Protein AF-0000000084379532 (afdb_homodimer)

InterPro domains:
  IPR004045 Glutathione S-transferase, N-terminal [PF02798] (10-79)
  IPR004045 Glutathione S-transferase, N-terminal [PS50404] (3-85)
  IPR004046 Glutathione S-transferase, C-terminal [PF00043] (119-196)
  IPR010987 Glutathione S-transferase, C-terminal-like [PS50405] (87-206)
  IPR036249 Thioredoxin-like superfamily [SSF52833] (5-79)
  IPR036282 Glutathione S-transferase, C-terminal domain superfamily [SSF47616] (76-201)
  IPR040079 Glutathione transferase family [SFLDS00019] (5-203)

Structure (mmCIF, N/CA/C/O backbone):
data_AF-0000000084379532-model_v1
#
loop_
_entity.id
_entity.type
_entity.pdbx_description
1 polymer 'Glutathione S-transferase'
#
loop_
_atom_site.group_PDB
_atom_site.id
_atom_site.type_symbol
_atom_site.label_atom_id
_atom_site.label_alt_id
_atom_site.label_comp_id
_atom_site.label_asym_id
_atom_site.label_entity_id
_atom_site.label_seq_id
_atom_site.pdbx_PDB_ins_code
_atom_site.Cartn_x
_atom_site.Cartn_y
_atom_site.Cartn_z
_atom_site.occupancy
_atom_site.B_iso_or_equiv
_atom_site.auth_seq_id
_atom_site.auth_comp_id
_atom_site.auth_asym_id
_atom_site.auth_atom_id
_atom_site.pdbx_PDB_model_num
ATOM 1 N N . MET A 1 1 ? -13.383 19.938 -20.125 1 57.19 1 MET A N 1
ATOM 2 C CA . MET A 1 1 ? -14.484 20.016 -19.172 1 57.19 1 MET A CA 1
ATOM 3 C C . MET A 1 1 ? -14.016 19.656 -17.766 1 57.19 1 MET A C 1
ATOM 5 O O . MET A 1 1 ? -13.109 18.828 -17.609 1 57.19 1 MET A O 1
ATOM 9 N N . HIS A 1 2 ? -14.312 20.391 -16.734 1 84.69 2 HIS A N 1
ATOM 10 C CA . HIS A 1 2 ? -13.93 20.234 -15.336 1 84.69 2 HIS A CA 1
ATOM 11 C C . HIS A 1 2 ? -14.586 19 -14.719 1 84.69 2 HIS A C 1
ATOM 13 O O . HIS A 1 2 ? -15.758 18.719 -14.992 1 84.69 2 HIS A O 1
ATOM 19 N N . GLU A 1 3 ? -13.82 18.031 -14.164 1 93.5 3 GLU A N 1
ATOM 20 C CA . GLU A 1 3 ? -14.359 16.828 -13.516 1 93.5 3 GLU A CA 1
ATOM 21 C C . GLU A 1 3 ? -15.125 17.188 -12.242 1 93.5 3 GLU A C 1
ATOM 23 O O . GLU A 1 3 ? -14.703 18.062 -11.484 1 93.5 3 GLU A O 1
ATOM 28 N N . ASN A 1 4 ? -16.344 16.641 -12.156 1 97.75 4 ASN A N 1
ATOM 29 C CA . ASN A 1 4 ? -17.047 16.719 -10.883 1 97.75 4 ASN A CA 1
ATOM 30 C C . ASN A 1 4 ? -16.516 15.688 -9.891 1 97.75 4 ASN A C 1
ATOM 32 O O . ASN A 1 4 ? -16.562 14.484 -10.148 1 97.75 4 ASN A O 1
ATOM 36 N N . LEU A 1 5 ? -16.062 16.234 -8.797 1 98.62 5 LEU A N 1
ATOM 37 C CA . LEU A 1 5 ? -15.422 15.367 -7.809 1 98.62 5 LEU A CA 1
ATOM 38 C C . LEU A 1 5 ? -16.25 15.312 -6.527 1 98.62 5 LEU A C 1
ATOM 40 O O . LEU A 1 5 ? -16.688 16.344 -6.02 1 98.62 5 LEU A O 1
ATOM 44 N N . CYS A 1 6 ? -16.484 14.078 -6.027 1 98.69 6 CYS A N 1
ATOM 45 C CA . CYS A 1 6 ? -17.109 13.852 -4.73 1 98.69 6 CYS A CA 1
ATOM 46 C C . CYS A 1 6 ? -16.312 12.859 -3.9 1 98.69 6 CYS A C 1
ATOM 48 O O . CYS A 1 6 ? -15.93 11.797 -4.395 1 98.69 6 CYS A O 1
ATOM 50 N N . VAL A 1 7 ? -16.031 13.273 -2.65 1 98.62 7 VAL A N 1
ATOM 51 C CA . VAL A 1 7 ? -15.258 12.414 -1.759 1 98.62 7 VAL A CA 1
ATOM 52 C C . VAL A 1 7 ? -16.156 11.922 -0.619 1 98.62 7 VAL A C 1
ATOM 54 O O . VAL A 1 7 ? -16.703 12.734 0.139 1 98.62 7 VAL A O 1
ATOM 57 N N . TYR A 1 8 ? -16.344 10.609 -0.565 1 98.75 8 TYR A N 1
ATOM 58 C CA . TYR A 1 8 ? -16.875 9.992 0.646 1 98.75 8 TYR A CA 1
ATOM 59 C C . TYR A 1 8 ? -15.773 9.789 1.681 1 98.75 8 TYR A C 1
ATOM 61 O O . TYR A 1 8 ? -14.773 9.125 1.407 1 98.75 8 TYR A O 1
ATOM 69 N N . GLY A 1 9 ? -15.906 10.406 2.799 1 98.06 9 GLY A N 1
ATOM 70 C CA . GLY A 1 9 ? -14.828 10.297 3.77 1 98.06 9 GLY A CA 1
ATOM 71 C C . GLY A 1 9 ? -15.258 10.656 5.18 1 98.06 9 GLY A C 1
ATOM 72 O O . GLY A 1 9 ? -16.375 11.125 5.395 1 98.06 9 GLY A O 1
ATOM 73 N N . ASP A 1 10 ? -14.453 10.297 6.121 1 97.12 10 ASP A N 1
ATOM 74 C CA . ASP A 1 10 ? -14.531 10.703 7.52 1 97.12 10 ASP A CA 1
ATOM 75 C C . ASP A 1 10 ? -13.492 11.781 7.836 1 97.12 10 ASP A C 1
ATOM 77 O O . ASP A 1 10 ? -12.289 11.555 7.707 1 97.12 10 ASP A O 1
ATOM 81 N N . SER A 1 11 ? -13.945 12.945 8.305 1 95.69 11 SER A N 1
ATOM 82 C CA . SER A 1 11 ? -13.086 14.117 8.477 1 95.69 11 SER A CA 1
ATOM 83 C C . SER A 1 11 ? -12.023 13.875 9.539 1 95.69 11 SER A C 1
ATOM 85 O O . SER A 1 11 ? -11.047 14.617 9.633 1 95.69 11 SER A O 1
ATOM 87 N N . ARG A 1 12 ? -12.227 12.82 10.32 1 94.31 12 ARG A N 1
ATOM 88 C CA . ARG A 1 12 ? -11.258 12.516 11.367 1 94.31 12 ARG A CA 1
ATOM 89 C C . ARG A 1 12 ? -10.234 11.492 10.883 1 94.31 12 ARG A C 1
ATOM 91 O O . ARG A 1 12 ? -9.273 11.18 11.594 1 94.31 12 ARG A O 1
ATOM 98 N N . SER A 1 13 ? -10.414 10.93 9.766 1 97.25 13 SER A N 1
ATOM 99 C CA . SER A 1 13 ? -9.562 9.867 9.234 1 97.25 13 SER A CA 1
ATOM 100 C C . SER A 1 13 ? -8.312 10.445 8.57 1 97.25 13 SER A C 1
ATOM 102 O O . SER A 1 13 ? -8.414 11.312 7.703 1 97.25 13 SER A O 1
ATOM 104 N N . GLY A 1 14 ? -7.184 9.922 8.953 1 98.19 14 GLY A N 1
ATOM 105 C CA . GLY A 1 14 ? -5.941 10.336 8.328 1 98.19 14 GLY A CA 1
ATOM 106 C C . GLY A 1 14 ? -5.906 10.047 6.836 1 98.19 14 GLY A C 1
ATOM 107 O O . GLY A 1 14 ? -5.387 10.844 6.055 1 98.19 14 GLY A O 1
ATOM 108 N N . ASN A 1 15 ? -6.426 8.883 6.387 1 98.69 15 ASN A N 1
ATOM 109 C CA . ASN A 1 15 ? -6.465 8.555 4.969 1 98.69 15 ASN A CA 1
ATOM 110 C C . ASN A 1 15 ? -7.363 9.516 4.195 1 98.69 15 ASN A C 1
ATOM 112 O O . ASN A 1 15 ? -7.098 9.82 3.031 1 98.69 15 ASN A O 1
ATOM 116 N N . CYS A 1 16 ? -8.406 9.977 4.805 1 98.56 16 CYS A N 1
ATOM 117 C CA . CYS A 1 16 ? -9.281 10.945 4.164 1 98.56 16 CYS A CA 1
ATOM 118 C C . CYS A 1 16 ? -8.664 12.336 4.191 1 98.56 16 CYS A C 1
ATOM 120 O O . CYS A 1 16 ? -8.828 13.117 3.25 1 98.56 16 CYS A O 1
ATOM 122 N N . TYR A 1 17 ? -7.926 12.648 5.227 1 98.69 17 TYR A N 1
ATOM 123 C CA . TYR A 1 17 ? -7.234 13.93 5.34 1 98.69 17 TYR A CA 1
ATOM 124 C C . TYR A 1 17 ? -6.219 14.102 4.215 1 98.69 17 TYR A C 1
ATOM 126 O O . TYR A 1 17 ? -6.02 15.211 3.713 1 98.69 17 TYR A O 1
ATOM 134 N N . LYS A 1 18 ? -5.586 13.016 3.76 1 98.88 18 LYS A N 1
ATOM 135 C CA . LYS A 1 18 ? -4.684 13.078 2.611 1 98.88 18 LYS A CA 1
ATOM 136 C C . LYS A 1 18 ? -5.324 13.836 1.452 1 98.88 18 LYS A C 1
ATOM 138 O O . LYS A 1 18 ? -4.688 14.688 0.831 1 98.88 18 LYS A O 1
ATOM 143 N N . LEU A 1 19 ? -6.57 13.508 1.238 1 98.75 19 LEU A N 1
ATOM 144 C CA . LEU A 1 19 ? -7.27 14.094 0.095 1 98.75 19 LEU A CA 1
ATOM 145 C C . LEU A 1 19 ? -7.594 15.562 0.345 1 98.75 19 LEU A C 1
ATOM 147 O O . LEU A 1 19 ? -7.523 16.375 -0.573 1 98.75 19 LEU A O 1
ATOM 151 N N . GLN A 1 20 ? -7.926 15.891 1.56 1 98.25 20 GLN A N 1
ATOM 152 C CA . GLN A 1 20 ? -8.172 17.281 1.892 1 98.25 20 GLN A CA 1
ATOM 153 C C . GLN A 1 20 ? -6.93 18.141 1.663 1 98.25 20 GLN A C 1
ATOM 155 O O . GLN A 1 20 ? -7 19.203 1.038 1 98.25 20 GLN A O 1
ATOM 160 N N . LEU A 1 21 ? -5.871 17.641 2.141 1 98.5 21 LEU A N 1
ATOM 161 C CA . LEU A 1 21 ? -4.605 18.359 1.989 1 98.5 21 LEU A CA 1
ATOM 162 C C . LEU A 1 21 ? -4.219 18.469 0.519 1 98.5 21 LEU A C 1
ATOM 164 O O . LEU A 1 21 ? -3.816 19.531 0.056 1 98.5 21 LEU A O 1
ATOM 168 N N . LEU A 1 22 ? -4.328 17.391 -0.277 1 98.81 22 LEU A N 1
ATOM 169 C CA . LEU A 1 22 ? -3.959 17.406 -1.688 1 98.81 22 LEU A CA 1
ATOM 170 C C . LEU A 1 22 ? -4.844 18.359 -2.473 1 98.81 22 LEU A C 1
ATOM 172 O O . LEU A 1 22 ? -4.352 19.125 -3.303 1 98.81 22 LEU A O 1
ATOM 176 N N . CYS A 1 23 ? -6.148 18.266 -2.232 1 98.44 23 CYS A N 1
ATOM 177 C CA . CYS A 1 23 ? -7.066 19.141 -2.959 1 98.44 23 CYS A CA 1
ATOM 178 C C . CYS A 1 23 ? -6.762 20.609 -2.68 1 98.44 23 CYS A C 1
ATOM 180 O O . CYS A 1 23 ? -6.852 21.453 -3.576 1 98.44 23 CYS A O 1
ATOM 182 N N . ALA A 1 24 ? -6.422 20.875 -1.45 1 98.12 24 ALA A N 1
ATOM 183 C CA . ALA A 1 24 ? -6.008 22.234 -1.117 1 98.12 24 ALA A CA 1
ATOM 184 C C . ALA A 1 24 ? -4.746 22.625 -1.88 1 98.12 24 ALA A C 1
ATOM 186 O O . ALA A 1 24 ? -4.672 23.719 -2.453 1 98.12 24 ALA A O 1
ATOM 187 N N . GLU A 1 25 ? -3.76 21.781 -1.953 1 98.12 25 GLU A N 1
ATOM 188 C CA . GLU A 1 25 ? -2.49 22.031 -2.635 1 98.12 25 GLU A CA 1
ATOM 189 C C . GLU A 1 25 ? -2.705 22.281 -4.125 1 98.12 25 GLU A C 1
ATOM 191 O O . GLU A 1 25 ? -2 23.094 -4.73 1 98.12 25 GLU A O 1
ATOM 196 N N . LEU A 1 26 ? -3.652 21.578 -4.699 1 98.25 26 LEU A N 1
ATOM 197 C CA . LEU A 1 26 ? -3.857 21.641 -6.145 1 98.25 26 LEU A CA 1
ATOM 198 C C . LEU A 1 26 ? -4.953 22.641 -6.496 1 98.25 26 LEU A C 1
ATOM 200 O O . LEU A 1 26 ? -5.191 22.906 -7.672 1 98.25 26 LEU A O 1
ATOM 204 N N . GLY A 1 27 ? -5.66 23.141 -5.516 1 97.75 27 GLY A N 1
ATOM 205 C CA . GLY A 1 27 ? -6.766 24.062 -5.75 1 97.75 27 GLY A CA 1
ATOM 206 C C . GLY A 1 27 ? -7.965 23.391 -6.402 1 97.75 27 GLY A C 1
ATOM 207 O O . GLY A 1 27 ? -8.609 23.969 -7.27 1 97.75 27 GLY A O 1
ATOM 208 N N . LEU A 1 28 ? -8.242 22.188 -5.992 1 97.94 28 LEU A N 1
ATOM 209 C CA . LEU A 1 28 ? -9.336 21.438 -6.594 1 97.94 28 LEU A CA 1
ATOM 210 C C . LEU A 1 28 ? -10.625 21.609 -5.793 1 97.94 28 LEU A C 1
ATOM 212 O O . LEU A 1 28 ? -10.617 21.531 -4.566 1 97.94 28 LEU A O 1
ATOM 216 N N . ASP A 1 29 ? -11.688 21.859 -6.516 1 97.5 29 ASP A N 1
ATOM 217 C CA . ASP A 1 29 ? -13.016 21.844 -5.91 1 97.5 29 ASP A CA 1
ATOM 218 C C . ASP A 1 29 ? -13.586 20.422 -5.871 1 97.5 29 ASP A C 1
ATOM 220 O O . ASP A 1 29 ? -13.43 19.656 -6.824 1 97.5 29 ASP A O 1
ATOM 224 N N . TYR A 1 30 ? -14.203 20.156 -4.742 1 97.94 30 TYR A N 1
ATOM 225 C CA . TYR A 1 30 ? -14.852 18.859 -4.602 1 97.94 30 TYR A CA 1
ATOM 226 C C . TYR A 1 30 ? -15.992 18.922 -3.594 1 97.94 30 TYR A C 1
ATOM 228 O O . TYR A 1 30 ? -16.031 19.812 -2.738 1 97.94 30 TYR A O 1
ATOM 236 N N . GLU A 1 31 ? -16.875 18.016 -3.752 1 98.19 31 GLU A N 1
ATOM 237 C CA . GLU A 1 31 ? -17.922 17.812 -2.754 1 98.19 31 GLU A CA 1
ATOM 238 C C . GLU A 1 31 ? -17.484 16.797 -1.703 1 98.19 31 GLU A C 1
ATOM 240 O O . GLU A 1 31 ? -16.922 15.75 -2.037 1 98.19 31 GLU A O 1
ATOM 245 N N . TRP A 1 32 ? -17.703 17.141 -0.437 1 97.81 32 TRP A N 1
ATOM 246 C CA . TRP A 1 32 ? -17.406 16.219 0.661 1 97.81 32 TRP A CA 1
ATOM 247 C C . TRP A 1 32 ? -18.672 15.57 1.188 1 97.81 32 TRP A C 1
ATOM 249 O O . TRP A 1 32 ? -19.656 16.25 1.502 1 97.81 32 TRP A O 1
ATOM 259 N N . ARG A 1 33 ? -18.719 14.305 1.23 1 97.94 33 ARG A N 1
ATOM 260 C CA . ARG A 1 33 ? -19.781 13.531 1.861 1 97.94 33 ARG A CA 1
ATOM 261 C C . ARG A 1 33 ? -19.266 12.781 3.086 1 97.94 33 ARG A C 1
ATOM 263 O O . ARG A 1 33 ? -18.547 11.789 2.955 1 97.94 33 ARG A O 1
ATOM 270 N N . GLU A 1 34 ? -19.688 13.25 4.199 1 97.75 34 GLU A N 1
ATOM 271 C CA . GLU A 1 34 ? -19.219 12.656 5.449 1 97.75 34 GLU A CA 1
ATOM 272 C C . GLU A 1 34 ? -19.781 11.25 5.637 1 97.75 34 GLU A C 1
ATOM 274 O O . GLU A 1 34 ? -20.969 11.016 5.371 1 97.75 34 GLU A O 1
ATOM 279 N N . VAL A 1 35 ? -18.953 10.367 6.012 1 96.88 35 VAL A N 1
ATOM 280 C CA . VAL A 1 35 ? -19.312 8.977 6.262 1 96.88 35 VAL A CA 1
ATOM 281 C C . VAL A 1 35 ? -18.984 8.602 7.707 1 96.88 35 VAL A C 1
ATOM 283 O O . VAL A 1 35 ? -17.875 8.867 8.18 1 96.88 35 VAL A O 1
ATOM 286 N N . ASP A 1 36 ? -19.969 8.055 8.43 1 95 36 ASP A N 1
ATOM 287 C CA . ASP A 1 36 ? -19.75 7.582 9.797 1 95 36 ASP A CA 1
ATOM 288 C C . ASP A 1 36 ? -19.359 6.105 9.812 1 95 36 ASP A C 1
ATOM 290 O O . ASP A 1 36 ? -20.219 5.227 9.719 1 95 36 ASP A O 1
ATOM 294 N N . ILE A 1 37 ? -18.156 5.828 10.086 1 92.56 37 ILE A N 1
ATOM 295 C CA . ILE A 1 37 ? -17.641 4.465 10.023 1 92.56 37 ILE A CA 1
ATOM 296 C C . ILE A 1 37 ? -18.172 3.652 11.195 1 92.56 37 ILE A C 1
ATOM 298 O O . ILE A 1 37 ? -18.453 2.457 11.062 1 92.56 37 ILE A O 1
ATOM 302 N N . LEU A 1 38 ? -18.297 4.262 12.328 1 93 38 LEU A N 1
ATOM 303 C CA . LEU A 1 38 ? -18.75 3.559 13.523 1 93 38 LEU A CA 1
ATOM 304 C C . LEU A 1 38 ? -20.219 3.193 13.406 1 93 38 LEU A C 1
ATOM 306 O O . LEU A 1 38 ? -20.656 2.188 13.969 1 93 38 LEU A O 1
ATOM 310 N N . ALA A 1 39 ? -20.938 4 12.617 1 94.94 39 ALA A N 1
ATOM 311 C CA . ALA A 1 39 ? -22.359 3.709 12.398 1 94.94 39 ALA A CA 1
ATOM 312 C C . ALA A 1 39 ? -22.531 2.666 11.297 1 94.94 39 ALA A C 1
ATOM 314 O O . ALA A 1 39 ? -23.672 2.307 10.961 1 94.94 39 ALA A O 1
ATOM 315 N N . GLY A 1 40 ? -21.469 2.225 10.68 1 95.44 40 GLY A N 1
ATOM 316 C CA . GLY A 1 40 ? -21.516 1.156 9.695 1 95.44 40 GLY A CA 1
ATOM 317 C C . GLY A 1 40 ? -21.906 1.64 8.312 1 95.44 40 GLY A C 1
ATOM 318 O O . GLY A 1 40 ? -22.359 0.85 7.477 1 95.44 40 GLY A O 1
ATOM 319 N N . GLU A 1 41 ? -21.766 2.881 8.016 1 96.75 41 GLU A N 1
ATOM 320 C CA . GLU A 1 41 ? -22.234 3.441 6.754 1 96.75 41 GLU A CA 1
ATOM 321 C C . GLU A 1 41 ? -21.438 2.895 5.574 1 96.75 41 GLU A C 1
ATOM 323 O O . GLU A 1 41 ? -21.938 2.848 4.445 1 96.75 41 GLU A O 1
ATOM 328 N N . THR A 1 42 ? -20.234 2.439 5.828 1 97.62 42 THR A N 1
ATOM 329 C CA . THR A 1 42 ? -19.422 1.876 4.758 1 97.62 42 THR A CA 1
ATOM 330 C C . THR A 1 42 ? -19.828 0.436 4.465 1 97.62 42 THR A C 1
ATOM 332 O O . THR A 1 42 ? -19.281 -0.201 3.564 1 97.62 42 THR A O 1
ATOM 335 N N . HIS A 1 43 ? -20.781 -0.081 5.141 1 97.12 43 HIS A N 1
ATOM 336 C CA . HIS A 1 43 ? -21.203 -1.464 4.961 1 97.12 43 HIS A CA 1
ATOM 337 C C . HIS A 1 43 ? -22.625 -1.533 4.414 1 97.12 43 HIS A C 1
ATOM 339 O O . HIS A 1 43 ? -23.203 -2.619 4.289 1 97.12 43 HIS A O 1
ATOM 345 N N . SER A 1 44 ? -23.172 -0.358 4.113 1 97.25 44 SER A N 1
ATOM 346 C CA . SER A 1 44 ? -24.469 -0.366 3.447 1 97.25 44 SER A CA 1
ATOM 347 C C . SER A 1 44 ? -24.359 -0.976 2.053 1 97.25 44 SER A C 1
ATOM 349 O O . SER A 1 44 ? -23.297 -0.95 1.432 1 97.25 44 SER A O 1
ATOM 351 N N . LYS A 1 45 ? -25.484 -1.512 1.572 1 96.94 45 LYS A N 1
ATOM 352 C CA . LYS A 1 45 ? -25.531 -2.088 0.231 1 96.94 45 LYS A CA 1
ATOM 353 C C . LYS A 1 45 ? -25.141 -1.057 -0.824 1 96.94 45 LYS A C 1
ATOM 355 O O . LYS A 1 45 ? -24.422 -1.374 -1.773 1 96.94 45 LYS A O 1
ATOM 360 N N . GLU A 1 46 ? -25.594 0.116 -0.607 1 96.62 46 GLU A N 1
ATOM 361 C CA . GLU A 1 46 ? -25.328 1.192 -1.555 1 96.62 46 GLU A CA 1
ATOM 362 C C . GLU A 1 46 ? -23.828 1.513 -1.608 1 96.62 46 GLU A C 1
ATOM 364 O O . GLU A 1 46 ? -23.25 1.63 -2.691 1 96.62 46 GLU A O 1
ATOM 369 N N . PHE A 1 47 ? -23.203 1.636 -0.455 1 98.06 47 PHE A N 1
ATOM 370 C CA . PHE A 1 47 ? -21.781 1.956 -0.419 1 98.06 47 PHE A CA 1
ATOM 371 C C . PHE A 1 47 ? -20.953 0.803 -0.97 1 98.06 47 PHE A C 1
ATOM 373 O O . PHE A 1 47 ? -20.016 1.019 -1.74 1 98.06 47 PHE A O 1
ATOM 380 N N . LEU A 1 48 ? -21.344 -0.437 -0.631 1 97.81 48 LEU A N 1
ATOM 381 C CA . LEU A 1 48 ? -20.578 -1.614 -1.036 1 97.81 48 LEU A CA 1
ATOM 382 C C . LEU A 1 48 ? -20.688 -1.84 -2.541 1 97.81 48 LEU A C 1
ATOM 384 O O . LEU A 1 48 ? -19.812 -2.453 -3.146 1 97.81 48 LEU A O 1
ATOM 388 N N . ARG A 1 49 ? -21.703 -1.331 -3.152 1 96.62 49 ARG A N 1
ATOM 389 C CA . ARG A 1 49 ? -21.812 -1.365 -4.605 1 96.62 49 ARG A CA 1
ATOM 390 C C . ARG A 1 49 ? -20.734 -0.49 -5.254 1 96.62 49 ARG A C 1
ATOM 392 O O . ARG A 1 49 ? -20.219 -0.82 -6.324 1 96.62 49 ARG A O 1
ATOM 399 N N . MET A 1 50 ? -20.406 0.596 -4.527 1 97.38 50 MET A N 1
ATOM 400 C CA . MET A 1 50 ? -19.406 1.52 -5.051 1 97.38 50 MET A CA 1
ATOM 401 C C . MET A 1 50 ? -17.984 1.039 -4.723 1 97.38 50 MET A C 1
ATOM 403 O O . MET A 1 50 ? -17.078 1.179 -5.539 1 97.38 50 MET A O 1
ATOM 407 N N . ASN A 1 51 ? -17.875 0.451 -3.539 1 98.12 51 ASN A N 1
ATOM 408 C CA . ASN A 1 51 ? -16.578 -0.06 -3.084 1 98.12 51 ASN A CA 1
ATOM 409 C C . ASN A 1 51 ? -16.75 -1.33 -2.252 1 98.12 51 ASN A C 1
ATOM 411 O O . ASN A 1 51 ? -16.906 -1.262 -1.031 1 98.12 51 ASN A O 1
ATOM 415 N N . PRO A 1 52 ? -16.516 -2.439 -2.832 1 97.56 52 PRO A N 1
ATOM 416 C CA . PRO A 1 52 ? -16.75 -3.715 -2.15 1 97.56 52 PRO A CA 1
ATOM 417 C C . PRO A 1 52 ? -15.844 -3.902 -0.934 1 97.56 52 PRO A C 1
ATOM 419 O O . PRO A 1 52 ? -16.141 -4.723 -0.062 1 97.56 52 PRO A O 1
ATOM 422 N N . ASN A 1 53 ? -14.75 -3.145 -0.875 1 97.62 53 ASN A N 1
ATOM 423 C CA . ASN A 1 53 ? -13.852 -3.234 0.271 1 97.62 53 ASN A CA 1
ATOM 424 C C . ASN A 1 53 ? -14.43 -2.535 1.496 1 97.62 53 ASN A C 1
ATOM 426 O O . ASN A 1 53 ? -13.961 -2.736 2.615 1 97.62 53 ASN A O 1
ATOM 430 N N . GLY A 1 54 ? -15.453 -1.616 1.294 1 98.06 54 GLY A N 1
ATOM 431 C CA . GLY A 1 54 ? -16.156 -0.976 2.393 1 98.06 54 GLY A CA 1
ATOM 432 C C . GLY A 1 54 ? -15.289 -0.013 3.178 1 98.06 54 GLY A C 1
ATOM 433 O O . GLY A 1 54 ? -15.445 0.121 4.395 1 98.06 54 GLY A O 1
ATOM 434 N N . LYS A 1 55 ? -14.32 0.584 2.504 1 97.88 55 LYS A N 1
ATOM 435 C CA . LYS A 1 55 ? -13.414 1.505 3.186 1 97.88 55 LYS A CA 1
ATOM 436 C C . LYS A 1 55 ? -13.492 2.904 2.58 1 97.88 55 LYS A C 1
ATOM 438 O O . LYS A 1 55 ? -13.945 3.068 1.444 1 97.88 55 LYS A O 1
ATOM 443 N N . ILE A 1 56 ? -13.188 3.883 3.297 1 98.31 56 ILE A N 1
ATOM 444 C CA . ILE A 1 56 ? -13.031 5.262 2.85 1 98.31 56 ILE A CA 1
ATOM 445 C C . ILE A 1 56 ? -11.562 5.676 2.953 1 98.31 56 ILE A C 1
ATOM 447 O O . ILE A 1 56 ? -10.805 5.09 3.723 1 98.31 56 ILE A O 1
ATOM 451 N N . PRO A 1 57 ? -11.133 6.621 2.115 1 98.75 57 PRO A N 1
ATOM 452 C CA . PRO A 1 57 ? -11.93 7.48 1.236 1 98.75 57 PRO A CA 1
ATOM 453 C C . PRO A 1 57 ? -12.328 6.781 -0.062 1 98.75 57 PRO A C 1
ATOM 455 O O . PRO A 1 57 ? -11.688 5.809 -0.468 1 98.75 57 PRO A O 1
ATOM 458 N N . LEU A 1 58 ? -13.406 7.203 -0.612 1 98.88 58 LEU A N 1
ATOM 459 C CA . LEU A 1 58 ? -13.859 6.859 -1.955 1 98.88 58 LEU A CA 1
ATOM 460 C C . LEU A 1 58 ? -14.094 8.117 -2.787 1 98.88 58 LEU A C 1
ATOM 462 O O . LEU A 1 58 ? -14.805 9.023 -2.355 1 98.88 58 LEU A O 1
ATOM 466 N N . LEU A 1 59 ? -13.469 8.219 -3.936 1 98.94 59 LEU A N 1
ATOM 467 C CA . LEU A 1 59 ? -13.68 9.328 -4.859 1 98.94 59 LEU A CA 1
ATOM 468 C C . LEU A 1 59 ? -14.688 8.961 -5.941 1 98.94 59 LEU A C 1
ATOM 470 O O . LEU A 1 59 ? -14.555 7.918 -6.586 1 98.94 59 LEU A O 1
ATOM 474 N N . LEU A 1 60 ? -15.68 9.703 -6.094 1 98.81 60 LEU A N 1
ATOM 475 C CA . LEU A 1 60 ? -16.609 9.609 -7.211 1 98.81 60 LEU A CA 1
ATOM 476 C C . LEU A 1 60 ? -16.359 10.727 -8.219 1 98.81 60 LEU A C 1
ATOM 478 O O . LEU A 1 60 ? -16.375 11.906 -7.867 1 98.81 60 LEU A O 1
ATOM 482 N N . VAL A 1 61 ? -16.062 10.312 -9.477 1 98.62 61 VAL A N 1
ATOM 483 C CA . VAL A 1 61 ? -15.781 11.273 -10.531 1 98.62 61 VAL A CA 1
ATOM 484 C C . VAL A 1 61 ? -16.922 11.273 -11.555 1 98.62 61 VAL A C 1
ATOM 486 O O . VAL A 1 61 ? -17.266 10.227 -12.094 1 98.62 61 VAL A O 1
ATOM 489 N N . ASP A 1 62 ? -17.5 12.367 -11.867 1 97.69 62 ASP A N 1
ATOM 490 C CA . ASP A 1 62 ? -18.531 12.594 -12.875 1 97.69 62 ASP A CA 1
ATOM 491 C C . ASP A 1 62 ? -19.703 11.633 -12.695 1 97.69 62 ASP A C 1
ATOM 493 O O . ASP A 1 62 ? -20.281 11.172 -13.672 1 97.69 62 ASP A O 1
ATOM 497 N N . ASN A 1 63 ? -19.828 11.109 -11.609 1 94.81 63 ASN A N 1
ATOM 498 C CA . ASN A 1 63 ? -20.953 10.258 -11.211 1 94.81 63 ASN A CA 1
ATOM 499 C C . ASN A 1 63 ? -20.906 8.914 -11.93 1 94.81 63 ASN A C 1
ATOM 501 O O . ASN A 1 63 ? -21.922 8.234 -12.047 1 94.81 63 ASN A O 1
ATOM 505 N N . ASP A 1 64 ? -19.781 8.547 -12.398 1 96.44 64 ASP A N 1
ATOM 506 C CA . ASP A 1 64 ? -19.75 7.297 -13.148 1 96.44 64 ASP A CA 1
ATOM 507 C C . ASP A 1 64 ? -18.484 6.5 -12.852 1 96.44 64 ASP A C 1
ATOM 509 O O . ASP A 1 64 ? -18.312 5.379 -13.336 1 96.44 64 ASP A O 1
ATOM 513 N N . TYR A 1 65 ? -17.562 7.156 -12.102 1 97.94 65 TYR A N 1
ATOM 514 C CA . TYR A 1 65 ? -16.297 6.504 -11.82 1 97.94 65 TYR A CA 1
ATOM 515 C C . TYR A 1 65 ? -15.977 6.555 -10.328 1 97.94 65 TYR A C 1
ATOM 517 O O . TYR A 1 65 ? -15.828 7.633 -9.75 1 97.94 65 TYR A O 1
ATOM 525 N N . CYS A 1 66 ? -15.922 5.332 -9.641 1 98.69 66 CYS A N 1
ATOM 526 C CA . CYS A 1 66 ? -15.555 5.207 -8.234 1 98.69 66 CYS A CA 1
ATOM 527 C C . CYS A 1 66 ? -14.117 4.738 -8.086 1 98.69 66 CYS A C 1
ATOM 529 O O . CYS A 1 66 ? -13.727 3.723 -8.672 1 98.69 66 CYS A O 1
ATOM 531 N N . LEU A 1 67 ? -13.352 5.492 -7.359 1 98.81 67 LEU A N 1
ATOM 532 C CA . LEU A 1 67 ? -11.953 5.16 -7.125 1 98.81 67 LEU A CA 1
ATOM 533 C C . LEU A 1 67 ? -11.656 5.074 -5.633 1 98.81 67 LEU A C 1
ATOM 535 O O . LEU A 1 67 ? -11.695 6.086 -4.93 1 98.81 67 LEU A O 1
ATOM 539 N N . PRO A 1 68 ? -11.359 3.842 -5.133 1 98.81 68 PRO A N 1
ATOM 540 C CA . PRO A 1 68 ? -10.945 3.678 -3.738 1 98.81 68 PRO A CA 1
ATOM 541 C C . PRO A 1 68 ? -9.438 3.797 -3.553 1 98.81 68 PRO A C 1
ATOM 543 O O . PRO A 1 68 ? -8.703 3.986 -4.527 1 98.81 68 PRO A O 1
ATOM 546 N N . GLU A 1 69 ? -9.023 3.615 -2.33 1 98.88 69 GLU A N 1
ATOM 547 C CA . GLU A 1 69 ? -7.621 3.68 -1.93 1 98.88 69 GLU A CA 1
ATOM 548 C C . GLU A 1 69 ? -7.102 5.113 -1.959 1 98.88 69 GLU A C 1
ATOM 550 O O . GLU A 1 69 ? -6.898 5.688 -3.033 1 98.88 69 GLU A O 1
ATOM 555 N N . SER A 1 70 ? -6.77 5.648 -0.827 1 98.94 70 SER A N 1
ATOM 556 C CA . SER A 1 70 ? -6.406 7.055 -0.678 1 98.94 70 SER A CA 1
ATOM 557 C C . SER A 1 70 ? -5.207 7.41 -1.548 1 98.94 70 SER A C 1
ATOM 559 O O . SER A 1 70 ? -5.219 8.422 -2.248 1 98.94 70 SER A O 1
ATOM 561 N N . ASN A 1 71 ? -4.211 6.523 -1.579 1 98.94 71 ASN A N 1
ATOM 562 C CA . ASN A 1 71 ? -2.998 6.828 -2.334 1 98.94 71 ASN A CA 1
ATOM 563 C C . ASN A 1 71 ? -3.24 6.746 -3.838 1 98.94 71 ASN A C 1
ATOM 565 O O . ASN A 1 71 ? -2.637 7.496 -4.609 1 98.94 71 ASN A O 1
ATOM 569 N N . ALA A 1 72 ? -4.098 5.828 -4.293 1 98.94 72 ALA A N 1
ATOM 570 C CA . ALA A 1 72 ? -4.477 5.785 -5.703 1 98.94 72 ALA A CA 1
ATOM 571 C C . ALA A 1 72 ? -5.258 7.031 -6.102 1 98.94 72 ALA A C 1
ATOM 573 O O . ALA A 1 72 ? -5.043 7.59 -7.18 1 98.94 72 ALA A O 1
ATOM 574 N N . ILE A 1 73 ? -6.148 7.492 -5.223 1 98.94 73 ILE A N 1
ATOM 575 C CA . ILE A 1 73 ? -6.926 8.703 -5.461 1 98.94 73 ILE A CA 1
ATOM 576 C C . ILE A 1 73 ? -5.984 9.898 -5.602 1 98.94 73 ILE A C 1
ATOM 578 O O . ILE A 1 73 ? -6.117 10.695 -6.535 1 98.94 73 ILE A O 1
ATOM 582 N N . MET A 1 74 ? -5.023 9.969 -4.699 1 98.94 74 MET A N 1
ATOM 583 C CA . MET A 1 74 ? -4.07 11.07 -4.766 1 98.94 74 MET A CA 1
ATOM 584 C C . MET A 1 74 ? -3.305 11.055 -6.082 1 98.94 74 MET A C 1
ATOM 586 O O . MET A 1 74 ? -3.123 12.094 -6.715 1 98.94 74 MET A O 1
ATOM 590 N N . SER A 1 75 ? -2.877 9.875 -6.473 1 98.88 75 SER A N 1
ATOM 591 C CA . SER A 1 75 ? -2.139 9.75 -7.727 1 98.88 75 SER A CA 1
ATOM 592 C C . SER A 1 75 ? -2.99 10.18 -8.914 1 98.88 75 SER A C 1
ATOM 594 O O . SER A 1 75 ? -2.494 10.836 -9.836 1 98.88 75 SER A O 1
ATOM 596 N N . TYR A 1 76 ? -4.262 9.844 -8.914 1 98.88 76 TYR A N 1
ATOM 597 C CA . TYR A 1 76 ? -5.199 10.219 -9.969 1 98.88 76 TYR A CA 1
ATOM 598 C C . TYR A 1 76 ? -5.359 11.734 -10.039 1 98.88 76 TYR A C 1
ATOM 600 O O . TYR A 1 76 ? -5.227 12.328 -11.109 1 98.88 76 TYR A O 1
ATOM 608 N N . LEU A 1 77 ? -5.535 12.367 -8.93 1 98.81 77 LEU A N 1
ATOM 609 C CA . LEU A 1 77 ? -5.82 13.797 -8.867 1 98.81 77 LEU A CA 1
ATOM 610 C C . LEU A 1 77 ? -4.574 14.609 -9.188 1 98.81 77 LEU A C 1
ATOM 612 O O . LEU A 1 77 ? -4.668 15.695 -9.766 1 98.81 77 LEU A O 1
ATOM 616 N N . ALA A 1 78 ? -3.412 14.055 -8.867 1 98.75 78 ALA A N 1
ATOM 617 C CA . ALA A 1 78 ? -2.18 14.836 -8.969 1 98.75 78 ALA A CA 1
ATOM 618 C C . ALA A 1 78 ? -1.461 14.547 -10.281 1 98.75 78 ALA A C 1
ATOM 620 O O . ALA A 1 78 ? -0.376 15.078 -10.531 1 98.75 78 ALA A O 1
ATOM 621 N N . GLU A 1 79 ? -2.02 13.656 -11.109 1 97.56 79 GLU A N 1
ATOM 622 C CA . GLU A 1 79 ? -1.343 13.281 -12.352 1 97.56 79 GLU A CA 1
ATOM 623 C C . GLU A 1 79 ? -0.937 14.516 -13.148 1 97.56 79 GLU A C 1
ATOM 625 O O . GLU A 1 79 ? -1.741 15.438 -13.336 1 97.56 79 GLU A O 1
ATOM 630 N N . GLY A 1 80 ? 0.319 14.547 -13.57 1 95.69 80 GLY A N 1
ATOM 631 C CA . GLY A 1 80 ? 0.82 15.648 -14.375 1 95.69 80 GLY A CA 1
ATOM 632 C C . GLY A 1 80 ? 1.443 16.766 -13.547 1 95.69 80 GLY A C 1
ATOM 633 O O . GLY A 1 80 ? 2.076 17.672 -14.094 1 95.69 80 GLY A O 1
ATOM 634 N N . SER A 1 81 ? 1.238 16.766 -12.258 1 98.06 81 SER A N 1
ATOM 635 C CA . SER A 1 81 ? 1.845 17.766 -11.391 1 98.06 81 SER A CA 1
ATOM 636 C C . SER A 1 81 ? 3.217 17.312 -10.898 1 98.06 81 SER A C 1
ATOM 638 O O . SER A 1 81 ? 3.57 16.141 -11.016 1 98.06 81 SER A O 1
ATOM 640 N N . ALA A 1 82 ? 3.975 18.203 -10.359 1 97.94 82 ALA A N 1
ATOM 641 C CA . ALA A 1 82 ? 5.297 17.891 -9.828 1 97.94 82 ALA A CA 1
ATOM 642 C C . ALA A 1 82 ? 5.195 17.078 -8.547 1 97.94 82 ALA A C 1
ATOM 644 O O . ALA A 1 82 ? 6.191 16.5 -8.086 1 97.94 82 ALA A O 1
ATOM 645 N N . LEU A 1 83 ? 4.004 16.984 -7.984 1 98.81 83 LEU A N 1
ATOM 646 C CA . LEU A 1 83 ? 3.809 16.266 -6.727 1 98.81 83 LEU A CA 1
ATOM 647 C C . LEU A 1 83 ? 4.027 14.773 -6.91 1 98.81 83 LEU A C 1
ATOM 649 O O . LEU A 1 83 ? 4.27 14.055 -5.941 1 98.81 83 LEU A O 1
ATOM 653 N N . VAL A 1 84 ? 3.887 14.281 -8.156 1 98.62 84 VAL A N 1
ATOM 654 C CA . VAL A 1 84 ? 4.031 12.852 -8.398 1 98.62 84 VAL A CA 1
ATOM 655 C C . VAL A 1 84 ? 5.504 12.516 -8.633 1 98.62 84 VAL A C 1
ATOM 657 O O . VAL A 1 84 ? 5.867 11.336 -8.734 1 98.62 84 VAL A O 1
ATOM 660 N N . GLY A 1 85 ? 6.34 13.477 -8.703 1 97.81 85 GLY A N 1
ATOM 661 C CA . GLY A 1 85 ? 7.734 13.32 -9.094 1 97.81 85 GLY A CA 1
ATOM 662 C C . GLY A 1 85 ? 8.031 13.875 -10.477 1 97.81 85 GLY A C 1
ATOM 663 O O . GLY A 1 85 ? 7.195 13.805 -11.375 1 97.81 85 GLY A O 1
ATOM 664 N N . THR A 1 86 ? 9.25 14.375 -10.688 1 97.62 86 THR A N 1
ATOM 665 C CA . THR A 1 86 ? 9.562 15.109 -11.906 1 97.62 86 THR A CA 1
ATOM 666 C C . THR A 1 86 ? 10.375 14.25 -12.867 1 97.62 86 THR A C 1
ATOM 668 O O . THR A 1 86 ? 10.594 14.633 -14.016 1 97.62 86 THR A O 1
ATOM 671 N N . ASP A 1 87 ? 10.836 13.164 -12.383 1 97.31 87 ASP A N 1
ATOM 672 C CA . ASP A 1 87 ? 11.523 12.195 -13.234 1 97.31 87 ASP A CA 1
ATOM 673 C C . ASP A 1 87 ? 11.227 10.766 -12.789 1 97.31 87 ASP A C 1
ATOM 675 O O . ASP A 1 87 ? 10.562 10.547 -11.766 1 97.31 87 ASP A O 1
ATOM 679 N N . ARG A 1 88 ? 11.672 9.844 -13.57 1 97.12 88 ARG A N 1
ATOM 680 C CA . ARG A 1 88 ? 11.336 8.438 -13.406 1 97.12 88 ARG A CA 1
ATOM 681 C C . ARG A 1 88 ? 11.734 7.934 -12.023 1 97.12 88 ARG A C 1
ATOM 683 O O . ARG A 1 88 ? 10.953 7.266 -11.352 1 97.12 88 ARG A O 1
ATOM 690 N N . ARG A 1 89 ? 12.945 8.242 -11.547 1 97.94 89 ARG A N 1
ATOM 691 C CA . ARG A 1 89 ? 13.43 7.793 -10.25 1 97.94 89 ARG A CA 1
ATOM 692 C C . ARG A 1 89 ? 12.633 8.438 -9.117 1 97.94 89 ARG A C 1
ATOM 694 O O . ARG A 1 89 ? 12.25 7.762 -8.156 1 97.94 89 ARG A O 1
ATOM 701 N N . GLN A 1 90 ? 12.367 9.742 -9.227 1 98.19 90 GLN A N 1
ATOM 702 C CA . GLN A 1 90 ? 11.617 10.406 -8.164 1 98.19 90 GLN A CA 1
ATOM 703 C C . GLN A 1 90 ? 10.188 9.883 -8.094 1 98.19 90 GLN A C 1
ATOM 705 O O . GLN A 1 90 ? 9.625 9.727 -7.008 1 98.19 90 GLN A O 1
ATOM 710 N N . ARG A 1 91 ? 9.562 9.602 -9.266 1 98.56 91 ARG A N 1
ATOM 711 C CA . ARG A 1 91 ? 8.219 9.023 -9.273 1 98.56 91 ARG A CA 1
ATOM 712 C C . ARG A 1 91 ? 8.211 7.676 -8.555 1 98.56 91 ARG A C 1
ATOM 714 O O . ARG A 1 91 ? 7.289 7.383 -7.785 1 98.56 91 ARG A O 1
ATOM 721 N N . ALA A 1 92 ? 9.25 6.918 -8.766 1 98.75 92 ALA A N 1
ATOM 722 C CA . ALA A 1 92 ? 9.359 5.613 -8.117 1 98.75 92 ALA A CA 1
ATOM 723 C C . ALA A 1 92 ? 9.562 5.766 -6.609 1 98.75 92 ALA A C 1
ATOM 725 O O . ALA A 1 92 ? 8.977 5.02 -5.824 1 98.75 92 ALA A O 1
ATOM 726 N N . ASP A 1 93 ? 10.359 6.727 -6.219 1 98.75 93 ASP A N 1
ATOM 727 C CA . ASP A 1 93 ? 10.578 6.984 -4.797 1 98.75 93 ASP A CA 1
ATOM 728 C C . ASP A 1 93 ? 9.273 7.395 -4.109 1 98.75 93 ASP A C 1
ATOM 730 O O . ASP A 1 93 ? 8.984 6.941 -2.998 1 98.75 93 ASP A O 1
ATOM 734 N N . VAL A 1 94 ? 8.555 8.242 -4.785 1 98.94 94 VAL A N 1
ATOM 735 C CA . VAL A 1 94 ? 7.277 8.695 -4.238 1 98.94 94 VAL A CA 1
ATOM 736 C C . VAL A 1 94 ? 6.363 7.492 -4.012 1 98.94 94 VAL A C 1
ATOM 738 O O . VAL A 1 94 ? 5.832 7.309 -2.912 1 98.94 94 VAL A O 1
ATOM 741 N N . LEU A 1 95 ? 6.254 6.656 -4.98 1 98.94 95 LEU A N 1
ATOM 742 C CA . LEU A 1 95 ? 5.402 5.477 -4.859 1 98.94 95 LEU A CA 1
ATOM 743 C C . LEU A 1 95 ? 5.93 4.535 -3.779 1 98.94 95 LEU A C 1
ATOM 745 O O . LEU A 1 95 ? 5.148 3.947 -3.027 1 98.94 95 LEU A O 1
ATOM 749 N N . SER A 1 96 ? 7.238 4.402 -3.721 1 98.94 96 SER A N 1
ATOM 750 C CA . SER A 1 96 ? 7.848 3.543 -2.707 1 98.94 96 SER A CA 1
ATOM 751 C C . SER A 1 96 ? 7.445 3.977 -1.303 1 98.94 96 SER A C 1
ATOM 753 O O . SER A 1 96 ? 7.016 3.152 -0.492 1 98.94 96 SER A O 1
ATOM 755 N N . TRP A 1 97 ? 7.48 5.246 -1.017 1 98.94 97 TRP A N 1
ATOM 756 C CA . TRP A 1 97 ? 7.117 5.762 0.299 1 98.94 97 TRP A CA 1
ATOM 757 C C . TRP A 1 97 ? 5.617 5.633 0.539 1 98.94 97 TRP A C 1
ATOM 759 O O . TRP A 1 97 ? 5.18 5.41 1.67 1 98.94 97 TRP A O 1
ATOM 769 N N . MET A 1 98 ? 4.836 5.777 -0.537 1 98.94 98 MET A N 1
ATOM 770 C CA . MET A 1 98 ? 3.391 5.621 -0.4 1 98.94 98 MET A CA 1
ATOM 771 C C . MET A 1 98 ? 3.031 4.172 -0.08 1 98.94 98 MET A C 1
ATOM 773 O O . MET A 1 98 ? 2.131 3.916 0.722 1 98.94 98 MET A O 1
ATOM 777 N N . PHE A 1 99 ? 3.711 3.23 -0.726 1 98.94 99 PHE A N 1
ATOM 778 C CA . PHE A 1 99 ? 3.48 1.83 -0.39 1 98.94 99 PHE A CA 1
ATOM 779 C C . PHE A 1 99 ? 3.988 1.52 1.014 1 98.94 99 PHE A C 1
ATOM 781 O O . PHE A 1 99 ? 3.352 0.771 1.758 1 98.94 99 PHE A O 1
ATOM 788 N N . PHE A 1 100 ? 5.176 2.102 1.4 1 98.94 100 PHE A N 1
ATOM 789 C CA . PHE A 1 100 ? 5.66 1.985 2.771 1 98.94 100 PHE A CA 1
ATOM 790 C C . PHE A 1 100 ? 4.605 2.465 3.76 1 98.94 100 PHE A C 1
ATOM 792 O O . PHE A 1 100 ? 4.344 1.803 4.766 1 98.94 100 PHE A O 1
ATOM 799 N N . GLU A 1 101 ? 4.07 3.609 3.426 1 98.94 101 GLU A N 1
ATOM 800 C CA . GLU A 1 101 ? 3.043 4.195 4.281 1 98.94 101 GLU A CA 1
ATOM 801 C C . GLU A 1 101 ? 1.855 3.252 4.445 1 98.94 101 GLU A C 1
ATOM 803 O O . GLU A 1 101 ? 1.351 3.064 5.555 1 98.94 101 GLU A O 1
ATOM 808 N N . GLN A 1 102 ? 1.408 2.621 3.418 1 98.62 102 GLN A N 1
ATOM 809 C CA . GLN A 1 102 ? 0.2 1.805 3.443 1 98.62 102 GLN A CA 1
ATOM 810 C C . GLN A 1 102 ? 0.478 0.428 4.043 1 98.62 102 GLN A C 1
ATOM 812 O O . GLN A 1 102 ? -0.445 -0.26 4.484 1 98.62 102 GLN A O 1
ATOM 817 N N . TYR A 1 103 ? 1.724 -0.009 4.051 1 98.56 103 TYR A N 1
ATOM 818 C CA . TYR A 1 103 ? 2.002 -1.36 4.523 1 98.56 103 TYR A CA 1
ATOM 819 C C . TYR A 1 103 ? 2.633 -1.333 5.91 1 98.56 103 TYR A C 1
ATOM 821 O O . TYR A 1 103 ? 2.326 -2.178 6.758 1 98.56 103 TYR A O 1
ATOM 829 N N . SER A 1 104 ? 3.549 -0.332 6.168 1 98.62 104 SER A N 1
ATOM 830 C CA . SER A 1 104 ? 4.422 -0.374 7.336 1 98.62 104 SER A CA 1
ATOM 831 C C . SER A 1 104 ? 4.125 0.779 8.289 1 98.62 104 SER A C 1
ATOM 833 O O . SER A 1 104 ? 4.625 0.804 9.414 1 98.62 104 SER A O 1
ATOM 835 N N . HIS A 1 105 ? 3.311 1.695 7.898 1 98.88 105 HIS A N 1
ATOM 836 C CA . HIS A 1 105 ? 3.092 2.912 8.672 1 98.88 105 HIS A CA 1
ATOM 837 C C . HIS A 1 105 ? 1.637 3.029 9.117 1 98.88 105 HIS A C 1
ATOM 839 O O . HIS A 1 105 ? 1.333 2.896 10.305 1 98.88 105 HIS A O 1
ATOM 845 N N . GLU A 1 106 ? 0.688 3.119 8.203 1 98.81 106 GLU A N 1
ATOM 846 C CA . GLU A 1 106 ? -0.729 3.334 8.477 1 98.81 106 GLU A CA 1
ATOM 847 C C . GLU A 1 106 ? -1.313 2.189 9.305 1 98.81 106 GLU A C 1
ATOM 849 O O . GLU A 1 106 ? -2.002 2.42 10.297 1 98.81 106 GLU A O 1
ATOM 854 N N . PRO A 1 107 ? -1.011 0.887 9 1 98.56 107 PRO A N 1
ATOM 855 C CA . PRO A 1 107 ? -1.618 -0.203 9.766 1 98.56 107 PRO A CA 1
ATOM 856 C C . PRO A 1 107 ? -1.177 -0.214 11.227 1 98.56 107 PRO A C 1
ATOM 858 O O . PRO A 1 107 ? -1.772 -0.913 12.055 1 98.56 107 PRO A O 1
ATOM 861 N N . TYR A 1 108 ? -0.153 0.552 11.555 1 98.75 108 TYR A N 1
ATOM 862 C CA . TYR A 1 108 ? 0.356 0.59 12.922 1 98.75 108 TYR A CA 1
ATOM 863 C C . TYR A 1 108 ? -0.065 1.875 13.625 1 98.75 108 TYR A C 1
ATOM 865 O O . TYR A 1 108 ? -0.8 1.837 14.609 1 98.75 108 TYR A O 1
ATOM 873 N N . ILE A 1 109 ? 0.269 2.969 13.023 1 98.88 109 ILE A N 1
ATOM 874 C CA . ILE A 1 109 ? -0.011 4.254 13.648 1 98.88 109 ILE A CA 1
ATOM 875 C C . ILE A 1 109 ? -1.501 4.57 13.539 1 98.88 109 ILE A C 1
ATOM 877 O O . ILE A 1 109 ? -2.135 4.965 14.523 1 98.88 109 ILE A O 1
ATOM 881 N N . GLY A 1 110 ? -2.07 4.391 12.328 1 98.5 110 GLY A N 1
ATOM 882 C CA . GLY A 1 110 ? -3.492 4.621 12.141 1 98.5 110 GLY A CA 1
ATOM 883 C C . GLY A 1 110 ? -4.363 3.707 12.977 1 98.5 110 GLY A C 1
ATOM 884 O O . GLY A 1 110 ? -5.367 4.145 13.547 1 98.5 110 GLY A O 1
ATOM 885 N N . THR A 1 111 ? -3.971 2.441 13.117 1 98.19 111 THR A N 1
ATOM 886 C CA . THR A 1 111 ? -4.77 1.477 13.867 1 98.19 111 THR A CA 1
ATOM 887 C C . THR A 1 111 ? -4.633 1.714 15.367 1 98.19 111 THR A C 1
ATOM 889 O O . THR A 1 111 ? -5.594 1.536 16.125 1 98.19 111 THR A O 1
ATOM 892 N N . ALA A 1 112 ? -3.402 2.07 15.797 1 98.81 112 ALA A N 1
ATOM 893 C CA . ALA A 1 112 ? -3.246 2.449 17.203 1 98.81 112 ALA A CA 1
ATOM 894 C C . ALA A 1 112 ? -4.16 3.619 17.547 1 98.81 112 ALA A C 1
ATOM 896 O O . ALA A 1 112 ? -4.84 3.594 18.578 1 98.81 112 ALA A O 1
ATOM 897 N N . ARG A 1 113 ? -4.164 4.625 16.688 1 98.56 113 ARG A N 1
ATOM 898 C CA . ARG A 1 113 ? -5.035 5.777 16.891 1 98.56 113 ARG A CA 1
ATOM 899 C C . ARG A 1 113 ? -6.5 5.355 16.922 1 98.56 113 ARG A C 1
ATOM 901 O O . ARG A 1 113 ? -7.273 5.848 17.75 1 98.56 113 ARG A O 1
ATOM 908 N N . PHE A 1 114 ? -6.934 4.461 16.047 1 97.88 114 PHE A N 1
ATOM 909 C CA . PHE A 1 114 ? -8.305 3.969 16 1 97.88 114 PHE A CA 1
ATOM 910 C C . PHE A 1 114 ? -8.703 3.32 17.312 1 97.88 114 PHE A C 1
ATOM 912 O O . PHE A 1 114 ? -9.789 3.576 17.844 1 97.88 114 PHE A O 1
ATOM 919 N N . ILE A 1 115 ? -7.816 2.506 17.891 1 98.19 115 ILE A N 1
ATOM 920 C CA . ILE A 1 115 ? -8.078 1.779 19.125 1 98.19 115 ILE A CA 1
ATOM 921 C C . ILE A 1 115 ? -8.305 2.768 20.266 1 98.19 115 ILE A C 1
ATOM 923 O O . ILE A 1 115 ? -9.266 2.631 21.047 1 98.19 115 ILE A O 1
ATOM 927 N N . ILE A 1 116 ? -7.477 3.771 20.312 1 98 116 ILE A N 1
ATOM 928 C CA . ILE A 1 116 ? -7.559 4.699 21.438 1 98 116 ILE A CA 1
ATOM 929 C C . ILE A 1 116 ? -8.688 5.695 21.203 1 98 116 ILE A C 1
ATOM 931 O O . ILE A 1 116 ? -9.633 5.777 22 1 98 116 ILE A O 1
ATOM 935 N N . LYS A 1 117 ? -8.711 6.301 20.031 1 94 117 LYS A N 1
ATOM 936 C CA . LYS A 1 117 ? -9.562 7.465 19.812 1 94 117 LYS A CA 1
ATOM 937 C C . LYS A 1 117 ? -10.977 7.039 19.406 1 94 117 LYS A C 1
ATOM 939 O O . LYS A 1 117 ? -11.953 7.676 19.781 1 94 117 LYS A O 1
ATOM 944 N N . TYR A 1 118 ? -11.062 5.98 18.641 1 91.94 118 TYR A N 1
ATOM 945 C CA . TYR A 1 118 ? -12.367 5.59 18.125 1 91.94 118 TYR A CA 1
ATOM 946 C C . TYR A 1 118 ? -13.023 4.551 19.016 1 91.94 118 TYR A C 1
ATOM 948 O O . TYR A 1 118 ? -14.227 4.617 19.281 1 91.94 118 TYR A O 1
ATOM 956 N N . LEU A 1 119 ? -12.211 3.684 19.562 1 95.44 119 LEU A N 1
ATOM 957 C CA . LEU A 1 119 ? -12.805 2.594 20.328 1 95.44 119 LEU A CA 1
ATOM 958 C C . LEU A 1 119 ? -12.758 2.893 21.828 1 95.44 119 LEU A C 1
ATOM 960 O O . LEU A 1 119 ? -13.344 2.158 22.625 1 95.44 119 LEU A O 1
ATOM 964 N N . GLY A 1 120 ? -12 3.895 22.203 1 96.31 120 GLY A N 1
ATOM 965 C CA . GLY A 1 120 ? -11.977 4.309 23.609 1 96.31 120 GLY A CA 1
ATOM 966 C C . GLY A 1 120 ? -10.992 3.52 24.453 1 96.31 120 GLY A C 1
ATOM 967 O O . GLY A 1 120 ? -11.227 3.303 25.641 1 96.31 120 GLY A O 1
ATOM 968 N N . ASN A 1 121 ? -10.016 2.879 23.828 1 96.19 121 ASN A N 1
ATOM 969 C CA . ASN A 1 121 ? -8.906 2.193 24.484 1 96.19 121 ASN A CA 1
ATOM 970 C C . ASN A 1 121 ? -9.398 1.051 25.359 1 96.19 121 ASN A C 1
ATOM 972 O O . ASN A 1 121 ? -9.078 0.994 26.547 1 96.19 121 ASN A O 1
ATOM 976 N N . PRO A 1 122 ? -10.156 0.178 24.859 1 97.5 122 PRO A N 1
ATOM 977 C CA . PRO A 1 122 ? -10.688 -0.916 25.672 1 97.5 122 PRO A CA 1
ATOM 978 C C . PRO A 1 122 ? -9.617 -1.9 26.125 1 97.5 122 PRO A C 1
ATOM 980 O O . PRO A 1 122 ? -8.68 -2.191 25.359 1 97.5 122 PRO A O 1
ATOM 983 N N . PRO A 1 123 ? -9.742 -2.492 27.234 1 97.19 123 PRO A N 1
ATOM 984 C CA . PRO A 1 123 ? -8.734 -3.395 27.781 1 97.19 123 PRO A CA 1
ATOM 985 C C . PRO A 1 123 ? -8.484 -4.613 26.906 1 97.19 123 PRO A C 1
ATOM 987 O O . PRO A 1 123 ? -7.359 -5.125 26.859 1 97.19 123 PRO A O 1
ATOM 990 N N . GLU A 1 124 ? -9.438 -5.027 26.219 1 96.12 124 GLU A N 1
ATOM 991 C CA . GLU A 1 124 ? -9.305 -6.238 25.422 1 96.12 124 GLU A CA 1
ATOM 992 C C . GLU A 1 124 ? -8.406 -6.008 24.219 1 96.12 124 GLU A C 1
ATOM 994 O O . GLU A 1 124 ? -7.969 -6.961 23.562 1 96.12 124 GLU A O 1
ATOM 999 N N . ARG A 1 125 ? -8.109 -4.699 23.938 1 96.69 125 ARG A N 1
ATOM 1000 C CA . ARG A 1 125 ? -7.254 -4.395 22.797 1 96.69 125 ARG A CA 1
ATOM 1001 C C . ARG A 1 125 ? -5.852 -3.998 23.25 1 96.69 125 ARG A C 1
ATOM 1003 O O . ARG A 1 125 ? -5.035 -3.557 22.438 1 96.69 125 ARG A O 1
ATOM 1010 N N . ARG A 1 126 ? -5.566 -4.184 24.438 1 96.88 126 ARG A N 1
ATOM 1011 C CA . ARG A 1 126 ? -4.297 -3.727 25 1 96.88 126 ARG A CA 1
ATOM 1012 C C . ARG A 1 126 ? -3.121 -4.391 24.297 1 96.88 126 ARG A C 1
ATOM 1014 O O . ARG A 1 126 ? -2.152 -3.721 23.922 1 96.88 126 ARG A O 1
ATOM 1021 N N . GLN A 1 127 ? -3.189 -5.676 24.156 1 95.62 127 GLN A N 1
ATOM 1022 C CA . GLN A 1 127 ? -2.102 -6.395 23.5 1 95.62 127 GLN A CA 1
ATOM 1023 C C . GLN A 1 127 ? -1.947 -5.953 22.047 1 95.62 127 GLN A C 1
ATOM 1025 O O . GLN A 1 127 ? -0.829 -5.738 21.562 1 95.62 127 GLN A O 1
ATOM 1030 N N . ALA A 1 128 ? -3.027 -5.867 21.391 1 95.94 128 ALA A N 1
ATOM 1031 C CA . ALA A 1 128 ? -3.008 -5.398 20.016 1 95.94 128 ALA A CA 1
ATOM 1032 C C . ALA A 1 128 ? -2.418 -3.996 19.906 1 95.94 128 ALA A C 1
ATOM 1034 O O . ALA A 1 128 ? -1.611 -3.715 19.016 1 95.94 128 ALA A O 1
ATOM 1035 N N . LEU A 1 129 ? -2.816 -3.139 20.812 1 98.25 129 LEU A N 1
ATOM 1036 C CA . LEU A 1 129 ? -2.312 -1.771 20.844 1 98.25 129 LEU A CA 1
ATOM 1037 C C . LEU A 1 129 ? -0.798 -1.753 21.031 1 98.25 129 LEU A C 1
ATOM 1039 O O . LEU A 1 129 ? -0.094 -1.023 20.328 1 98.25 129 LEU A O 1
ATOM 1043 N N . GLU A 1 130 ? -0.31 -2.562 21.891 1 98.06 130 GLU A N 1
ATOM 1044 C CA . GLU A 1 130 ? 1.126 -2.627 22.141 1 98.06 130 GLU A CA 1
ATOM 1045 C C . GLU A 1 130 ? 1.887 -3.078 20.906 1 98.06 130 GLU A C 1
ATOM 1047 O O . GLU A 1 130 ? 2.947 -2.533 20.578 1 98.06 130 GLU A O 1
ATOM 1052 N N . GLU A 1 131 ? 1.355 -4.031 20.234 1 97 131 GLU A N 1
ATOM 1053 C CA . GLU A 1 131 ? 1.976 -4.516 19.016 1 97 131 GLU A CA 1
ATOM 1054 C C . GLU A 1 131 ? 1.988 -3.434 17.938 1 97 131 GLU A C 1
ATOM 1056 O O . GLU A 1 131 ? 2.988 -3.256 17.234 1 97 131 GLU A O 1
ATOM 1061 N N . LYS A 1 132 ? 0.864 -2.764 17.828 1 98.56 132 LYS A N 1
ATOM 1062 C CA . LYS A 1 132 ? 0.785 -1.663 16.875 1 98.56 132 LYS A CA 1
ATOM 1063 C C . LYS A 1 132 ? 1.793 -0.568 17.203 1 98.56 132 LYS A C 1
ATOM 1065 O O . LYS A 1 132 ? 2.439 -0.016 16.312 1 98.56 132 LYS A O 1
ATOM 1070 N N . GLN A 1 133 ? 1.92 -0.276 18.469 1 98.75 133 GLN A N 1
ATOM 1071 C CA . GLN A 1 133 ? 2.836 0.783 18.875 1 98.75 133 GLN A CA 1
ATOM 1072 C C . GLN A 1 133 ? 4.285 0.395 18.609 1 98.75 133 GLN A C 1
ATOM 1074 O O . GLN A 1 133 ? 5.086 1.231 18.188 1 98.75 133 GLN A O 1
ATOM 1079 N N . GLN A 1 134 ? 4.629 -0.844 18.766 1 98.56 134 GLN A N 1
ATOM 1080 C CA . GLN A 1 134 ? 5.973 -1.304 18.438 1 98.56 134 GLN A CA 1
ATOM 1081 C C . GLN A 1 134 ? 6.25 -1.135 16.938 1 98.56 134 GLN A C 1
ATOM 1083 O O . GLN A 1 134 ? 7.297 -0.607 16.562 1 98.56 134 GLN A O 1
ATOM 1088 N N . GLY A 1 135 ? 5.316 -1.548 16.188 1 98.5 135 GLY A N 1
ATOM 1089 C CA . GLY A 1 135 ? 5.465 -1.391 14.742 1 98.5 135 GLY A CA 1
ATOM 1090 C C . GLY A 1 135 ? 5.477 0.061 14.305 1 98.5 135 GLY A C 1
ATOM 1091 O O . GLY A 1 135 ? 6.23 0.434 13.398 1 98.5 135 GLY A O 1
ATOM 1092 N N . GLY A 1 136 ? 4.652 0.848 14.922 1 98.88 136 GLY A N 1
ATOM 1093 C CA . GLY A 1 136 ? 4.613 2.27 14.617 1 98.88 136 GLY A CA 1
ATOM 1094 C C . GLY A 1 136 ? 5.922 2.979 14.906 1 98.88 136 GLY A C 1
ATOM 1095 O O . GLY A 1 136 ? 6.363 3.822 14.125 1 98.88 136 GLY A O 1
ATOM 1096 N N . TYR A 1 137 ? 6.555 2.641 16.031 1 98.88 137 TYR A N 1
ATOM 1097 C CA . TYR A 1 137 ? 7.832 3.26 16.359 1 98.88 137 TYR A CA 1
ATOM 1098 C C . TYR A 1 137 ? 8.914 2.85 15.367 1 98.88 137 TYR A C 1
ATOM 1100 O O . TYR A 1 137 ? 9.797 3.643 15.039 1 98.88 137 TYR A O 1
ATOM 1108 N N . ARG A 1 138 ? 8.867 1.616 14.828 1 98.62 138 ARG A N 1
ATOM 1109 C CA . ARG A 1 138 ? 9.797 1.217 13.773 1 98.62 138 ARG A CA 1
ATOM 1110 C C . ARG A 1 138 ? 9.641 2.102 12.547 1 98.62 138 ARG A C 1
ATOM 1112 O O . ARG A 1 138 ? 10.625 2.561 11.969 1 98.62 138 ARG A O 1
ATOM 1119 N N . ALA A 1 139 ? 8.414 2.312 12.172 1 98.88 139 ALA A N 1
ATOM 1120 C CA . ALA A 1 139 ? 8.133 3.168 11.016 1 98.88 139 ALA A CA 1
ATOM 1121 C C . ALA A 1 139 ? 8.609 4.594 11.266 1 98.88 139 ALA A C 1
ATOM 1123 O O . ALA A 1 139 ? 9.234 5.211 10.398 1 98.88 139 ALA A O 1
ATOM 1124 N N . LEU A 1 140 ? 8.336 5.125 12.453 1 98.94 140 LEU A N 1
ATOM 1125 C CA . LEU A 1 140 ? 8.727 6.484 12.805 1 98.94 140 LEU A CA 1
ATOM 1126 C C . LEU A 1 140 ? 10.242 6.633 12.797 1 98.94 140 LEU A C 1
ATOM 1128 O O . LEU A 1 140 ? 10.766 7.668 12.383 1 98.94 140 LEU A O 1
ATOM 1132 N N . ASN A 1 141 ? 10.93 5.609 13.227 1 98.88 141 ASN A N 1
ATOM 1133 C CA . ASN A 1 141 ? 12.391 5.637 13.188 1 98.88 141 ASN A CA 1
ATOM 1134 C C . ASN A 1 141 ? 12.914 5.723 11.758 1 98.88 141 ASN A C 1
ATOM 1136 O O . ASN A 1 141 ? 13.891 6.43 11.5 1 98.88 141 ASN A O 1
ATOM 1140 N N . ILE A 1 142 ? 12.305 5.047 10.891 1 98.75 142 ILE A N 1
ATOM 1141 C CA . ILE A 1 142 ? 12.703 5.078 9.484 1 98.75 142 ILE A CA 1
ATOM 1142 C C . ILE A 1 142 ? 12.461 6.473 8.914 1 98.75 142 ILE A C 1
ATOM 1144 O O . ILE A 1 142 ? 13.312 7.012 8.203 1 98.75 142 ILE A O 1
ATOM 1148 N N . LEU A 1 143 ? 11.297 7.094 9.211 1 98.88 143 LEU A N 1
ATOM 1149 C CA . LEU A 1 143 ? 11.023 8.453 8.773 1 98.88 143 LEU A CA 1
ATOM 1150 C C . LEU A 1 143 ? 12.062 9.43 9.32 1 98.88 143 LEU A C 1
ATOM 1152 O O . LEU A 1 143 ? 12.555 10.289 8.586 1 98.88 143 LEU A O 1
ATOM 1156 N N . GLU A 1 144 ? 12.328 9.242 10.594 1 98.88 144 GLU A N 1
ATOM 1157 C CA . GLU A 1 144 ? 13.297 10.109 11.25 1 98.88 144 GLU A CA 1
ATOM 1158 C C . GLU A 1 144 ? 14.656 10.039 10.562 1 98.88 144 GLU A C 1
ATOM 1160 O O . GLU A 1 144 ? 15.289 11.07 10.312 1 98.88 144 GLU A O 1
ATOM 1165 N N . GLN A 1 145 ? 15.07 8.859 10.266 1 98.38 145 GLN A N 1
ATOM 1166 C CA . GLN A 1 145 ? 16.344 8.672 9.57 1 98.38 145 GLN A CA 1
ATOM 1167 C C . GLN A 1 145 ? 16.312 9.305 8.18 1 98.38 145 GLN A C 1
ATOM 1169 O O . GLN A 1 145 ? 17.25 10 7.793 1 98.38 145 GLN A O 1
ATOM 1174 N N . GLN A 1 146 ? 15.266 9.125 7.426 1 98.44 146 GLN A N 1
ATOM 1175 C CA . GLN A 1 146 ? 15.117 9.68 6.082 1 98.44 146 GLN A CA 1
ATOM 1176 C C . GLN A 1 146 ? 15.125 11.203 6.105 1 98.44 146 GLN A C 1
ATOM 1178 O O . GLN A 1 146 ? 15.828 11.836 5.316 1 98.44 146 GLN A O 1
ATOM 1183 N N . LEU A 1 147 ? 14.445 11.766 7.023 1 98.75 147 LEU A N 1
ATOM 1184 C CA . LEU A 1 147 ? 14.234 13.203 7.102 1 98.75 147 LEU A CA 1
ATOM 1185 C C . LEU A 1 147 ? 15.438 13.891 7.75 1 98.75 147 LEU A C 1
ATOM 1187 O O . LEU A 1 147 ? 15.539 15.117 7.727 1 98.75 147 LEU A O 1
ATOM 1191 N N . GLY A 1 148 ? 16.297 13.102 8.297 1 98.25 148 GLY A N 1
ATOM 1192 C CA . GLY A 1 148 ? 17.5 13.656 8.883 1 98.25 148 GLY A CA 1
ATOM 1193 C C . GLY A 1 148 ? 18.453 14.25 7.859 1 98.25 148 GLY A C 1
ATOM 1194 O O . GLY A 1 148 ? 19.328 15.047 8.203 1 98.25 148 GLY A O 1
ATOM 1195 N N . THR A 1 149 ? 18.25 13.914 6.621 1 96.62 149 THR A N 1
ATOM 1196 C CA . THR A 1 149 ? 19.188 14.352 5.602 1 96.62 149 THR A CA 1
ATOM 1197 C C . THR A 1 149 ? 18.453 15.039 4.449 1 96.62 149 THR A C 1
ATOM 1199 O O . THR A 1 149 ? 19.078 15.367 3.432 1 96.62 149 THR A O 1
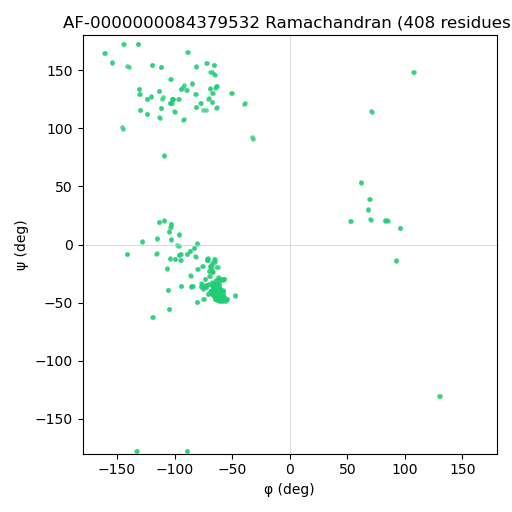ATOM 1202 N N . ARG A 1 150 ? 17.203 15.172 4.539 1 96.94 150 ARG A N 1
ATOM 1203 C CA . ARG A 1 150 ? 16.359 15.719 3.48 1 96.94 150 ARG A CA 1
ATOM 1204 C C . ARG A 1 150 ? 15.289 16.625 4.055 1 96.94 150 ARG A C 1
ATOM 1206 O O . ARG A 1 150 ? 14.805 16.406 5.164 1 96.94 150 ARG A O 1
ATOM 1213 N N . ASP A 1 151 ? 14.836 17.578 3.258 1 98.25 151 ASP A N 1
ATOM 1214 C CA . ASP A 1 151 ? 13.766 18.469 3.691 1 98.25 151 ASP A CA 1
ATOM 1215 C C . ASP A 1 151 ? 12.406 17.766 3.617 1 98.25 151 ASP A C 1
ATOM 1217 O O . ASP A 1 151 ? 11.508 18.062 4.41 1 98.25 151 ASP A O 1
ATOM 1221 N N . PHE A 1 152 ? 12.297 16.953 2.582 1 98.81 152 PHE A N 1
ATOM 1222 C CA . PHE A 1 152 ? 11.078 16.172 2.373 1 98.81 152 PHE A CA 1
ATOM 1223 C C . PHE A 1 152 ? 11.406 14.719 2.096 1 98.81 152 PHE A C 1
ATOM 1225 O O . PHE A 1 152 ? 12.578 14.352 1.989 1 98.81 152 PHE A O 1
ATOM 1232 N N . MET A 1 153 ? 10.453 13.859 2.025 1 98.75 153 MET A N 1
ATOM 1233 C CA . MET A 1 153 ? 10.648 12.414 2 1 98.75 153 MET A CA 1
ATOM 1234 C C . MET A 1 153 ? 11.484 12 0.791 1 98.75 153 MET A C 1
ATOM 1236 O O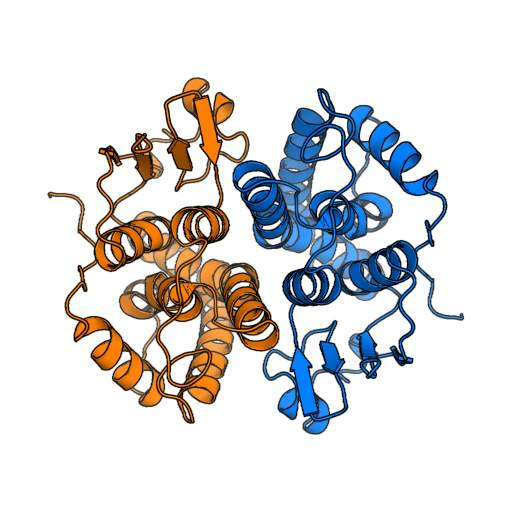 . MET A 1 153 ? 12.297 11.078 0.878 1 98.75 153 MET A O 1
ATOM 1240 N N . THR A 1 154 ? 11.25 12.672 -0.361 1 98.25 154 THR A N 1
ATOM 1241 C CA . THR A 1 154 ? 11.945 12.242 -1.57 1 98.25 154 THR A CA 1
ATOM 1242 C C . THR A 1 154 ? 13 13.266 -1.981 1 98.25 154 THR A C 1
ATOM 1244 O O . THR A 1 154 ? 13.375 13.336 -3.152 1 98.25 154 THR A O 1
ATOM 1247 N N . GLY A 1 155 ? 13.438 14.086 -1.067 1 97.25 155 GLY A N 1
ATOM 1248 C CA . GLY A 1 155 ? 14.469 15.07 -1.352 1 97.25 155 GLY A CA 1
ATOM 1249 C C . GLY A 1 155 ? 14.102 16.469 -0.907 1 97.25 155 GLY A C 1
ATOM 1250 O O . GLY A 1 155 ? 13.703 16.688 0.241 1 97.25 155 GLY A O 1
ATOM 1251 N N . ASP A 1 156 ? 14.281 17.375 -1.85 1 96.75 156 ASP A N 1
ATOM 1252 C CA . ASP A 1 156 ? 14.086 18.781 -1.497 1 96.75 156 ASP A CA 1
ATOM 1253 C C . ASP A 1 156 ? 12.672 19.234 -1.85 1 96.75 156 ASP A C 1
ATOM 1255 O O . ASP A 1 156 ? 12.227 20.297 -1.401 1 96.75 156 ASP A O 1
ATOM 1259 N N . ALA A 1 157 ? 12.031 18.438 -2.594 1 97.06 157 ALA A N 1
ATOM 1260 C CA . ALA A 1 157 ? 10.719 18.859 -3.076 1 97.06 157 ALA A CA 1
ATOM 1261 C C . ALA A 1 157 ? 9.602 18.156 -2.309 1 97.06 157 ALA A C 1
ATOM 1263 O O . ALA A 1 157 ? 9.719 16.969 -1.976 1 97.06 157 ALA A O 1
ATOM 1264 N N . PHE A 1 158 ? 8.531 18.938 -2.059 1 98.69 158 PHE A N 1
ATOM 1265 C CA . PHE A 1 158 ? 7.293 18.406 -1.497 1 98.69 158 PHE A CA 1
ATOM 1266 C C . PHE A 1 158 ? 6.562 17.531 -2.52 1 98.69 158 PHE A C 1
ATOM 1268 O O . PHE A 1 158 ? 6.352 17.953 -3.658 1 98.69 158 PHE A O 1
ATOM 1275 N N . THR A 1 159 ? 6.238 16.281 -2.158 1 98.88 159 THR A N 1
ATOM 1276 C CA . THR A 1 159 ? 5.578 15.359 -3.082 1 98.88 159 THR A CA 1
ATOM 1277 C C . THR A 1 159 ? 4.41 14.656 -2.4 1 98.88 159 THR A C 1
ATOM 1279 O O . THR A 1 159 ? 4.125 14.906 -1.228 1 98.88 159 THR A O 1
ATOM 1282 N N . LEU A 1 160 ? 3.729 13.75 -3.066 1 98.94 160 LEU A N 1
ATOM 1283 C CA . LEU A 1 160 ? 2.646 12.93 -2.531 1 98.94 160 LEU A CA 1
ATOM 1284 C C . LEU A 1 160 ? 3.137 12.078 -1.362 1 98.94 160 LEU A C 1
ATOM 1286 O O . LEU A 1 160 ? 2.367 11.773 -0.448 1 98.94 160 LEU A O 1
ATOM 1290 N N . ALA A 1 161 ? 4.426 11.711 -1.378 1 98.94 161 ALA A N 1
ATOM 1291 C CA . ALA A 1 161 ? 4.98 10.93 -0.272 1 98.94 161 ALA A CA 1
ATOM 1292 C C . ALA A 1 161 ? 4.832 11.68 1.051 1 98.94 161 ALA A C 1
ATOM 1294 O O . ALA A 1 161 ? 4.504 11.078 2.076 1 98.94 161 ALA A O 1
ATOM 1295 N N . ASP A 1 162 ? 5.043 12.953 1.021 1 98.94 162 ASP A N 1
ATOM 1296 C CA . ASP A 1 162 ? 4.934 13.766 2.229 1 98.94 162 ASP A CA 1
ATOM 1297 C C . ASP A 1 162 ? 3.492 13.828 2.725 1 98.94 162 ASP A C 1
ATOM 1299 O O . ASP A 1 162 ? 3.234 13.688 3.922 1 98.94 162 ASP A O 1
ATOM 1303 N N . ILE A 1 163 ? 2.568 13.992 1.814 1 98.94 163 ILE A N 1
ATOM 1304 C CA . ILE A 1 163 ? 1.158 14.047 2.186 1 98.94 163 ILE A CA 1
ATOM 1305 C C . ILE A 1 163 ? 0.735 12.711 2.791 1 98.94 163 ILE A C 1
ATOM 1307 O O . ILE A 1 163 ? 0.106 12.672 3.852 1 98.94 163 ILE A O 1
ATOM 1311 N N . ALA A 1 164 ? 1.095 11.633 2.131 1 98.94 164 ALA A N 1
ATOM 1312 C CA . ALA A 1 164 ? 0.715 10.289 2.564 1 98.94 164 ALA A CA 1
ATOM 1313 C C . ALA A 1 164 ? 1.205 10.016 3.982 1 98.94 164 ALA A C 1
ATOM 1315 O O . ALA A 1 164 ? 0.454 9.508 4.816 1 98.94 164 ALA A O 1
ATOM 1316 N N . LEU A 1 165 ? 2.42 10.375 4.242 1 98.94 165 LEU A N 1
ATOM 1317 C CA . LEU A 1 165 ? 3.041 10.016 5.512 1 98.94 165 LEU A CA 1
ATOM 1318 C C . LEU A 1 165 ? 2.709 11.039 6.59 1 98.94 165 LEU A C 1
ATOM 1320 O O . LEU A 1 165 ? 2.635 10.703 7.773 1 98.94 165 LEU A O 1
ATOM 1324 N N . PHE A 1 166 ? 2.441 12.266 6.242 1 98.94 166 PHE A N 1
ATOM 1325 C CA . PHE A 1 166 ? 2.104 13.32 7.191 1 98.94 166 PHE A CA 1
ATOM 1326 C C . PHE A 1 166 ? 0.767 13.031 7.863 1 98.94 166 PHE A C 1
ATOM 1328 O O . PHE A 1 166 ? 0.61 13.258 9.062 1 98.94 166 PHE A O 1
ATOM 1335 N N . ALA A 1 167 ? -0.183 12.469 7.211 1 98.81 167 ALA A N 1
ATOM 1336 C CA . ALA A 1 167 ? -1.597 12.398 7.57 1 98.81 167 ALA A CA 1
ATOM 1337 C C . ALA A 1 167 ? -1.79 11.664 8.891 1 98.81 167 ALA A C 1
ATOM 1339 O O . ALA A 1 167 ? -2.629 12.055 9.711 1 98.81 167 ALA A O 1
ATOM 1340 N N . TYR A 1 168 ? -0.981 10.648 9.078 1 98.81 168 TYR A N 1
ATOM 1341 C CA . TYR A 1 168 ? -1.14 9.945 10.344 1 98.81 168 TYR A CA 1
ATOM 1342 C C . TYR A 1 168 ? 0.014 10.25 11.289 1 98.81 168 TYR A C 1
ATOM 1344 O O . TYR A 1 168 ? -0.095 10.047 12.5 1 98.81 168 TYR A O 1
ATOM 1352 N N . THR A 1 169 ? 1.17 10.719 10.766 1 98.94 169 THR A N 1
ATOM 1353 C CA . THR A 1 169 ? 2.291 11.031 11.648 1 98.94 169 THR A CA 1
ATOM 1354 C C . THR A 1 169 ? 1.972 12.234 12.523 1 98.94 169 THR A C 1
ATOM 1356 O O . THR A 1 169 ? 2.283 12.242 13.719 1 98.94 169 THR A O 1
ATOM 1359 N N . HIS A 1 170 ? 1.333 13.211 11.969 1 98.5 170 HIS A N 1
ATOM 1360 C CA . HIS A 1 170 ? 1.112 14.453 12.703 1 98.5 170 HIS A CA 1
ATOM 1361 C C . HIS A 1 170 ? 0.125 14.25 13.852 1 98.5 170 HIS A C 1
ATOM 1363 O O . HIS A 1 170 ? 0.062 15.062 14.773 1 98.5 170 HIS A O 1
ATOM 1369 N N . VAL A 1 171 ? -0.685 13.18 13.844 1 98.25 171 VAL A N 1
ATOM 1370 C CA . VAL A 1 171 ? -1.618 12.891 14.93 1 98.25 171 VAL A CA 1
ATOM 1371 C C . VAL A 1 171 ? -1.2 11.602 15.641 1 98.25 171 VAL A C 1
ATOM 1373 O O . VAL A 1 171 ? -2.027 10.938 16.266 1 98.25 171 VAL A O 1
ATOM 1376 N N . ALA A 1 172 ? 0.037 11.18 15.484 1 98.75 172 ALA A N 1
ATOM 1377 C CA . ALA A 1 172 ? 0.529 9.938 16.078 1 98.75 172 ALA A CA 1
ATOM 1378 C C . ALA A 1 172 ? 0.349 9.953 17.594 1 98.75 172 ALA A C 1
ATOM 1380 O O . ALA A 1 172 ? 0.153 8.898 18.219 1 98.75 172 ALA A O 1
ATOM 1381 N N . GLY A 1 173 ? 0.393 11.125 18.219 1 98.44 173 GLY A N 1
ATOM 1382 C CA . GLY A 1 173 ? 0.167 11.234 19.656 1 98.44 173 GLY A CA 1
ATOM 1383 C C . GLY A 1 173 ? -1.178 10.688 20.078 1 98.44 173 GLY A C 1
ATOM 1384 O O . GLY A 1 173 ? -1.31 10.164 21.188 1 98.44 173 GLY A O 1
ATOM 1385 N N . GLU A 1 174 ? -2.158 10.75 19.234 1 98.19 174 GLU A N 1
ATOM 1386 C CA . GLU A 1 174 ? -3.494 10.234 19.516 1 98.19 174 GLU A CA 1
ATOM 1387 C C . GLU A 1 174 ? -3.51 8.711 19.531 1 98.19 174 GLU A C 1
ATOM 1389 O O . GLU A 1 174 ? -4.469 8.094 20 1 98.19 174 GLU A O 1
ATOM 1394 N N . GLY A 1 175 ? -2.412 8.109 19.016 1 98.31 175 GLY A N 1
ATOM 1395 C CA . GLY A 1 175 ? -2.234 6.664 19.078 1 98.31 175 GLY A CA 1
ATOM 1396 C C . GLY A 1 175 ? -1.258 6.23 20.156 1 98.31 175 GLY A C 1
ATOM 1397 O O . GLY A 1 175 ? -0.85 5.066 20.203 1 98.31 175 GLY A O 1
ATOM 1398 N N . GLY A 1 176 ? -0.795 7.227 20.922 1 98.5 176 GLY A N 1
ATOM 1399 C CA . GLY A 1 176 ? 0.068 6.91 22.047 1 98.5 176 GLY A CA 1
ATOM 1400 C C . GLY A 1 176 ? 1.545 7.035 21.719 1 98.5 176 GLY A C 1
ATOM 1401 O O . GLY A 1 176 ? 2.395 6.547 22.469 1 98.5 176 GLY A O 1
ATOM 1402 N N . PHE A 1 177 ? 1.869 7.629 20.688 1 98.88 177 PHE A N 1
ATOM 1403 C CA . PHE A 1 177 ? 3.266 7.801 20.297 1 98.88 177 PHE A CA 1
ATOM 1404 C C . PHE A 1 177 ? 3.811 9.125 20.812 1 98.88 177 PHE A C 1
ATOM 1406 O O . PHE A 1 177 ? 3.131 10.148 20.75 1 98.88 177 PHE A O 1
ATOM 1413 N N . ASP A 1 178 ? 4.984 9.109 21.344 1 98.81 178 ASP A N 1
ATOM 1414 C CA . ASP A 1 178 ? 5.703 10.305 21.781 1 98.81 178 ASP A CA 1
ATOM 1415 C C . ASP A 1 178 ? 6.738 10.727 20.734 1 98.81 178 ASP A C 1
ATOM 1417 O O . ASP A 1 178 ? 7.719 10.008 20.5 1 98.81 178 ASP A O 1
ATOM 1421 N N . LEU A 1 179 ? 6.527 11.883 20.125 1 98.75 179 LEU A N 1
ATOM 1422 C CA . LEU A 1 179 ? 7.414 12.328 19.062 1 98.75 179 LEU A CA 1
ATOM 1423 C C . LEU A 1 179 ? 8.367 13.406 19.547 1 98.75 179 LEU A C 1
ATOM 1425 O O . LEU A 1 179 ? 9.039 14.062 18.75 1 98.75 179 LEU A O 1
ATOM 1429 N N . SER A 1 180 ? 8.516 13.594 20.812 1 98.62 180 SER A N 1
ATOM 1430 C CA . SER A 1 180 ? 9.328 14.664 21.391 1 98.62 180 SER A CA 1
ATOM 1431 C C . SER A 1 180 ? 10.789 14.523 20.984 1 98.62 180 SER A C 1
ATOM 1433 O O . SER A 1 180 ? 11.5 15.516 20.844 1 98.62 180 SER A O 1
ATOM 1435 N N . ASN A 1 181 ? 11.25 13.266 20.719 1 97.81 181 ASN A N 1
ATOM 1436 C CA . ASN A 1 181 ? 12.656 13.039 20.406 1 97.81 181 ASN A CA 1
ATOM 1437 C C . ASN A 1 181 ? 12.859 12.82 18.906 1 97.81 181 ASN A C 1
ATOM 1439 O O . ASN A 1 181 ? 13.883 12.273 18.484 1 97.81 181 ASN A O 1
ATOM 1443 N N . TYR A 1 182 ? 11.898 13.203 18.172 1 98.81 182 TYR A N 1
ATOM 1444 C CA . TYR A 1 182 ? 11.984 13.078 16.719 1 98.81 182 TYR A CA 1
ATOM 1445 C C . TYR A 1 182 ? 12.141 14.445 16.062 1 98.81 182 TYR A C 1
ATOM 1447 O O . TYR A 1 182 ? 11.211 14.953 15.445 1 98.81 182 TYR A O 1
ATOM 1455 N N . ALA A 1 183 ? 13.352 14.992 16.141 1 98.81 183 ALA A N 1
ATOM 1456 C CA . ALA A 1 183 ? 13.617 16.375 15.734 1 98.81 183 ALA A CA 1
ATOM 1457 C C . ALA A 1 183 ? 13.406 16.547 14.234 1 98.81 183 ALA A C 1
ATOM 1459 O O . ALA A 1 183 ? 12.875 17.578 13.797 1 98.81 183 ALA A O 1
ATOM 1460 N N . ALA A 1 184 ? 13.859 15.57 13.445 1 98.88 184 ALA A N 1
ATOM 1461 C CA . ALA A 1 184 ? 13.727 15.688 11.992 1 98.88 184 ALA A CA 1
ATOM 1462 C C . ALA A 1 184 ? 12.266 15.641 11.57 1 98.88 184 ALA A C 1
ATOM 1464 O O . ALA A 1 184 ? 11.836 16.406 10.703 1 98.88 184 ALA A O 1
ATOM 1465 N N . ILE A 1 185 ? 11.469 14.766 12.18 1 98.94 185 ILE A N 1
ATOM 1466 C CA . ILE A 1 185 ? 10.039 14.672 11.891 1 98.94 185 ILE A CA 1
ATOM 1467 C C . ILE A 1 185 ? 9.352 15.977 12.289 1 98.94 185 ILE A C 1
ATOM 1469 O O . ILE A 1 185 ? 8.523 16.5 11.539 1 98.94 185 ILE A O 1
ATOM 1473 N N . ASN A 1 186 ? 9.695 16.5 13.445 1 98.88 186 ASN A N 1
ATOM 1474 C CA . ASN A 1 186 ? 9.062 17.734 13.906 1 98.88 186 ASN A CA 1
ATOM 1475 C C . ASN A 1 186 ? 9.398 18.906 12.992 1 98.88 186 ASN A C 1
ATOM 1477 O O . ASN A 1 186 ? 8.539 19.734 12.703 1 98.88 186 ASN A O 1
ATOM 1481 N N . ALA A 1 187 ? 10.648 18.969 12.539 1 98.88 187 ALA A N 1
ATOM 1482 C CA . ALA A 1 187 ? 11.016 20 11.57 1 98.88 187 ALA A CA 1
ATOM 1483 C C . ALA A 1 187 ? 10.234 19.828 10.266 1 98.88 187 ALA A C 1
ATOM 1485 O O . ALA A 1 187 ? 9.812 20.812 9.656 1 98.88 187 ALA A O 1
ATOM 1486 N N . TRP A 1 188 ? 10.086 18.625 9.844 1 98.88 188 TRP A N 1
ATOM 1487 C CA . TRP A 1 188 ? 9.305 18.266 8.656 1 98.88 188 TRP A CA 1
ATOM 1488 C C . TRP A 1 188 ? 7.855 18.703 8.805 1 98.88 188 TRP A C 1
ATOM 1490 O O . TRP A 1 188 ? 7.262 19.25 7.871 1 98.88 188 TRP A O 1
ATOM 1500 N N . PHE A 1 189 ? 7.227 18.562 10.023 1 98.81 189 PHE A N 1
ATOM 1501 C CA . PHE A 1 189 ? 5.887 19.062 10.297 1 98.81 189 PHE A CA 1
ATOM 1502 C C . PHE A 1 189 ? 5.812 20.562 10.023 1 98.81 189 PHE A C 1
ATOM 1504 O O . PHE A 1 189 ? 4.895 21.031 9.336 1 98.81 189 PHE A O 1
ATOM 1511 N N . GLU A 1 190 ? 6.75 21.234 10.539 1 98.69 190 GLU A N 1
ATOM 1512 C CA . GLU A 1 190 ? 6.75 22.703 10.414 1 98.69 190 GLU A CA 1
ATOM 1513 C C . GLU A 1 190 ? 6.852 23.125 8.953 1 98.69 190 GLU A C 1
ATOM 1515 O O . GLU A 1 190 ? 6.176 24.062 8.523 1 98.69 190 GLU A O 1
ATOM 1520 N N . ARG A 1 191 ? 7.703 22.438 8.188 1 98.75 191 ARG A N 1
ATOM 1521 C CA . ARG A 1 191 ? 7.832 22.75 6.766 1 98.75 191 ARG A CA 1
ATOM 1522 C C . ARG A 1 191 ? 6.512 22.547 6.035 1 98.75 191 ARG A C 1
ATOM 1524 O O . ARG A 1 191 ? 6.117 23.359 5.203 1 98.75 191 ARG A O 1
ATOM 1531 N N . ILE A 1 192 ? 5.812 21.469 6.383 1 98.81 192 ILE A N 1
ATOM 1532 C CA . ILE A 1 192 ? 4.551 21.172 5.715 1 98.81 192 ILE A CA 1
ATOM 1533 C C . ILE A 1 192 ? 3.486 22.172 6.145 1 98.81 192 ILE A C 1
ATOM 1535 O O . ILE A 1 192 ? 2.771 22.719 5.305 1 98.81 192 ILE A O 1
ATOM 1539 N N . ARG A 1 193 ? 3.42 22.5 7.434 1 98.56 193 ARG A N 1
ATOM 1540 C CA . ARG A 1 193 ? 2.412 23.406 7.973 1 98.56 193 ARG A CA 1
ATOM 1541 C C . ARG A 1 193 ? 2.629 24.828 7.469 1 98.56 193 ARG A C 1
ATOM 1543 O O . ARG A 1 193 ? 1.701 25.641 7.461 1 98.56 193 ARG A O 1
ATOM 1550 N N . SER A 1 194 ? 3.807 25.109 6.996 1 9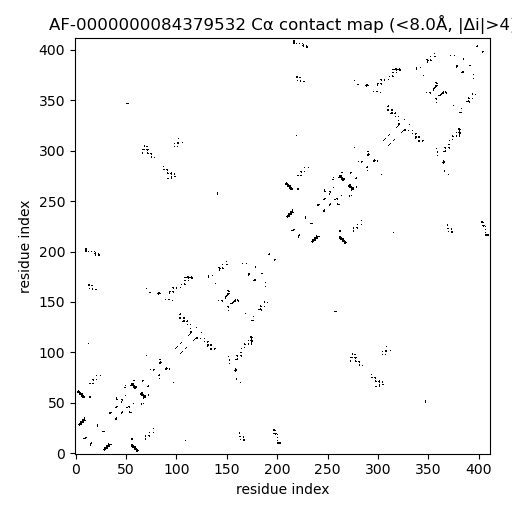8.38 194 SER A N 1
ATOM 1551 C CA . SER A 1 194 ? 4.145 26.453 6.543 1 98.38 194 SER A CA 1
ATOM 1552 C C . SER A 1 194 ? 3.809 26.641 5.07 1 98.38 194 SER A C 1
ATOM 1554 O O . SER A 1 194 ? 3.902 27.75 4.543 1 98.38 194 SER A O 1
ATOM 1556 N N . ARG A 1 195 ? 3.449 25.625 4.387 1 98.38 195 ARG A N 1
ATOM 1557 C CA . ARG A 1 195 ? 3.092 25.766 2.979 1 98.38 195 ARG A CA 1
ATOM 1558 C C . ARG A 1 195 ? 1.836 26.609 2.812 1 98.38 195 ARG A C 1
ATOM 1560 O O . ARG A 1 195 ? 0.904 26.516 3.613 1 98.38 195 ARG A O 1
ATOM 1567 N N . PRO A 1 196 ? 1.749 27.359 1.749 1 97.88 196 PRO A N 1
ATOM 1568 C CA . PRO A 1 196 ? 0.652 28.328 1.574 1 97.88 196 PRO A CA 1
ATOM 1569 C C . PRO A 1 196 ? -0.713 27.641 1.488 1 97.88 196 PRO A C 1
ATOM 1571 O O . PRO A 1 196 ? -1.713 28.203 1.951 1 97.88 196 PRO A O 1
ATOM 1574 N N . ALA A 1 197 ? -0.75 26.5 0.992 1 97.75 197 ALA A N 1
ATOM 1575 C CA . ALA A 1 197 ? -2.029 25.828 0.744 1 97.75 197 ALA A CA 1
ATOM 1576 C C . ALA A 1 197 ? -2.385 24.891 1.886 1 97.75 197 ALA A C 1
ATOM 1578 O O . ALA A 1 197 ? -3.369 24.141 1.803 1 97.75 197 ALA A O 1
ATOM 1579 N N . PHE A 1 198 ? -1.63 24.953 2.949 1 98.31 198 PHE A N 1
ATOM 1580 C CA . PHE A 1 198 ? -1.828 24.016 4.047 1 98.31 198 PHE A CA 1
ATOM 1581 C C . PHE A 1 198 ? -3.205 24.188 4.672 1 98.31 198 PHE A C 1
ATOM 1583 O O . PHE A 1 198 ? -3.646 25.328 4.895 1 98.31 198 PHE A O 1
ATOM 1590 N N . VAL A 1 199 ? -3.918 23.047 4.977 1 97.94 199 VAL A N 1
ATOM 1591 C CA . VAL A 1 199 ? -5.156 23.031 5.75 1 97.94 199 VAL A CA 1
ATOM 1592 C C . VAL A 1 199 ? -5.062 21.984 6.855 1 97.94 199 VAL A C 1
ATOM 1594 O O . VAL A 1 199 ? -4.57 20.875 6.625 1 97.94 199 VAL A O 1
ATOM 1597 N N . PRO A 1 200 ? -5.43 22.281 8.07 1 97.38 200 PRO A N 1
ATOM 1598 C CA . PRO A 1 200 ? -5.41 21.297 9.148 1 97.38 200 PRO A CA 1
ATOM 1599 C C . PRO A 1 200 ? -6.508 20.234 9.008 1 97.38 200 PRO A C 1
ATOM 1601 O O . PRO A 1 200 ? -7.492 20.453 8.297 1 97.38 200 PRO A O 1
ATOM 1604 N N . MET A 1 201 ? -6.227 19.125 9.625 1 95.69 201 MET A N 1
ATOM 1605 C CA . MET A 1 201 ? -7.242 18.078 9.664 1 95.69 201 MET A CA 1
ATOM 1606 C C . MET A 1 201 ? -8.477 18.531 10.438 1 95.69 201 MET A C 1
ATOM 1608 O O . MET A 1 201 ? -8.359 19.125 11.516 1 95.69 201 MET A O 1
ATOM 1612 N N . SER A 1 202 ? -9.594 18.578 9.695 1 77.19 202 SER A N 1
ATOM 1613 C CA . SER A 1 202 ? -10.828 19.141 10.25 1 77.19 202 SER A CA 1
ATOM 1614 C C . SER A 1 202 ? -11.445 18.203 11.289 1 77.19 202 SER A C 1
ATOM 1616 O O . SER A 1 202 ? -11.477 16.984 11.094 1 77.19 202 SER A O 1
ATOM 1618 N N . ALA A 1 203 ? -11.531 18.625 12.617 1 60.84 203 ALA A N 1
ATOM 1619 C CA . ALA A 1 203 ? -12.375 17.891 13.562 1 60.84 203 ALA A CA 1
ATOM 1620 C C . ALA A 1 203 ? -13.844 17.969 13.172 1 60.84 203 ALA A C 1
ATOM 1622 O O . ALA A 1 203 ? -14.258 18.922 12.5 1 60.84 203 ALA A O 1
ATOM 1623 N N . PRO A 1 204 ? -14.523 16.641 13.289 1 48.75 204 PRO A N 1
ATOM 1624 C CA . PRO A 1 204 ? -15.953 16.781 13.016 1 48.75 204 PRO A CA 1
ATOM 1625 C C . PRO A 1 204 ? -16.547 18.062 13.586 1 48.75 204 PRO A C 1
ATOM 1627 O O . PRO A 1 204 ? -16.047 18.594 14.586 1 48.75 204 PRO A O 1
ATOM 1630 N N . ALA A 1 205 ? -17.156 18.922 12.672 1 41.31 205 ALA A N 1
ATOM 1631 C CA . ALA A 1 205 ? -18 19.906 13.336 1 41.31 205 ALA A CA 1
ATOM 1632 C C . ALA A 1 205 ? -18.625 19.344 14.609 1 41.31 205 ALA A C 1
ATOM 1634 O O . ALA A 1 205 ? -19.219 18.266 14.586 1 41.31 205 ALA A O 1
ATOM 1635 N N . THR A 1 206 ? -17.953 19.484 15.852 1 36.88 206 THR A N 1
ATOM 1636 C CA . THR A 1 206 ? -18.719 19.203 17.047 1 36.88 206 THR A CA 1
ATOM 1637 C C . THR A 1 206 ? -20.141 19.734 16.922 1 36.88 206 THR A C 1
ATOM 1639 O O . THR A 1 206 ? -20.359 20.781 16.312 1 36.88 206 THR A O 1
ATOM 1642 N N . MET B 1 1 ? 21.344 4.188 -22.922 1 57.47 1 MET B N 1
ATOM 1643 C CA . MET B 1 1 ? 22.188 3.186 -22.25 1 57.47 1 MET B CA 1
ATOM 1644 C C . MET B 1 1 ? 21.328 2.242 -21.406 1 57.47 1 MET B C 1
ATOM 1646 O O . MET B 1 1 ? 20.297 2.645 -20.875 1 57.47 1 MET B O 1
ATOM 1650 N N . HIS B 1 2 ? 21.469 0.941 -21.469 1 84.62 2 HIS B N 1
ATOM 1651 C CA . HIS B 1 2 ? 20.734 -0.114 -20.781 1 84.62 2 HIS B CA 1
ATOM 1652 C C . HIS B 1 2 ? 21.016 -0.096 -19.281 1 84.62 2 HIS B C 1
ATOM 1654 O O . HIS B 1 2 ? 22.156 0.118 -18.875 1 84.62 2 HIS B O 1
ATOM 1660 N N . GLU B 1 3 ? 19.969 0.039 -18.406 1 93.5 3 GLU B N 1
ATOM 1661 C CA . GLU B 1 3 ? 20.141 0.025 -16.953 1 93.5 3 GLU B CA 1
ATOM 1662 C C . GLU B 1 3 ? 20.578 -1.349 -16.469 1 93.5 3 GLU B C 1
ATOM 1664 O O . GLU B 1 3 ? 20.109 -2.375 -16.969 1 93.5 3 GLU B O 1
ATOM 1669 N N . ASN B 1 4 ? 21.656 -1.324 -15.641 1 97.75 4 ASN B N 1
ATOM 1670 C CA . ASN B 1 4 ? 21.984 -2.547 -14.914 1 97.75 4 ASN B CA 1
ATOM 1671 C C . ASN B 1 4 ? 21.062 -2.771 -13.727 1 97.75 4 ASN B C 1
ATOM 1673 O O . ASN B 1 4 ? 20.984 -1.935 -12.82 1 97.75 4 ASN B O 1
ATOM 1677 N N . LEU B 1 5 ? 20.422 -3.902 -13.781 1 98.62 5 LEU B N 1
ATOM 1678 C CA . LEU B 1 5 ? 19.438 -4.195 -12.758 1 98.62 5 LEU B CA 1
ATOM 1679 C C . LEU B 1 5 ? 19.875 -5.371 -11.891 1 98.62 5 LEU B C 1
ATOM 1681 O O . LEU B 1 5 ? 20.312 -6.398 -12.406 1 98.62 5 LEU B O 1
ATOM 1685 N N . CYS B 1 6 ? 19.781 -5.188 -10.555 1 98.75 6 CYS B N 1
ATOM 1686 C CA . CYS B 1 6 ? 20 -6.254 -9.586 1 98.75 6 CYS B CA 1
ATOM 1687 C C . CYS B 1 6 ? 18.859 -6.32 -8.57 1 98.75 6 CYS B C 1
ATOM 1689 O O . CYS B 1 6 ? 18.469 -5.297 -8.008 1 98.75 6 CYS B O 1
ATOM 1691 N N . VAL B 1 7 ? 18.328 -7.547 -8.406 1 98.62 7 VAL B N 1
ATOM 1692 C CA . VAL B 1 7 ? 17.234 -7.734 -7.461 1 98.62 7 VAL B CA 1
ATOM 1693 C C . VAL B 1 7 ? 17.719 -8.578 -6.281 1 98.62 7 VAL B C 1
ATOM 1695 O O . VAL B 1 7 ? 18.156 -9.719 -6.461 1 98.62 7 VAL B O 1
ATOM 1698 N N . TYR B 1 8 ? 17.688 -7.969 -5.098 1 98.75 8 TYR B N 1
ATOM 1699 C CA . TYR B 1 8 ? 17.781 -8.75 -3.869 1 98.75 8 TYR B CA 1
ATOM 1700 C C . TYR B 1 8 ? 16.422 -9.352 -3.504 1 98.75 8 TYR B C 1
ATOM 1702 O O . TYR B 1 8 ? 15.445 -8.625 -3.336 1 98.75 8 TYR B O 1
ATOM 1710 N N . GLY B 1 9 ? 16.344 -10.641 -3.471 1 98.06 9 GLY B N 1
ATOM 1711 C CA . GLY B 1 9 ? 15.047 -11.234 -3.205 1 98.06 9 GLY B CA 1
ATOM 1712 C C . GLY B 1 9 ? 15.141 -12.672 -2.729 1 98.06 9 GLY B C 1
ATOM 1713 O O . GLY B 1 9 ? 16.219 -13.273 -2.738 1 98.06 9 GLY B O 1
ATOM 1714 N N . ASP B 1 10 ? 14.07 -13.148 -2.191 1 97 10 ASP B N 1
ATOM 1715 C CA . ASP B 1 10 ? 13.836 -14.555 -1.859 1 97 10 ASP B CA 1
ATOM 1716 C C . ASP B 1 10 ? 12.93 -15.219 -2.893 1 97 10 ASP B C 1
ATOM 1718 O O . ASP B 1 10 ? 11.789 -14.805 -3.076 1 97 10 ASP B O 1
ATOM 1722 N N . SER B 1 11 ? 13.398 -16.281 -3.531 1 95.69 11 SER B N 1
ATOM 1723 C CA . SER B 1 11 ? 12.711 -16.906 -4.66 1 95.69 11 SER B CA 1
ATOM 1724 C C . SER B 1 11 ? 11.383 -17.516 -4.227 1 95.69 11 SER B C 1
ATOM 1726 O O . SER B 1 11 ? 10.531 -17.828 -5.066 1 95.69 11 SER B O 1
ATOM 1728 N N . ARG B 1 12 ? 11.203 -17.656 -2.926 1 94.06 12 ARG B N 1
ATOM 1729 C CA . ARG B 1 12 ? 9.953 -18.234 -2.43 1 94.06 12 ARG B CA 1
ATOM 1730 C C . ARG B 1 12 ? 8.961 -17.141 -2.061 1 94.06 12 ARG B C 1
ATOM 1732 O O . ARG B 1 12 ? 7.809 -17.438 -1.724 1 94.06 12 ARG B O 1
ATOM 1739 N N . SER B 1 13 ? 9.359 -15.938 -2.061 1 97.12 13 SER B N 1
ATOM 1740 C CA . SER B 1 13 ? 8.531 -14.812 -1.643 1 97.12 13 SER B CA 1
ATOM 1741 C C . SER B 1 13 ? 7.605 -14.359 -2.768 1 97.12 13 SER B C 1
ATOM 1743 O O . SER B 1 13 ? 8.062 -14.094 -3.883 1 97.12 13 SER B O 1
ATOM 1745 N N . GLY B 1 14 ? 6.348 -14.234 -2.455 1 98.12 14 GLY B N 1
ATOM 1746 C CA . GLY B 1 14 ? 5.391 -13.734 -3.428 1 98.12 14 GLY B CA 1
ATOM 1747 C C . GLY B 1 14 ? 5.711 -12.328 -3.898 1 98.12 14 GLY B C 1
ATOM 1748 O O . GLY B 1 14 ? 5.543 -12.008 -5.078 1 98.12 14 GLY B O 1
ATOM 1749 N N . ASN B 1 15 ? 6.152 -11.43 -2.986 1 98.62 15 ASN B N 1
ATOM 1750 C CA . ASN B 1 15 ? 6.516 -10.07 -3.369 1 98.62 15 ASN B CA 1
ATOM 1751 C C . ASN B 1 15 ? 7.719 -10.055 -4.305 1 98.62 15 ASN B C 1
ATOM 1753 O O . ASN B 1 15 ? 7.82 -9.188 -5.176 1 98.62 15 ASN B O 1
ATOM 1757 N N . CYS B 1 16 ? 8.625 -10.961 -4.133 1 98.5 16 CYS B N 1
ATOM 1758 C CA . CYS B 1 16 ? 9.773 -11.062 -5.027 1 98.5 16 CYS B CA 1
ATOM 1759 C C . CYS B 1 16 ? 9.383 -11.703 -6.352 1 98.5 16 CYS B C 1
ATOM 1761 O O . CYS B 1 16 ? 9.898 -11.336 -7.402 1 98.5 16 CYS B O 1
ATOM 1763 N N . TYR B 1 17 ? 8.453 -12.633 -6.312 1 98.69 17 TYR B N 1
ATOM 1764 C CA . TYR B 1 17 ? 7.953 -13.281 -7.52 1 98.69 17 TYR B CA 1
ATOM 1765 C C . TYR B 1 17 ? 7.309 -12.266 -8.453 1 98.69 17 TYR B C 1
ATOM 1767 O O . TYR B 1 17 ? 7.414 -12.391 -9.68 1 98.69 17 TYR B O 1
ATOM 1775 N N . LYS B 1 18 ? 6.656 -11.234 -7.926 1 98.88 18 LYS B N 1
ATOM 1776 C CA . LYS B 1 18 ? 6.109 -10.164 -8.758 1 98.88 18 LYS B CA 1
ATOM 1777 C C . LYS B 1 18 ? 7.141 -9.672 -9.766 1 98.88 18 LYS B C 1
ATOM 1779 O O . LYS B 1 18 ? 6.824 -9.5 -10.945 1 98.88 18 LYS B O 1
ATOM 1784 N N . LEU B 1 19 ? 8.344 -9.508 -9.273 1 98.75 19 LEU B N 1
ATOM 1785 C CA . LEU B 1 19 ? 9.398 -8.953 -10.117 1 98.75 19 LEU B CA 1
ATOM 1786 C C . LEU B 1 19 ? 9.859 -9.969 -11.148 1 98.75 19 LEU B C 1
ATOM 1788 O O . LEU B 1 19 ? 10.164 -9.609 -12.289 1 98.75 19 LEU B O 1
ATOM 1792 N N . GLN B 1 20 ? 9.906 -11.219 -10.766 1 98.25 20 GLN B N 1
ATOM 1793 C CA . GLN B 1 20 ? 10.273 -12.258 -11.719 1 98.25 20 GLN B CA 1
ATOM 1794 C C . GLN B 1 20 ? 9.273 -12.32 -12.867 1 98.25 20 GLN B C 1
ATOM 1796 O O . GLN B 1 20 ? 9.664 -12.359 -14.039 1 98.25 20 GLN B O 1
ATOM 1801 N N . LEU B 1 21 ? 8.062 -12.297 -12.508 1 98.5 21 LEU B N 1
ATOM 1802 C CA . LEU B 1 21 ? 7.004 -12.352 -13.516 1 98.5 21 LEU B CA 1
ATOM 1803 C C . LEU B 1 21 ? 7.039 -11.109 -14.406 1 98.5 21 LEU B C 1
ATOM 1805 O O . LEU B 1 21 ? 6.941 -11.211 -15.625 1 98.5 21 LEU B O 1
ATOM 1809 N N . LEU B 1 22 ? 7.188 -9.906 -13.844 1 98.81 22 LEU B N 1
ATOM 1810 C CA . LEU B 1 22 ? 7.207 -8.664 -14.617 1 98.81 22 LEU B CA 1
ATOM 1811 C C . LEU B 1 22 ? 8.406 -8.633 -15.562 1 98.81 22 LEU B C 1
ATOM 1813 O O . LEU B 1 22 ? 8.266 -8.258 -16.734 1 98.81 22 LEU B O 1
ATOM 1817 N N . CYS B 1 23 ? 9.57 -8.984 -15.023 1 98.44 23 CYS B N 1
ATOM 1818 C CA . CYS B 1 23 ? 10.766 -8.961 -15.859 1 98.44 23 CYS B CA 1
ATOM 1819 C C . CYS B 1 23 ? 10.625 -9.914 -17.047 1 98.44 23 CYS B C 1
ATOM 1821 O O . CYS B 1 23 ? 11.07 -9.602 -18.156 1 98.44 23 CYS B O 1
ATOM 1823 N N . ALA B 1 24 ? 10.016 -11.039 -16.781 1 98.19 24 ALA B N 1
ATOM 1824 C CA . ALA B 1 24 ? 9.734 -11.961 -17.891 1 98.19 24 ALA B CA 1
ATOM 1825 C C . ALA B 1 24 ? 8.789 -11.328 -18.906 1 98.19 24 ALA B C 1
ATOM 1827 O O . ALA B 1 24 ? 9.039 -11.398 -20.109 1 98.19 24 ALA B O 1
ATOM 1828 N N . GLU B 1 25 ? 7.746 -10.68 -18.484 1 98.19 25 GLU B N 1
ATOM 1829 C CA . GLU B 1 25 ? 6.754 -10.039 -19.344 1 98.19 25 GLU B CA 1
ATOM 1830 C C . GLU B 1 25 ? 7.391 -8.945 -20.203 1 98.19 25 GLU B C 1
ATOM 1832 O O . GLU B 1 25 ? 7 -8.75 -21.344 1 98.19 25 GLU B O 1
ATOM 1837 N N . LEU B 1 26 ? 8.344 -8.242 -19.625 1 98.25 26 LEU B N 1
ATOM 1838 C CA . LEU B 1 26 ? 8.93 -7.09 -20.297 1 98.25 26 LEU B CA 1
ATOM 1839 C C . LEU B 1 26 ? 10.211 -7.477 -21.016 1 98.25 26 LEU B C 1
ATOM 1841 O O . LEU B 1 26 ? 10.797 -6.664 -21.734 1 98.25 26 LEU B O 1
ATOM 1845 N N . GLY B 1 27 ? 10.703 -8.68 -20.797 1 97.75 27 GLY B N 1
ATOM 1846 C CA . GLY B 1 27 ? 11.953 -9.117 -21.375 1 97.75 27 GLY B CA 1
ATOM 1847 C C . GLY B 1 27 ? 13.164 -8.406 -20.812 1 97.75 27 GLY B C 1
ATOM 1848 O O . GLY B 1 27 ? 14.094 -8.07 -21.547 1 97.75 27 GLY B O 1
ATOM 1849 N N . LEU B 1 28 ? 13.148 -8.172 -19.531 1 97.94 28 LEU B N 1
ATOM 1850 C CA . LEU B 1 28 ? 14.234 -7.438 -18.891 1 97.94 28 LEU B CA 1
ATOM 1851 C C . LEU B 1 28 ? 15.281 -8.398 -18.328 1 97.94 28 LEU B C 1
ATOM 1853 O O . LEU B 1 28 ? 14.93 -9.391 -17.688 1 97.94 28 LEU B O 1
ATOM 1857 N N . ASP B 1 29 ? 16.516 -8.086 -18.594 1 97.5 29 ASP B N 1
ATOM 1858 C CA . ASP B 1 29 ? 17.625 -8.789 -17.953 1 97.5 29 ASP B CA 1
ATOM 1859 C C . ASP B 1 29 ? 17.938 -8.18 -16.594 1 97.5 29 ASP B C 1
ATOM 1861 O O . ASP B 1 29 ? 17.922 -6.953 -16.438 1 97.5 29 ASP B O 1
ATOM 1865 N N . 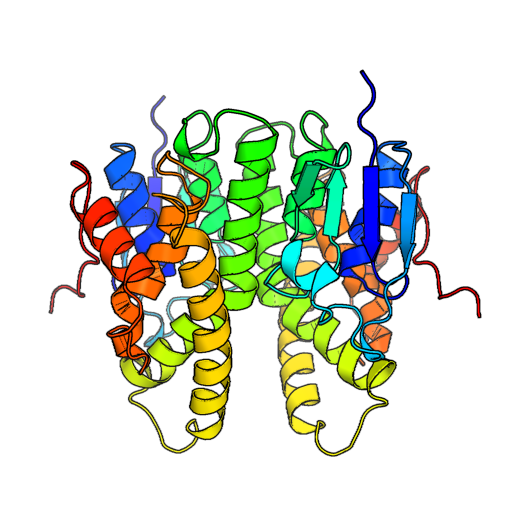TYR B 1 30 ? 18.188 -9.07 -15.664 1 97.94 30 TYR B N 1
ATOM 1866 C CA . TYR B 1 30 ? 18.578 -8.609 -14.336 1 97.94 30 TYR B CA 1
ATOM 1867 C C . TYR B 1 30 ? 19.406 -9.664 -13.609 1 97.94 30 TYR B C 1
ATOM 1869 O O . TYR B 1 30 ? 19.344 -10.852 -13.945 1 97.94 30 TYR B O 1
ATOM 1877 N N . GLU B 1 31 ? 20.172 -9.195 -12.695 1 98.19 31 GLU B N 1
ATOM 1878 C CA . GLU B 1 31 ? 20.859 -10.086 -11.773 1 98.19 31 GLU B CA 1
ATOM 1879 C C . GLU B 1 31 ? 20.016 -10.383 -10.539 1 98.19 31 GLU B C 1
ATOM 1881 O O . GLU B 1 31 ? 19.391 -9.477 -9.977 1 98.19 31 GLU B O 1
ATOM 1886 N N . TRP B 1 32 ? 19.938 -11.664 -10.18 1 97.75 32 TRP B N 1
ATOM 1887 C CA . TRP B 1 32 ? 19.234 -12.07 -8.969 1 97.75 32 TRP B CA 1
ATOM 1888 C C . TRP B 1 32 ? 20.203 -12.367 -7.836 1 97.75 32 TRP B C 1
ATOM 1890 O O . TRP B 1 32 ? 21.156 -13.133 -8.008 1 97.75 32 TRP B O 1
ATOM 1900 N N . ARG B 1 33 ? 20.031 -11.742 -6.742 1 97.94 33 ARG B N 1
ATOM 1901 C CA . ARG B 1 33 ? 20.766 -12.039 -5.516 1 97.94 33 ARG B CA 1
ATOM 1902 C C . ARG B 1 33 ? 19.828 -12.602 -4.445 1 97.94 33 ARG B C 1
ATOM 1904 O O . ARG B 1 33 ? 19.031 -11.867 -3.863 1 97.94 33 ARG B O 1
ATOM 1911 N N . GLU B 1 34 ? 20.016 -13.859 -4.199 1 97.69 34 GLU B N 1
ATOM 1912 C CA . GLU B 1 34 ? 19.156 -14.531 -3.234 1 97.69 34 GLU B CA 1
ATOM 1913 C C . GLU B 1 34 ? 19.422 -14.047 -1.814 1 97.69 34 GLU B C 1
ATOM 1915 O O . GLU B 1 34 ? 20.578 -13.875 -1.426 1 97.69 34 GLU B O 1
ATOM 1920 N N . VAL B 1 35 ? 18.406 -13.773 -1.122 1 96.75 35 VAL B N 1
ATOM 1921 C CA . VAL B 1 35 ? 18.469 -13.32 0.262 1 96.75 35 VAL B CA 1
ATOM 1922 C C . VAL B 1 35 ? 17.719 -14.297 1.164 1 96.75 35 VAL B C 1
ATOM 1924 O O . VAL B 1 35 ? 16.578 -14.664 0.873 1 96.75 35 VAL B O 1
ATOM 1927 N N . ASP B 1 36 ? 18.375 -14.766 2.232 1 94.81 36 ASP B N 1
ATOM 1928 C CA . ASP B 1 36 ? 17.734 -15.641 3.215 1 94.81 36 ASP B CA 1
ATOM 1929 C C . ASP B 1 36 ? 17.141 -14.828 4.363 1 94.81 36 ASP B C 1
ATOM 1931 O O . ASP B 1 36 ? 17.859 -14.43 5.285 1 94.81 36 ASP B O 1
ATOM 1935 N N . ILE B 1 37 ? 15.867 -14.727 4.41 1 92.31 37 ILE B N 1
ATOM 1936 C CA . ILE B 1 37 ? 15.203 -13.883 5.391 1 92.31 37 ILE B CA 1
ATOM 1937 C C . ILE B 1 37 ? 15.266 -14.539 6.77 1 92.31 37 ILE B C 1
ATOM 1939 O O . ILE B 1 37 ? 15.383 -13.852 7.785 1 92.31 37 ILE B O 1
ATOM 1943 N N . LEU B 1 38 ? 15.172 -15.812 6.824 1 92.81 38 LEU B N 1
ATOM 1944 C CA . LEU B 1 38 ? 15.188 -16.531 8.094 1 92.81 38 LEU B CA 1
ATOM 1945 C C . LEU B 1 38 ? 16.562 -16.469 8.742 1 92.81 38 LEU B C 1
ATOM 1947 O O . LEU B 1 38 ? 16.688 -16.5 9.969 1 92.81 38 LEU B O 1
ATOM 1951 N N . ALA B 1 39 ? 17.578 -16.328 7.875 1 94.81 39 ALA B N 1
ATOM 1952 C CA . ALA B 1 39 ? 18.938 -16.219 8.391 1 94.81 39 ALA B CA 1
ATOM 1953 C C . ALA B 1 39 ? 19.25 -14.781 8.805 1 94.81 39 ALA B C 1
ATOM 1955 O O . ALA B 1 39 ? 20.359 -14.484 9.242 1 94.81 39 ALA B O 1
ATOM 1956 N N . GLY B 1 40 ? 18.344 -13.867 8.602 1 95.31 40 GLY B N 1
ATOM 1957 C CA . GLY B 1 40 ? 18.484 -12.492 9.047 1 95.31 40 GLY B CA 1
ATOM 1958 C C . GLY B 1 40 ? 19.297 -11.633 8.094 1 95.31 40 GLY B C 1
ATOM 1959 O O . GLY B 1 40 ? 19.828 -10.586 8.484 1 95.31 40 GLY B O 1
ATOM 1960 N N . GLU B 1 41 ? 19.422 -12.008 6.875 1 96.69 41 GLU B N 1
ATOM 1961 C CA . GLU B 1 41 ? 20.297 -11.305 5.934 1 96.69 41 GLU B CA 1
ATOM 1962 C C . GLU B 1 41 ? 19.766 -9.906 5.633 1 96.69 41 GLU B C 1
ATOM 1964 O O . GLU B 1 41 ? 20.531 -9.008 5.277 1 96.69 41 GLU B O 1
ATOM 1969 N N . THR B 1 42 ? 18.484 -9.703 5.816 1 97.56 42 THR B N 1
ATOM 1970 C CA . THR B 1 42 ? 17.906 -8.383 5.574 1 97.56 42 THR B CA 1
ATOM 1971 C C . THR B 1 42 ? 18.141 -7.457 6.758 1 97.56 42 THR B C 1
ATOM 1973 O O . THR B 1 42 ? 17.766 -6.285 6.727 1 97.56 42 THR B O 1
ATOM 1976 N N . HIS B 1 43 ? 18.797 -7.906 7.758 1 97.12 43 HIS B N 1
ATOM 1977 C CA . HIS B 1 43 ? 19.031 -7.102 8.945 1 97.12 43 HIS B CA 1
ATOM 1978 C C . HIS B 1 43 ? 20.531 -6.816 9.125 1 97.12 43 HIS B C 1
ATOM 1980 O O . HIS B 1 43 ? 20.938 -6.227 10.133 1 97.12 43 HIS B O 1
ATOM 1986 N N . SER B 1 44 ? 21.297 -7.242 8.141 1 97.19 44 SER B N 1
ATOM 1987 C CA . SER B 1 44 ? 22.703 -6.871 8.172 1 97.19 44 SER B CA 1
ATOM 1988 C C . SER B 1 44 ? 22.875 -5.367 8.008 1 97.19 44 SER B C 1
ATOM 1990 O O . SER B 1 44 ? 22.031 -4.699 7.41 1 97.19 44 SER B O 1
ATOM 1992 N N . LYS B 1 45 ? 23.969 -4.852 8.516 1 96.94 45 LYS B N 1
ATOM 1993 C CA . LYS B 1 45 ? 24.281 -3.432 8.383 1 96.94 45 LYS B CA 1
ATOM 1994 C C . LYS B 1 45 ? 24.344 -3.02 6.914 1 96.94 45 LYS B C 1
ATOM 1996 O O . LYS B 1 45 ? 23.859 -1.95 6.543 1 96.94 45 LYS B O 1
ATOM 2001 N N . GLU B 1 46 ? 24.906 -3.881 6.16 1 96.62 46 GLU B N 1
ATOM 2002 C CA . GLU B 1 46 ? 25.062 -3.6 4.734 1 96.62 46 GLU B CA 1
ATOM 2003 C C . GLU B 1 46 ? 23.703 -3.5 4.047 1 96.62 46 GLU B C 1
ATOM 2005 O O . GLU B 1 46 ? 23.453 -2.562 3.285 1 96.62 46 GLU B O 1
ATOM 2010 N N . PHE B 1 47 ? 22.828 -4.445 4.316 1 98.06 47 PHE B N 1
ATOM 2011 C CA . PHE B 1 47 ? 21.516 -4.43 3.688 1 98.06 47 PHE B CA 1
ATOM 2012 C C . PHE B 1 47 ? 20.688 -3.244 4.18 1 98.06 47 PHE B C 1
ATOM 2014 O O . PHE B 1 47 ? 20.031 -2.568 3.389 1 98.06 47 PHE B O 1
ATOM 2021 N N . LEU B 1 48 ? 20.781 -2.943 5.48 1 97.88 48 LEU B N 1
ATOM 2022 C CA . LEU B 1 48 ? 19.984 -1.878 6.082 1 97.88 48 LEU B CA 1
ATOM 2023 C C . LEU B 1 48 ? 20.453 -0.51 5.594 1 97.88 48 LEU B C 1
ATOM 2025 O O . LEU B 1 48 ? 19.672 0.45 5.594 1 97.88 48 LEU B O 1
ATOM 2029 N N . ARG B 1 49 ? 21.656 -0.414 5.141 1 96.62 49 ARG B N 1
ATOM 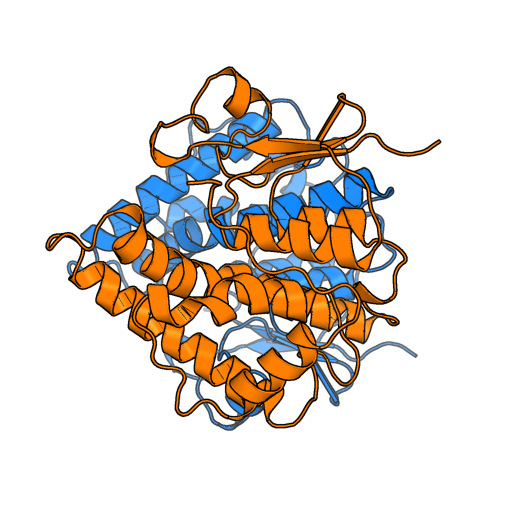2030 C CA . ARG B 1 49 ? 22.125 0.813 4.512 1 96.62 49 ARG B CA 1
ATOM 2031 C C . ARG B 1 49 ? 21.406 1.064 3.189 1 96.62 49 ARG B C 1
ATOM 2033 O O . ARG B 1 49 ? 21.156 2.213 2.828 1 96.62 49 ARG B O 1
ATOM 2040 N N . MET B 1 50 ? 21.062 -0.058 2.533 1 97.38 50 MET B N 1
ATOM 2041 C CA . MET B 1 50 ? 20.391 0.055 1.245 1 97.38 50 MET B CA 1
ATOM 2042 C C . MET B 1 50 ? 18.891 0.234 1.433 1 97.38 50 MET B C 1
ATOM 2044 O O . MET B 1 50 ? 18.25 0.982 0.69 1 97.38 50 MET B O 1
ATOM 2048 N N . ASN B 1 51 ? 18.375 -0.439 2.447 1 98.19 51 ASN B N 1
ATOM 2049 C CA . ASN B 1 51 ? 16.953 -0.366 2.754 1 98.19 51 ASN B CA 1
ATOM 2050 C C . ASN B 1 51 ? 16.688 -0.432 4.258 1 98.19 51 ASN B C 1
ATOM 2052 O O . ASN B 1 51 ? 16.531 -1.519 4.816 1 98.19 51 ASN B O 1
ATOM 2056 N N . PRO B 1 52 ? 16.469 0.676 4.867 1 97.56 52 PRO B N 1
ATOM 2057 C CA . PRO B 1 52 ? 16.297 0.731 6.32 1 97.56 52 PRO B CA 1
ATOM 2058 C C . PRO B 1 52 ? 15.094 -0.062 6.812 1 97.56 52 PRO B C 1
ATOM 2060 O O . PRO B 1 52 ? 15.016 -0.408 7.996 1 97.56 52 PRO B O 1
ATOM 2063 N N . ASN B 1 53 ? 14.148 -0.358 5.914 1 97.62 53 ASN B N 1
ATOM 2064 C CA . ASN B 1 53 ? 12.984 -1.143 6.293 1 97.62 53 ASN B CA 1
ATOM 2065 C C . ASN B 1 53 ? 13.32 -2.623 6.434 1 97.62 53 ASN B C 1
ATOM 2067 O O . ASN B 1 53 ? 12.547 -3.393 7.004 1 97.62 53 ASN B O 1
ATOM 2071 N N . GLY B 1 54 ? 14.492 -3.076 5.836 1 98.06 54 GLY B N 1
ATOM 2072 C CA . GLY B 1 54 ? 14.977 -4.438 6 1 98.06 54 GLY B CA 1
ATOM 2073 C C . GLY B 1 54 ? 14.086 -5.469 5.332 1 98.06 54 GLY B C 1
ATOM 2074 O O . GLY B 1 54 ? 13.945 -6.59 5.828 1 98.06 54 GLY B O 1
ATOM 2075 N N . LYS B 1 55 ? 13.43 -5.062 4.25 1 97.88 55 LYS B N 1
ATOM 2076 C CA . LYS B 1 55 ? 12.523 -5.98 3.555 1 97.88 55 LYS B CA 1
ATOM 2077 C C . LYS B 1 55 ? 12.977 -6.203 2.113 1 97.88 55 LYS B C 1
ATOM 2079 O O . LYS B 1 55 ? 13.727 -5.398 1.56 1 97.88 55 LYS B O 1
ATOM 2084 N N . ILE B 1 56 ? 12.648 -7.273 1.545 1 98.31 56 ILE B N 1
ATOM 2085 C CA . ILE B 1 56 ? 12.828 -7.586 0.132 1 98.31 56 ILE B CA 1
ATOM 2086 C C . ILE B 1 56 ? 11.461 -7.672 -0.556 1 98.31 56 ILE B C 1
ATOM 2088 O O . ILE B 1 56 ? 10.445 -7.898 0.099 1 98.31 56 ILE B O 1
ATOM 2092 N N . PRO B 1 57 ? 11.406 -7.391 -1.859 1 98.75 57 PRO B N 1
ATOM 2093 C CA . PRO B 1 57 ? 12.531 -7.211 -2.783 1 98.75 57 PRO B CA 1
ATOM 2094 C C . PRO B 1 57 ? 13.141 -5.812 -2.697 1 98.75 57 PRO B C 1
ATOM 2096 O O . PRO B 1 57 ? 12.492 -4.875 -2.238 1 98.75 57 PRO B O 1
ATOM 2099 N N . LEU B 1 58 ? 14.383 -5.723 -3.027 1 98.88 58 LEU B N 1
ATOM 2100 C CA . LEU B 1 58 ? 15.109 -4.48 -3.248 1 98.88 58 LEU B CA 1
ATOM 2101 C C . LEU B 1 58 ? 15.742 -4.461 -4.633 1 98.88 58 LEU B C 1
ATOM 2103 O O . LEU B 1 58 ? 16.453 -5.402 -5.016 1 98.88 58 LEU B O 1
ATOM 2107 N N . LEU B 1 59 ? 15.469 -3.457 -5.422 1 98.94 59 LEU B N 1
ATOM 2108 C CA . LEU B 1 59 ? 16.062 -3.283 -6.738 1 98.94 59 LEU B CA 1
ATOM 2109 C C . LEU B 1 59 ? 17.266 -2.336 -6.668 1 98.94 59 LEU B C 1
ATOM 2111 O O . LEU B 1 59 ? 17.156 -1.233 -6.125 1 98.94 59 LEU B O 1
ATOM 2115 N N . LEU B 1 60 ? 18.359 -2.744 -7.109 1 98.81 60 LEU B N 1
ATOM 2116 C CA . LEU B 1 60 ? 19.531 -1.896 -7.309 1 98.81 60 LEU B CA 1
ATOM 2117 C C . LEU B 1 60 ? 19.719 -1.581 -8.789 1 98.81 60 LEU B C 1
ATOM 2119 O O . LEU B 1 60 ? 19.828 -2.492 -9.609 1 98.81 60 LEU B O 1
ATOM 2123 N N . VAL B 1 61 ? 19.719 -0.27 -9.109 1 98.62 61 VAL B N 1
ATOM 2124 C CA . VAL B 1 61 ? 19.859 0.174 -10.492 1 98.62 61 VAL B CA 1
ATOM 2125 C C . VAL B 1 61 ? 21.219 0.863 -10.672 1 98.62 61 VAL B C 1
ATOM 2127 O O . VAL B 1 61 ? 21.531 1.809 -9.953 1 98.62 61 VAL B O 1
ATOM 2130 N N . ASP B 1 62 ? 22.031 0.468 -11.586 1 97.75 62 ASP B N 1
ATOM 2131 C CA . ASP B 1 62 ? 23.312 1.04 -11.984 1 97.75 62 ASP B CA 1
ATOM 2132 C C . ASP B 1 62 ? 24.234 1.204 -10.781 1 97.75 62 ASP B C 1
ATOM 2134 O O . ASP B 1 62 ? 24.984 2.178 -10.703 1 97.75 62 ASP B O 1
ATOM 2138 N N . ASN B 1 63 ? 23.984 0.544 -9.797 1 94.88 63 ASN B N 1
ATOM 2139 C CA . ASN B 1 63 ? 24.812 0.486 -8.594 1 94.88 63 ASN B CA 1
ATOM 2140 C C . ASN B 1 63 ? 24.766 1.798 -7.82 1 94.88 63 ASN B C 1
ATOM 2142 O O . ASN B 1 63 ? 25.656 2.094 -7.031 1 94.88 63 ASN B O 1
ATOM 2146 N N . ASP B 1 64 ? 23.75 2.549 -8.031 1 96.5 64 ASP B N 1
ATOM 2147 C CA . ASP B 1 64 ? 23.734 3.832 -7.336 1 96.5 64 ASP B CA 1
ATOM 2148 C C . ASP B 1 64 ? 22.344 4.184 -6.852 1 96.5 64 ASP B C 1
ATOM 2150 O O . ASP B 1 64 ? 22.141 5.188 -6.164 1 96.5 64 ASP B O 1
ATOM 2154 N N . TYR B 1 65 ? 21.359 3.35 -7.289 1 97.94 65 TYR B N 1
ATOM 2155 C CA . TYR B 1 65 ? 19.984 3.639 -6.938 1 97.94 65 TYR B CA 1
ATOM 2156 C C . TYR B 1 65 ? 19.297 2.406 -6.367 1 97.94 65 TYR B C 1
ATOM 2158 O O . TYR B 1 65 ? 19.172 1.386 -7.047 1 97.94 65 TYR B O 1
ATOM 2166 N N . CYS B 1 66 ? 18.875 2.467 -5.027 1 98.69 66 CYS B N 1
ATOM 2167 C CA . CYS B 1 66 ? 18.141 1.401 -4.363 1 98.69 66 CYS B CA 1
ATOM 2168 C C . CYS B 1 66 ? 16.656 1.739 -4.273 1 98.69 66 CYS B C 1
ATOM 2170 O O . CYS B 1 66 ? 16.281 2.811 -3.793 1 98.69 66 CYS B O 1
ATOM 2172 N N . LEU B 1 67 ? 15.844 0.854 -4.766 1 98.88 67 LEU B N 1
ATOM 2173 C CA . LEU B 1 67 ? 14.398 1.043 -4.746 1 98.88 67 LEU B CA 1
ATOM 2174 C C . LEU B 1 67 ? 13.711 -0.124 -4.051 1 98.88 67 LEU B C 1
ATOM 2176 O O . LEU B 1 67 ? 13.719 -1.248 -4.559 1 98.88 67 LEU B O 1
ATOM 2180 N N . PRO B 1 68 ? 13.102 0.145 -2.852 1 98.81 68 PRO B N 1
ATOM 2181 C CA . PRO B 1 68 ? 12.32 -0.881 -2.164 1 98.81 68 PRO B CA 1
ATOM 2182 C C . PRO B 1 68 ? 10.852 -0.877 -2.584 1 98.81 68 PRO B C 1
ATOM 2184 O O . PRO B 1 68 ? 10.438 -0.05 -3.4 1 98.81 68 PRO B O 1
ATOM 2187 N N . GLU B 1 69 ? 10.109 -1.745 -1.952 1 98.88 69 GLU B N 1
ATOM 2188 C CA . GLU B 1 69 ? 8.68 -1.911 -2.193 1 98.88 69 GLU B CA 1
ATOM 2189 C C . GLU B 1 69 ? 8.422 -2.551 -3.553 1 98.88 69 GLU B C 1
ATOM 2191 O O . GLU B 1 69 ? 8.594 -1.91 -4.59 1 98.88 69 GLU B O 1
ATOM 2196 N N . SER B 1 70 ? 7.887 -3.729 -3.562 1 98.94 70 SER B N 1
ATOM 2197 C CA . SER B 1 70 ? 7.715 -4.527 -4.773 1 98.94 70 SER B CA 1
ATOM 2198 C C . SER B 1 70 ? 6.852 -3.799 -5.797 1 98.94 70 SER B C 1
ATOM 2200 O O . SER B 1 70 ? 7.203 -3.736 -6.977 1 98.94 70 SER B O 1
ATOM 2202 N N . ASN B 1 71 ? 5.773 -3.164 -5.332 1 98.94 71 ASN B N 1
ATOM 2203 C CA . ASN B 1 71 ? 4.863 -2.506 -6.266 1 98.94 71 ASN B CA 1
ATOM 2204 C C . ASN B 1 71 ? 5.477 -1.231 -6.84 1 98.94 71 ASN B C 1
ATOM 2206 O O . ASN B 1 71 ? 5.219 -0.878 -7.992 1 98.94 71 ASN B O 1
ATOM 2210 N N . ALA B 1 72 ? 6.273 -0.5 -6.051 1 98.94 72 ALA B N 1
ATOM 2211 C CA . ALA B 1 72 ? 6.996 0.654 -6.578 1 98.94 72 ALA B CA 1
ATOM 2212 C C . ALA B 1 72 ? 8.039 0.227 -7.609 1 98.94 72 ALA B C 1
ATOM 2214 O O . ALA B 1 72 ? 8.195 0.877 -8.648 1 98.94 72 ALA B O 1
ATOM 2215 N N . ILE B 1 73 ? 8.727 -0.883 -7.352 1 98.94 73 ILE B N 1
ATOM 2216 C CA . ILE B 1 73 ? 9.711 -1.428 -8.281 1 98.94 73 ILE B CA 1
ATOM 2217 C C . ILE B 1 73 ? 9.039 -1.788 -9.602 1 98.94 73 ILE B C 1
ATOM 2219 O O . ILE B 1 73 ? 9.531 -1.435 -10.672 1 98.94 73 ILE B O 1
ATOM 2223 N N . MET B 1 74 ? 7.891 -2.436 -9.484 1 98.94 74 MET B N 1
ATOM 2224 C CA . MET B 1 74 ? 7.168 -2.811 -10.695 1 98.94 74 MET B CA 1
ATOM 2225 C C . MET B 1 74 ? 6.781 -1.576 -11.5 1 98.94 74 MET B C 1
ATOM 2227 O O . MET B 1 74 ? 6.926 -1.558 -12.727 1 98.94 74 MET B O 1
ATOM 2231 N N . SER B 1 75 ? 6.293 -0.575 -10.82 1 98.88 75 SER B N 1
ATOM 2232 C CA . SER B 1 75 ? 5.902 0.654 -11.5 1 98.88 75 SER B CA 1
ATOM 2233 C C . SER B 1 75 ? 7.09 1.303 -12.195 1 98.88 75 SER B C 1
ATOM 2235 O O . SER B 1 75 ? 6.961 1.812 -13.312 1 98.88 75 SER B O 1
ATOM 2237 N N . TYR B 1 76 ? 8.258 1.289 -11.57 1 98.88 76 TYR B N 1
ATOM 2238 C CA . TYR B 1 76 ? 9.484 1.839 -12.133 1 98.88 76 TYR B CA 1
ATOM 2239 C C . TYR B 1 76 ? 9.883 1.089 -13.398 1 98.88 76 TYR B C 1
ATOM 2241 O O . TYR B 1 76 ? 10.125 1.702 -14.445 1 98.88 76 TYR B O 1
ATOM 2249 N N . LEU B 1 77 ? 9.852 -0.2 -13.359 1 98.81 77 LEU B N 1
ATOM 2250 C CA . LEU B 1 77 ? 10.328 -1.035 -14.461 1 98.81 77 LEU B CA 1
ATOM 2251 C C . LEU B 1 77 ? 9.344 -1 -15.633 1 98.81 77 LEU B C 1
ATOM 2253 O O . LEU B 1 77 ? 9.75 -1.096 -16.797 1 98.81 77 LEU B O 1
ATOM 2257 N N . ALA B 1 78 ? 8.07 -0.816 -15.32 1 98.75 78 ALA B N 1
ATOM 2258 C CA . ALA B 1 78 ? 7.039 -0.945 -16.344 1 98.75 78 ALA B CA 1
ATOM 2259 C C . ALA B 1 78 ? 6.656 0.418 -16.922 1 98.75 78 ALA B C 1
ATOM 2261 O O . ALA B 1 78 ? 5.77 0.516 -17.766 1 98.75 78 ALA B O 1
ATOM 2262 N N . GLU B 1 79 ? 7.266 1.496 -16.406 1 97.5 79 GLU B N 1
ATOM 2263 C CA . GLU B 1 79 ? 6.895 2.834 -16.859 1 97.5 79 GLU B CA 1
ATOM 2264 C C . GLU B 1 79 ? 6.906 2.926 -18.375 1 97.5 79 GLU B C 1
ATOM 2266 O O . GLU B 1 79 ? 7.863 2.492 -19.016 1 97.5 79 GLU B O 1
ATOM 2271 N N . GLY B 1 80 ? 5.832 3.457 -18.938 1 95.56 80 GLY B N 1
ATOM 2272 C CA . GLY B 1 80 ? 5.734 3.639 -20.375 1 95.56 80 GLY B CA 1
ATOM 2273 C C . GLY B 1 80 ? 5.09 2.463 -21.078 1 95.56 80 GLY B C 1
ATOM 2274 O O . GLY B 1 80 ? 4.766 2.547 -22.266 1 95.56 80 GLY B O 1
ATOM 2275 N N . SER B 1 81 ? 4.953 1.342 -20.422 1 98 81 SER B N 1
ATOM 2276 C CA . SER B 1 81 ? 4.297 0.183 -21.016 1 98 81 SER B CA 1
ATOM 2277 C C . SER B 1 81 ? 2.793 0.208 -20.766 1 98 81 SER B C 1
ATOM 2279 O O . SER B 1 81 ? 2.311 0.965 -19.922 1 98 81 SER B O 1
ATOM 2281 N N . ALA B 1 82 ? 2.062 -0.589 -21.453 1 97.88 82 ALA B N 1
ATOM 2282 C CA . ALA B 1 82 ? 0.614 -0.683 -21.297 1 97.88 82 ALA B CA 1
ATOM 2283 C C . ALA B 1 82 ? 0.249 -1.349 -19.969 1 97.88 82 ALA B C 1
ATOM 2285 O O . ALA B 1 82 ? -0.904 -1.29 -19.531 1 97.88 82 ALA B O 1
ATOM 2286 N N . LEU B 1 83 ? 1.218 -1.962 -19.312 1 98.81 83 LEU B N 1
ATOM 2287 C CA . LEU B 1 83 ? 0.964 -2.678 -18.078 1 98.81 83 LEU B CA 1
ATOM 2288 C C . LEU B 1 83 ? 0.58 -1.71 -16.953 1 98.81 83 LEU B C 1
ATOM 2290 O O . LEU B 1 83 ? -0.018 -2.113 -15.961 1 98.81 83 LEU B O 1
ATOM 2294 N N . VAL B 1 84 ? 0.966 -0.429 -17.094 1 98.62 84 VAL B N 1
ATOM 2295 C CA . VAL B 1 84 ? 0.676 0.542 -16.047 1 98.62 84 VAL B CA 1
ATOM 2296 C C . VAL B 1 84 ? -0.711 1.142 -16.266 1 98.62 84 VAL B C 1
ATOM 2298 O O . VAL B 1 84 ? -1.21 1.892 -15.43 1 98.62 84 VAL B O 1
ATOM 2301 N N . GLY B 1 85 ? -1.355 0.831 -17.328 1 97.81 85 GLY B N 1
ATOM 2302 C CA . GLY B 1 85 ? -2.602 1.451 -17.75 1 97.81 85 GLY B CA 1
ATOM 2303 C C . GLY B 1 85 ? -2.441 2.369 -18.938 1 97.81 85 GLY B C 1
ATOM 2304 O O . GLY B 1 85 ? -1.418 3.043 -19.078 1 97.81 85 GLY B O 1
ATOM 2305 N N . THR B 1 86 ? -3.465 2.477 -19.781 1 97.56 86 THR B N 1
ATOM 2306 C CA . THR B 1 86 ? -3.326 3.17 -21.062 1 97.56 86 THR B CA 1
ATOM 2307 C C . THR B 1 86 ? -3.975 4.551 -21 1 97.56 86 THR B C 1
ATOM 2309 O O . THR B 1 86 ? -3.82 5.355 -21.922 1 97.56 86 THR B O 1
ATOM 2312 N N . ASP B 1 87 ? -4.715 4.777 -19.984 1 97.31 87 ASP B N 1
ATOM 2313 C CA . ASP B 1 87 ? -5.293 6.098 -19.75 1 97.31 87 ASP B CA 1
ATOM 2314 C C . ASP B 1 87 ? -5.34 6.414 -18.266 1 97.31 87 ASP B C 1
ATOM 2316 O O . ASP B 1 87 ? -5.008 5.57 -17.422 1 97.31 87 ASP B O 1
ATOM 2320 N N . ARG B 1 88 ? -5.691 7.613 -17.984 1 97.19 88 ARG B N 1
ATOM 2321 C CA . ARG B 1 88 ? -5.629 8.156 -16.625 1 97.19 88 ARG B CA 1
ATOM 2322 C C . ARG B 1 88 ? -6.449 7.312 -15.656 1 97.19 88 ARG B C 1
ATOM 2324 O O . ARG B 1 88 ? -5.98 6.969 -14.57 1 97.19 88 ARG B O 1
ATOM 2331 N N . ARG B 1 89 ? -7.68 6.93 -16 1 97.94 89 ARG B N 1
ATOM 2332 C CA . ARG B 1 89 ? -8.555 6.141 -15.141 1 97.94 89 ARG B CA 1
ATOM 2333 C C . ARG B 1 89 ? -7.996 4.734 -14.945 1 97.94 89 ARG B C 1
ATOM 2335 O O . ARG B 1 89 ? -7.98 4.219 -13.82 1 97.94 89 ARG B O 1
ATOM 2342 N N . GLN B 1 90 ? -7.516 4.117 -16.016 1 98.19 90 GLN B N 1
ATOM 2343 C CA . GLN B 1 90 ? -6.98 2.768 -15.875 1 98.19 90 GLN B CA 1
ATOM 2344 C C . GLN B 1 90 ? -5.711 2.764 -15.023 1 98.19 90 GLN B C 1
ATOM 2346 O O . GLN B 1 90 ? -5.492 1.846 -14.234 1 98.19 90 GLN B O 1
ATOM 2351 N N . ARG B 1 91 ? -4.844 3.795 -15.18 1 98.56 91 ARG B N 1
ATOM 2352 C CA . ARG B 1 91 ? -3.656 3.896 -14.336 1 98.56 91 ARG B CA 1
ATOM 2353 C C . ARG B 1 91 ? -4.035 3.988 -12.859 1 98.56 91 ARG B C 1
ATOM 2355 O O . ARG B 1 91 ? -3.406 3.355 -12.008 1 98.56 91 ARG B O 1
ATOM 2362 N N . ALA B 1 92 ? -5.094 4.715 -12.602 1 98.75 92 ALA B N 1
ATOM 2363 C CA . ALA B 1 92 ? -5.566 4.863 -11.227 1 98.75 92 ALA B CA 1
ATOM 2364 C C . ALA B 1 92 ? -6.133 3.547 -10.703 1 98.75 92 ALA B C 1
ATOM 2366 O O . ALA B 1 92 ? -5.898 3.18 -9.547 1 98.75 92 ALA B O 1
ATOM 2367 N N . ASP B 1 93 ? -6.848 2.842 -11.539 1 98.75 93 ASP B N 1
ATOM 2368 C CA . ASP B 1 93 ? -7.395 1.546 -11.141 1 98.75 93 ASP B CA 1
ATOM 2369 C C . ASP B 1 93 ? -6.277 0.556 -10.82 1 98.75 93 ASP B C 1
ATOM 2371 O O . ASP B 1 93 ? -6.363 -0.19 -9.844 1 98.75 93 ASP B O 1
ATOM 2375 N N . VAL B 1 94 ? -5.281 0.57 -11.664 1 98.94 94 VAL B N 1
ATOM 2376 C CA . VAL B 1 94 ? -4.141 -0.314 -11.445 1 98.94 94 VAL B CA 1
ATOM 2377 C C . VAL B 1 94 ? -3.514 -0.023 -10.086 1 98.94 94 VAL B C 1
ATOM 2379 O O . VAL B 1 94 ? -3.324 -0.933 -9.273 1 98.94 94 VAL B O 1
ATOM 2382 N N . LEU B 1 95 ? -3.277 1.21 -9.805 1 98.94 95 LEU B N 1
ATOM 2383 C CA . LEU B 1 95 ? -2.682 1.589 -8.523 1 98.94 95 LEU B CA 1
ATOM 2384 C C . LEU B 1 95 ? -3.613 1.244 -7.371 1 98.94 95 LEU B C 1
ATOM 2386 O O . LEU B 1 95 ? -3.16 0.798 -6.312 1 98.94 95 LEU B O 1
ATOM 2390 N N . SER B 1 96 ? -4.895 1.466 -7.578 1 98.94 96 SER B N 1
ATOM 2391 C CA . SER B 1 96 ? -5.871 1.147 -6.543 1 98.94 96 SER B CA 1
ATOM 2392 C C . SER B 1 96 ? -5.793 -0.321 -6.141 1 98.94 96 SER B C 1
ATOM 2394 O O . SER B 1 96 ? -5.727 -0.642 -4.953 1 98.94 96 SER B O 1
ATOM 2396 N N . TRP B 1 97 ? -5.711 -1.208 -7.082 1 98.94 97 TRP B N 1
ATOM 2397 C CA . TRP B 1 97 ? -5.633 -2.637 -6.801 1 98.94 97 TRP B CA 1
ATOM 2398 C C . TRP B 1 97 ? -4.289 -3 -6.18 1 98.94 97 TRP B C 1
ATOM 2400 O O . TRP B 1 97 ? -4.203 -3.902 -5.344 1 98.94 97 TRP B O 1
ATOM 2410 N N . MET B 1 98 ? -3.238 -2.287 -6.598 1 98.94 98 MET B N 1
ATOM 2411 C CA . MET B 1 98 ? -1.921 -2.539 -6.016 1 98.94 98 MET B CA 1
ATOM 2412 C C . MET B 1 98 ? -1.881 -2.113 -4.551 1 98.94 98 MET B C 1
ATOM 2414 O O . MET B 1 98 ? -1.273 -2.791 -3.721 1 98.94 98 MET B O 1
ATOM 2418 N N . PHE B 1 99 ? -2.504 -0.976 -4.246 1 98.94 99 PHE B N 1
ATOM 2419 C CA . PHE B 1 99 ? -2.586 -0.57 -2.85 1 98.94 99 PHE B CA 1
ATOM 2420 C C . PHE B 1 99 ? -3.486 -1.517 -2.064 1 98.94 99 PHE B C 1
ATOM 2422 O O . PHE B 1 99 ? -3.188 -1.855 -0.917 1 98.94 99 PHE B O 1
ATOM 2429 N N . PHE B 1 100 ? -4.629 -1.959 -2.684 1 98.94 100 PHE B N 1
ATOM 2430 C CA . PHE B 1 100 ? -5.469 -2.979 -2.07 1 98.94 100 PHE B CA 1
ATOM 2431 C C . PHE B 1 100 ? -4.652 -4.223 -1.729 1 98.94 100 PHE B C 1
ATOM 2433 O O . PHE B 1 100 ? -4.773 -4.766 -0.631 1 98.94 100 PHE B O 1
ATOM 2440 N N . GLU B 1 101 ? -3.883 -4.621 -2.707 1 98.94 101 GLU B N 1
ATOM 2441 C CA . GLU B 1 101 ? -3.039 -5.801 -2.525 1 98.94 101 GLU B CA 1
ATOM 2442 C C . GLU B 1 101 ? -2.098 -5.629 -1.339 1 98.94 101 GLU B C 1
ATOM 2444 O O . GLU B 1 101 ? -1.938 -6.543 -0.528 1 98.94 101 GLU B O 1
ATOM 2449 N N . GLN B 1 102 ? -1.495 -4.504 -1.176 1 98.62 102 GLN B N 1
ATOM 2450 C CA . GLN B 1 102 ? -0.473 -4.285 -0.156 1 98.62 102 GLN B CA 1
ATOM 2451 C C . GLN B 1 102 ? -1.104 -4.039 1.212 1 98.62 102 GLN B C 1
ATOM 2453 O O . GLN B 1 102 ? -0.447 -4.203 2.242 1 98.62 102 GLN B O 1
ATOM 2458 N N . TYR B 1 103 ? -2.363 -3.629 1.254 1 98.5 103 TYR B N 1
ATOM 2459 C CA . TYR B 1 103 ? -2.957 -3.289 2.541 1 98.5 103 TYR B CA 1
ATOM 2460 C C . TYR B 1 103 ? -3.926 -4.375 3 1 98.5 103 TYR B C 1
ATOM 2462 O O . TYR B 1 103 ? -3.982 -4.703 4.188 1 98.5 103 TYR B O 1
ATOM 2470 N N . SER B 1 104 ? -4.715 -4.961 2.035 1 98.62 104 SER B N 1
ATOM 2471 C CA . SER B 1 104 ? -5.867 -5.785 2.385 1 98.62 104 SER B CA 1
ATOM 2472 C C . SER B 1 104 ? -5.664 -7.23 1.941 1 98.62 104 SER B C 1
ATOM 2474 O O . SER B 1 104 ? -6.434 -8.117 2.316 1 98.62 104 SER B O 1
ATOM 2476 N N . HIS B 1 105 ? -4.637 -7.508 1.216 1 98.88 105 HIS B N 1
ATOM 2477 C CA . HIS B 1 105 ? -4.445 -8.82 0.613 1 98.88 105 HIS B CA 1
ATOM 2478 C C . HIS B 1 105 ? -3.16 -9.477 1.105 1 98.88 105 HIS B C 1
ATOM 2480 O O . HIS B 1 105 ? -3.203 -10.461 1.845 1 98.88 105 HIS B O 1
ATOM 2486 N N . GLU B 1 106 ? -1.998 -8.898 0.843 1 98.81 106 GLU B N 1
ATOM 2487 C CA . GLU B 1 106 ? -0.688 -9.461 1.159 1 98.81 106 GLU B CA 1
ATOM 2488 C C . GLU B 1 106 ? -0.516 -9.641 2.664 1 98.81 106 GLU B C 1
ATOM 2490 O O . GLU B 1 106 ? -0.089 -10.711 3.119 1 98.81 106 GLU B O 1
ATOM 2495 N N . PRO B 1 107 ? -0.915 -8.672 3.541 1 98.56 107 PRO B N 1
ATOM 2496 C CA . PRO B 1 107 ? -0.696 -8.844 4.98 1 98.56 107 PRO B CA 1
ATOM 2497 C C . PRO B 1 107 ? -1.501 -10 5.562 1 98.56 107 PRO B C 1
ATOM 2499 O O . PRO B 1 107 ? -1.25 -10.422 6.695 1 98.56 107 PRO B O 1
ATOM 2502 N N . TYR B 1 108 ? -2.449 -10.516 4.805 1 98.75 108 TYR B N 1
ATOM 2503 C CA . TYR B 1 108 ? -3.287 -11.609 5.285 1 98.75 108 TYR B CA 1
ATOM 2504 C C . TYR B 1 108 ? -2.881 -12.93 4.645 1 98.75 108 TYR B C 1
ATOM 2506 O O . TYR B 1 108 ? -2.449 -13.852 5.332 1 98.75 108 TYR B O 1
ATOM 2514 N N . ILE B 1 109 ? -2.871 -12.945 3.357 1 98.88 109 ILE B N 1
ATOM 2515 C CA . ILE B 1 109 ? -2.576 -14.188 2.643 1 98.88 109 ILE B CA 1
ATOM 2516 C C . ILE B 1 109 ? -1.081 -14.484 2.719 1 98.88 109 ILE B C 1
ATOM 2518 O O . ILE B 1 109 ? -0.679 -15.609 3.02 1 98.88 109 ILE B O 1
ATOM 2522 N N . GLY B 1 110 ? -0.245 -13.453 2.455 1 98.5 110 GLY B N 1
ATOM 2523 C CA . GLY B 1 110 ? 1.196 -13.633 2.545 1 98.5 110 GLY B CA 1
ATOM 2524 C C . GLY B 1 110 ? 1.668 -14 3.939 1 98.5 110 GLY B C 1
ATOM 2525 O O . GLY B 1 110 ? 2.543 -14.852 4.098 1 98.5 110 GLY B O 1
ATOM 2526 N N . THR B 1 111 ? 1.06 -13.398 4.973 1 98.12 111 THR B N 1
ATOM 2527 C CA . THR B 1 111 ? 1.479 -13.656 6.344 1 98.12 111 THR B CA 1
ATOM 2528 C C . THR B 1 111 ? 0.987 -15.023 6.816 1 98.12 111 THR B C 1
ATOM 2530 O O . THR B 1 111 ? 1.676 -15.711 7.574 1 98.12 111 THR B O 1
ATOM 2533 N N . ALA B 1 112 ? -0.237 -15.383 6.387 1 98.81 112 ALA B N 1
ATOM 2534 C CA . ALA B 1 112 ? -0.7 -16.734 6.68 1 98.81 112 ALA B CA 1
ATOM 2535 C C . ALA B 1 112 ? 0.251 -17.781 6.102 1 98.81 112 ALA B C 1
ATOM 2537 O O . ALA B 1 112 ? 0.625 -18.734 6.785 1 98.81 112 ALA B O 1
ATOM 2538 N N . ARG B 1 113 ? 0.625 -17.562 4.848 1 98.5 113 ARG B N 1
ATOM 2539 C CA . ARG B 1 113 ? 1.576 -18.469 4.203 1 98.5 113 ARG B CA 1
ATOM 2540 C C . ARG B 1 113 ? 2.9 -18.5 4.957 1 98.5 113 ARG B C 1
ATOM 2542 O O . ARG B 1 113 ? 3.498 -19.562 5.129 1 98.5 113 ARG B O 1
ATOM 2549 N N . PHE B 1 114 ? 3.406 -17.359 5.414 1 97.81 114 PHE B N 1
ATOM 2550 C CA . PHE B 1 114 ? 4.652 -17.266 6.164 1 97.81 114 PHE B CA 1
ATOM 2551 C C . PHE B 1 114 ? 4.582 -18.109 7.434 1 97.81 114 PHE B C 1
ATOM 2553 O O . PHE B 1 114 ? 5.52 -18.844 7.75 1 97.81 114 PHE B O 1
ATOM 2560 N N . ILE B 1 115 ? 3.471 -18.031 8.164 1 98.06 115 ILE B N 1
ATOM 2561 C CA . ILE B 1 115 ? 3.289 -18.75 9.422 1 98.06 115 ILE B CA 1
ATOM 2562 C C . ILE B 1 115 ? 3.357 -20.25 9.188 1 98.06 115 ILE B C 1
ATOM 2564 O O . ILE B 1 115 ? 4.047 -20.969 9.914 1 98.06 115 ILE B O 1
ATOM 2568 N N . ILE B 1 116 ? 2.709 -20.688 8.148 1 97.94 116 ILE B N 1
ATOM 2569 C CA . ILE B 1 116 ? 2.629 -22.125 7.914 1 97.94 116 ILE B CA 1
ATOM 2570 C C . ILE B 1 116 ? 3.92 -22.625 7.262 1 97.94 116 ILE B C 1
ATOM 2572 O O . ILE B 1 116 ? 4.613 -23.484 7.809 1 97.94 116 ILE B O 1
ATOM 2576 N N . LYS B 1 117 ? 4.336 -21.938 6.207 1 93.81 117 LYS B N 1
ATOM 2577 C CA . LYS B 1 117 ? 5.387 -22.484 5.348 1 93.81 117 LYS B CA 1
ATOM 2578 C C . LYS B 1 117 ? 6.77 -22.125 5.891 1 93.81 117 LYS B C 1
ATOM 2580 O O . LYS B 1 117 ? 7.699 -22.938 5.801 1 93.81 117 LYS B O 1
ATOM 2585 N N . TYR B 1 118 ? 6.898 -20.953 6.445 1 91.69 118 TYR B N 1
ATOM 2586 C CA . TYR B 1 118 ? 8.219 -20.516 6.875 1 91.69 118 TYR B CA 1
ATOM 2587 C C . TYR B 1 118 ? 8.445 -20.844 8.344 1 91.69 118 TYR B C 1
ATOM 2589 O O . TYR B 1 118 ? 9.539 -21.266 8.734 1 91.69 118 TYR B O 1
ATOM 2597 N N . LEU B 1 119 ? 7.387 -20.734 9.109 1 95.31 119 LEU B N 1
ATOM 2598 C CA . LEU B 1 119 ? 7.582 -20.906 10.547 1 95.31 119 LEU B CA 1
ATOM 2599 C C . LEU B 1 119 ? 7.191 -22.312 10.984 1 95.31 119 LEU B C 1
ATOM 2601 O O . LEU B 1 119 ? 7.426 -22.703 12.133 1 95.31 119 LEU B O 1
ATOM 2605 N N . GLY B 1 120 ? 6.535 -23.031 10.117 1 96.19 120 GLY B N 1
ATOM 2606 C CA . GLY B 1 120 ? 6.207 -24.422 10.414 1 96.19 120 GLY B CA 1
ATOM 2607 C C . GLY B 1 120 ? 4.93 -24.578 11.219 1 96.19 120 GLY B C 1
ATOM 2608 O O . GLY B 1 120 ? 4.801 -25.5 12.023 1 96.19 120 GLY B O 1
ATOM 2609 N N . ASN B 1 121 ? 4.062 -23.578 11.203 1 96.06 121 ASN B N 1
ATOM 2610 C CA . ASN B 1 121 ? 2.73 -23.609 11.797 1 96.06 121 ASN B CA 1
ATOM 2611 C C . ASN B 1 121 ? 2.797 -23.828 13.305 1 96.06 121 ASN B C 1
ATOM 2613 O O . ASN B 1 121 ? 2.168 -24.75 13.828 1 96.06 121 ASN B O 1
ATOM 2617 N N . PRO B 1 122 ? 3.512 -23.062 14.008 1 97.5 122 PRO B N 1
ATOM 2618 C CA . PRO B 1 122 ? 3.645 -23.266 15.453 1 97.5 122 PRO B CA 1
ATOM 2619 C C . PRO B 1 122 ? 2.35 -22.969 16.203 1 97.5 122 PRO B C 1
ATOM 2621 O O . PRO B 1 122 ? 1.62 -22.047 15.859 1 97.5 122 PRO B O 1
ATOM 2624 N N . PRO B 1 123 ? 2.092 -23.625 17.25 1 97.12 123 PRO B N 1
ATOM 2625 C CA . PRO B 1 123 ? 0.845 -23.484 18.016 1 97.12 123 PRO B CA 1
ATOM 2626 C C . PRO B 1 123 ? 0.653 -22.062 18.562 1 97.12 123 PRO B C 1
ATOM 2628 O O . PRO B 1 123 ? -0.481 -21.594 18.672 1 97.12 123 PRO B O 1
ATOM 2631 N N . GLU B 1 124 ? 1.667 -21.422 18.844 1 96.06 124 GLU B N 1
ATOM 2632 C CA . GLU B 1 124 ? 1.569 -20.109 19.453 1 96.06 124 GLU B CA 1
ATOM 2633 C C . GLU B 1 124 ? 1.063 -19.062 18.453 1 96.06 124 GLU B C 1
ATOM 2635 O O . GLU B 1 124 ? 0.681 -17.953 18.844 1 96.06 124 GLU B O 1
ATOM 2640 N N . ARG B 1 125 ? 1.053 -19.453 17.141 1 96.62 125 ARG B N 1
ATOM 2641 C CA . ARG B 1 125 ? 0.59 -18.516 16.125 1 96.62 125 ARG B CA 1
ATOM 2642 C C . ARG B 1 125 ? -0.804 -18.891 15.633 1 96.62 125 ARG B C 1
ATOM 2644 O O . ARG B 1 125 ? -1.3 -18.312 14.664 1 96.62 125 ARG B O 1
ATOM 2651 N N . ARG B 1 126 ? -1.417 -19.75 16.281 1 96.81 126 ARG B N 1
ATOM 2652 C CA . ARG B 1 126 ? -2.703 -20.266 15.82 1 96.81 126 ARG B CA 1
ATOM 2653 C C . ARG B 1 126 ? -3.74 -19.156 15.742 1 96.81 126 ARG B C 1
ATOM 2655 O O . ARG B 1 126 ? -4.461 -19.047 14.75 1 96.81 126 ARG B O 1
ATOM 2662 N N . GLN B 1 127 ? -3.834 -18.391 16.781 1 95.56 127 GLN B N 1
ATOM 2663 C CA . GLN B 1 127 ? -4.805 -17.297 16.781 1 95.56 127 GLN B CA 1
ATOM 2664 C C . GLN B 1 127 ? -4.5 -16.281 15.695 1 95.56 127 GLN B C 1
ATOM 2666 O O . GLN B 1 127 ? -5.406 -15.82 15 1 95.56 127 GLN B O 1
ATOM 2671 N N . ALA B 1 128 ? -3.295 -15.938 15.602 1 95.88 128 ALA B N 1
ATOM 2672 C CA . ALA B 1 128 ? -2.875 -15.008 14.555 1 95.88 128 ALA B CA 1
ATOM 2673 C C . ALA B 1 128 ? -3.199 -15.562 13.164 1 95.88 128 ALA B C 1
ATOM 2675 O O . ALA B 1 128 ? -3.689 -14.836 12.305 1 95.88 128 ALA B O 1
ATOM 2676 N N . LEU B 1 129 ? -2.928 -16.828 12.977 1 98.19 129 LEU B N 1
ATOM 2677 C CA . LEU B 1 129 ? -3.209 -17.484 11.703 1 98.19 129 LEU B CA 1
ATOM 2678 C C . LEU B 1 129 ? -4.695 -17.406 11.375 1 98.19 129 LEU B C 1
ATOM 2680 O O . LEU B 1 129 ? -5.07 -17.078 10.242 1 98.19 129 LEU B O 1
ATOM 2684 N N . GLU B 1 130 ? -5.512 -17.656 12.328 1 98.06 130 GLU B N 1
ATOM 2685 C CA . GLU B 1 130 ? -6.957 -17.609 12.125 1 98.06 130 GLU B CA 1
ATOM 2686 C C . GLU B 1 130 ? -7.422 -16.219 11.719 1 98.06 130 GLU B C 1
ATOM 2688 O O . GLU B 1 130 ? -8.266 -16.062 10.836 1 98.06 130 GLU B O 1
ATOM 2693 N N . GLU B 1 131 ? -6.883 -15.25 12.352 1 96.94 131 GLU B N 1
ATOM 2694 C CA . GLU B 1 131 ? -7.223 -13.867 12.023 1 96.94 131 GLU B CA 1
ATOM 2695 C C . GLU B 1 131 ? -6.785 -13.516 10.602 1 96.94 131 GLU B C 1
ATOM 2697 O O . GLU B 1 131 ? -7.527 -12.859 9.867 1 96.94 131 GLU B O 1
ATOM 2702 N N . LYS B 1 132 ? -5.586 -13.938 10.281 1 98.56 132 LYS B N 1
ATOM 2703 C CA . LYS B 1 132 ? -5.09 -13.711 8.93 1 98.56 132 LYS B CA 1
ATOM 2704 C C . LYS B 1 132 ? -5.973 -14.414 7.898 1 98.56 132 LYS B C 1
ATOM 2706 O O . LYS B 1 132 ? -6.266 -13.852 6.844 1 98.56 132 LYS B O 1
ATOM 2711 N N . GLN B 1 133 ? -6.387 -15.609 8.211 1 98.69 133 GLN B N 1
ATOM 2712 C CA . GLN B 1 133 ? -7.207 -16.359 7.27 1 98.69 133 GLN B CA 1
ATOM 2713 C C . GLN B 1 133 ? -8.57 -15.703 7.082 1 98.69 133 GLN B C 1
ATOM 2715 O O . GLN B 1 133 ? -9.094 -15.656 5.965 1 98.69 133 GLN B O 1
ATOM 2720 N N . GLN B 1 134 ? -9.133 -15.148 8.109 1 98.56 134 GLN B N 1
ATOM 2721 C CA . GLN B 1 134 ? -10.391 -14.422 7.984 1 98.56 134 GLN B CA 1
ATOM 2722 C C . GLN B 1 134 ? -10.234 -13.211 7.066 1 98.56 134 GLN B C 1
ATOM 2724 O O . GLN B 1 134 ? -11.047 -13 6.164 1 98.56 134 GLN B O 1
ATOM 2729 N N . GLY B 1 135 ? -9.203 -12.5 7.309 1 98.5 135 GLY B N 1
ATOM 2730 C CA . GLY B 1 135 ? -8.938 -11.352 6.465 1 98.5 135 GLY B CA 1
ATOM 2731 C C . GLY B 1 135 ? -8.617 -11.719 5.031 1 98.5 135 GLY B C 1
ATOM 2732 O O . GLY B 1 135 ? -9.039 -11.039 4.094 1 98.5 135 GLY B O 1
ATOM 2733 N N . GLY B 1 136 ? -7.875 -12.781 4.871 1 98.88 136 GLY B N 1
ATOM 2734 C CA . GLY B 1 136 ? -7.539 -13.258 3.541 1 98.88 136 GLY B CA 1
ATOM 2735 C C . GLY B 1 136 ? -8.758 -13.68 2.736 1 98.88 136 GLY B C 1
ATOM 2736 O O . GLY B 1 136 ? -8.844 -13.391 1.542 1 98.88 136 GLY B O 1
ATOM 2737 N N . TYR B 1 137 ? -9.703 -14.352 3.381 1 98.88 137 TYR B N 1
ATOM 2738 C CA . TYR B 1 137 ? -10.914 -14.758 2.68 1 98.88 137 TYR B CA 1
ATOM 2739 C C . TYR B 1 137 ? -11.75 -13.539 2.273 1 98.88 137 TYR B C 1
ATOM 2741 O O . TYR B 1 137 ? -12.383 -13.547 1.22 1 98.88 137 TYR B O 1
ATOM 2749 N N . ARG B 1 138 ? -11.758 -12.469 3.074 1 98.62 138 ARG B N 1
ATOM 2750 C CA . ARG B 1 138 ? -12.422 -11.227 2.67 1 98.62 138 ARG B CA 1
ATOM 2751 C C . ARG B 1 138 ? -11.812 -10.68 1.386 1 98.62 138 ARG B C 1
ATOM 2753 O O . ARG B 1 138 ? -12.531 -10.281 0.469 1 98.62 138 ARG B O 1
ATOM 2760 N N . ALA B 1 139 ? -10.516 -10.656 1.347 1 98.88 139 ALA B N 1
ATOM 2761 C CA . ALA B 1 139 ? -9.82 -10.172 0.158 1 98.88 139 ALA B CA 1
ATOM 2762 C C . ALA B 1 139 ? -10.125 -11.047 -1.052 1 98.88 139 ALA B C 1
ATOM 2764 O O . ALA B 1 139 ? -10.398 -10.539 -2.143 1 98.88 139 ALA B O 1
ATOM 2765 N N . LEU B 1 140 ? -10.094 -12.367 -0.86 1 98.94 140 LEU B N 1
ATOM 2766 C CA . LEU B 1 140 ? -10.352 -13.312 -1.943 1 98.94 140 LEU B CA 1
ATOM 2767 C C . LEU B 1 140 ? -11.773 -13.156 -2.471 1 98.94 140 LEU B C 1
ATOM 2769 O O . LEU B 1 140 ? -12.008 -13.258 -3.678 1 98.94 140 LEU B O 1
ATOM 2773 N N . ASN B 1 141 ? -12.695 -12.867 -1.594 1 98.88 141 ASN B N 1
ATOM 2774 C CA . ASN B 1 141 ? -14.07 -12.641 -2.018 1 98.88 141 ASN B CA 1
ATOM 2775 C C . ASN B 1 141 ? -14.188 -11.398 -2.906 1 98.88 141 ASN B C 1
ATOM 2777 O O . ASN B 1 141 ? -14.938 -11.398 -3.883 1 98.88 141 ASN B O 1
ATOM 2781 N N . ILE B 1 142 ? -13.484 -10.414 -2.576 1 98.75 142 ILE B N 1
ATOM 2782 C CA . ILE B 1 142 ? -13.492 -9.188 -3.367 1 98.75 142 ILE B CA 1
ATOM 2783 C C . ILE B 1 142 ? -12.898 -9.461 -4.75 1 98.75 142 ILE B C 1
ATOM 2785 O O . ILE B 1 142 ? -13.445 -9.016 -5.762 1 98.75 142 ILE B O 1
ATOM 2789 N N . LEU B 1 143 ? -11.766 -10.211 -4.824 1 98.88 143 LEU B N 1
ATOM 2790 C CA . LEU B 1 143 ? -11.18 -10.586 -6.105 1 98.88 143 LEU B CA 1
ATOM 2791 C C . LEU B 1 143 ? -12.172 -11.391 -6.941 1 98.88 143 LEU B C 1
ATOM 2793 O O . LEU B 1 143 ? -12.32 -11.148 -8.141 1 98.88 143 LEU B O 1
ATOM 2797 N N . GLU B 1 144 ? -12.781 -12.328 -6.258 1 98.88 144 GLU B N 1
ATOM 2798 C CA . GLU B 1 144 ? -13.742 -13.18 -6.941 1 98.88 144 GLU B CA 1
ATOM 2799 C C . GLU B 1 144 ? -14.867 -12.359 -7.562 1 98.88 144 GLU B C 1
ATOM 2801 O O . GLU B 1 144 ? -15.25 -12.586 -8.711 1 98.88 144 GLU B O 1
ATOM 2806 N N . GLN B 1 145 ? -15.367 -11.445 -6.82 1 98.38 145 GLN B N 1
ATOM 2807 C CA . GLN B 1 145 ? -16.422 -10.57 -7.316 1 98.38 145 GLN B CA 1
ATOM 2808 C C . GLN B 1 145 ? -15.938 -9.734 -8.492 1 98.38 145 GLN B C 1
ATOM 2810 O O . GLN B 1 145 ? -16.625 -9.625 -9.516 1 98.38 145 GLN B O 1
ATOM 2815 N N . GLN B 1 146 ? -14.766 -9.148 -8.422 1 98.44 146 GLN B N 1
ATOM 2816 C CA . GLN B 1 146 ? -14.18 -8.328 -9.477 1 98.44 146 GLN B CA 1
ATOM 2817 C C . GLN B 1 146 ? -13.969 -9.133 -10.75 1 98.44 146 GLN B C 1
ATOM 2819 O O . GLN B 1 146 ? -14.336 -8.688 -11.844 1 98.44 146 GLN B O 1
ATOM 2824 N N . LEU B 1 147 ? -13.484 -10.305 -10.625 1 98.75 147 LEU B N 1
ATOM 2825 C CA . LEU B 1 147 ? -13.086 -11.148 -11.75 1 98.75 147 LEU B CA 1
ATOM 2826 C C . LEU B 1 147 ? -14.297 -11.867 -12.336 1 98.75 147 LEU B C 1
ATOM 2828 O O . LEU B 1 147 ? -14.203 -12.477 -13.406 1 98.75 147 LEU B O 1
ATOM 2832 N N . GLY B 1 148 ? -15.383 -11.781 -11.641 1 98.25 148 GLY B N 1
ATOM 2833 C CA . GLY B 1 148 ? -16.609 -12.383 -12.148 1 98.25 148 GLY B CA 1
ATOM 2834 C C . GLY B 1 148 ? -17.141 -11.688 -13.383 1 98.25 148 GLY B C 1
ATOM 2835 O O . GLY B 1 148 ? -17.953 -12.258 -14.125 1 98.25 148 GLY B O 1
ATOM 2836 N N . THR B 1 149 ? -16.672 -10.5 -13.625 1 96.56 149 THR B N 1
ATOM 2837 C CA . THR B 1 149 ? -17.234 -9.727 -14.727 1 96.56 149 THR B CA 1
ATOM 2838 C C . THR B 1 149 ? -16.141 -9.219 -15.656 1 96.56 149 THR B C 1
ATOM 2840 O O . THR B 1 149 ? -16.391 -8.438 -16.562 1 96.56 149 THR B O 1
ATOM 2843 N N . ARG B 1 150 ? -14.953 -9.57 -15.398 1 96.88 150 ARG B N 1
ATOM 2844 C CA . ARG B 1 150 ? -13.789 -9.086 -16.141 1 96.88 150 ARG B CA 1
ATOM 2845 C C . ARG B 1 150 ? -12.773 -10.211 -16.344 1 96.88 150 ARG B C 1
ATOM 2847 O O . ARG B 1 150 ? -12.641 -11.094 -15.5 1 96.88 150 ARG B O 1
ATOM 2854 N N . ASP B 1 151 ? -11.984 -10.094 -17.406 1 98.25 151 ASP B N 1
ATOM 2855 C CA . ASP B 1 151 ? -10.938 -11.078 -17.656 1 98.25 151 ASP B CA 1
ATOM 2856 C C . ASP B 1 151 ? -9.734 -10.852 -16.75 1 98.25 151 ASP B C 1
ATOM 2858 O O . ASP B 1 151 ? -9.039 -11.805 -16.375 1 98.25 151 ASP B O 1
ATOM 2862 N N . PHE B 1 152 ? -9.477 -9.578 -16.516 1 98.88 152 PHE B N 1
ATOM 2863 C CA . PHE B 1 152 ? -8.375 -9.18 -15.641 1 98.88 152 PHE B CA 1
ATOM 2864 C C . PHE B 1 152 ? -8.836 -8.141 -14.633 1 98.88 152 PHE B C 1
ATOM 2866 O O . PHE B 1 152 ? -9.977 -7.676 -14.68 1 98.88 152 PHE B O 1
ATOM 2873 N N . MET B 1 153 ? -8.047 -7.777 -13.688 1 98.75 153 MET B N 1
ATOM 2874 C CA . MET B 1 153 ? -8.445 -6.977 -12.531 1 98.75 153 MET B CA 1
ATOM 2875 C C . MET B 1 153 ? -8.984 -5.617 -12.977 1 98.75 153 MET B C 1
ATOM 2877 O O . MET B 1 153 ? -9.922 -5.094 -12.375 1 98.75 153 MET B O 1
ATOM 2881 N N . THR B 1 154 ? -8.352 -5.031 -14.023 1 98.25 154 THR B N 1
ATOM 2882 C CA . THR B 1 154 ? -8.758 -3.686 -14.414 1 98.25 154 THR B CA 1
ATOM 2883 C C . THR B 1 154 ? -9.508 -3.711 -15.75 1 98.25 154 THR B C 1
ATOM 2885 O O . THR B 1 154 ? -9.57 -2.701 -16.453 1 98.25 154 THR B O 1
ATOM 2888 N N . GLY B 1 155 ? -10.023 -4.844 -16.125 1 97.19 155 GLY B N 1
ATOM 2889 C CA . GLY B 1 155 ? -10.789 -4.957 -17.359 1 97.19 155 GLY B CA 1
ATOM 2890 C C . GLY B 1 155 ? -10.344 -6.113 -18.234 1 97.19 155 GLY B C 1
ATOM 2891 O O . GLY B 1 155 ? -10.234 -7.246 -17.766 1 97.19 155 GLY B O 1
ATOM 2892 N N . ASP B 1 156 ? -10.141 -5.758 -19.484 1 96.69 156 ASP B N 1
ATOM 2893 C CA . ASP B 1 156 ? -9.828 -6.809 -20.453 1 96.69 156 ASP B CA 1
ATOM 2894 C C . ASP B 1 156 ? -8.32 -6.965 -20.625 1 96.69 156 ASP B C 1
ATOM 2896 O O . ASP B 1 156 ? -7.855 -7.961 -21.188 1 96.69 156 ASP B O 1
ATOM 2900 N N . ALA B 1 157 ? -7.637 -6.023 -20.141 1 97.06 157 ALA B N 1
ATOM 2901 C CA . ALA B 1 157 ? -6.191 -6.035 -20.375 1 97.06 157 ALA B CA 1
ATOM 2902 C C . ALA B 1 157 ? -5.441 -6.488 -19.125 1 97.06 157 ALA B C 1
ATOM 2904 O O . ALA B 1 157 ? -5.816 -6.137 -18 1 97.06 157 ALA B O 1
ATOM 2905 N N . P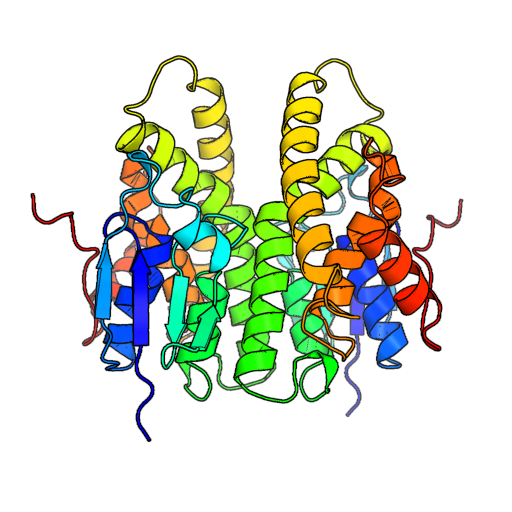HE B 1 158 ? -4.363 -7.258 -19.375 1 98.69 158 PHE B N 1
ATOM 2906 C CA . PHE B 1 158 ? -3.414 -7.641 -18.344 1 98.69 158 PHE B CA 1
ATOM 2907 C C . PHE B 1 158 ? -2.578 -6.445 -17.891 1 98.69 158 PHE B C 1
ATOM 2909 O O . PHE B 1 158 ? -2.01 -5.738 -18.734 1 98.69 158 PHE B O 1
ATOM 2916 N N . THR B 1 159 ? -2.561 -6.145 -16.578 1 98.88 159 THR B N 1
ATOM 2917 C CA . THR B 1 159 ? -1.827 -4.992 -16.062 1 98.88 159 THR B CA 1
ATOM 2918 C C . THR B 1 159 ? -0.998 -5.379 -14.844 1 98.88 159 THR B C 1
ATOM 2920 O O . THR B 1 159 ? -0.999 -6.539 -14.43 1 98.88 159 THR B O 1
ATOM 2923 N N . LEU B 1 160 ? -0.306 -4.457 -14.211 1 98.94 160 LEU B N 1
ATOM 2924 C CA . LEU B 1 160 ? 0.458 -4.648 -12.984 1 98.94 160 LEU B CA 1
ATOM 2925 C C . LEU B 1 160 ? -0.445 -5.117 -11.852 1 98.94 160 LEU B C 1
ATOM 2927 O O . LEU B 1 160 ? -0.002 -5.844 -10.953 1 98.94 160 LEU B O 1
ATOM 2931 N N . ALA B 1 161 ? -1.726 -4.711 -11.875 1 98.94 161 ALA B N 1
ATOM 2932 C CA . ALA B 1 161 ? -2.662 -5.156 -10.852 1 98.94 161 ALA B CA 1
ATOM 2933 C C . ALA B 1 161 ? -2.76 -6.68 -10.812 1 98.94 161 ALA B C 1
ATOM 2935 O O . ALA B 1 161 ? -2.812 -7.281 -9.742 1 98.94 161 ALA B O 1
ATOM 2936 N N . ASP B 1 162 ? -2.754 -7.281 -11.961 1 98.94 162 ASP B N 1
ATOM 2937 C CA . ASP B 1 162 ? -2.848 -8.734 -12.047 1 98.94 162 ASP B CA 1
ATOM 2938 C C . ASP B 1 162 ? -1.596 -9.398 -11.484 1 98.94 162 ASP B C 1
ATOM 2940 O O . ASP B 1 162 ? -1.688 -10.383 -10.742 1 98.94 162 ASP B O 1
ATOM 2944 N N . ILE B 1 163 ? -0.449 -8.859 -11.812 1 98.94 163 ILE B N 1
ATOM 2945 C CA . ILE B 1 163 ? 0.803 -9.414 -11.312 1 98.94 163 ILE B CA 1
ATOM 2946 C C . ILE B 1 163 ? 0.843 -9.297 -9.789 1 98.94 163 ILE B C 1
ATOM 2948 O O . ILE B 1 163 ? 1.157 -10.266 -9.094 1 98.94 163 ILE B O 1
ATOM 2952 N N . ALA B 1 164 ? 0.513 -8.133 -9.289 1 98.94 164 ALA B N 1
ATOM 2953 C CA . ALA B 1 164 ? 0.557 -7.863 -7.855 1 98.94 164 ALA B CA 1
ATOM 2954 C C . ALA B 1 164 ? -0.328 -8.836 -7.086 1 98.94 164 ALA B C 1
ATOM 2956 O O . ALA B 1 164 ? 0.088 -9.391 -6.062 1 98.94 164 ALA B O 1
ATOM 2957 N N . LEU B 1 165 ? -1.501 -9.062 -7.598 1 98.94 165 LEU B N 1
ATOM 2958 C CA . LEU B 1 165 ? -2.482 -9.852 -6.859 1 98.94 165 LEU B CA 1
ATOM 2959 C C . LEU B 1 165 ? -2.295 -11.336 -7.125 1 98.94 165 LEU B C 1
ATOM 2961 O O . LEU B 1 165 ? -2.586 -12.172 -6.262 1 98.94 165 LEU B O 1
ATOM 2965 N N . PHE B 1 166 ? -1.757 -11.719 -8.242 1 98.94 166 PHE B N 1
ATOM 2966 C CA . PHE B 1 166 ? -1.527 -13.117 -8.594 1 98.94 166 PHE B CA 1
ATOM 2967 C C . PHE B 1 166 ? -0.472 -13.734 -7.688 1 98.94 166 PHE B C 1
ATOM 2969 O O . PHE B 1 166 ? -0.606 -14.891 -7.27 1 98.94 166 PHE B O 1
ATOM 2976 N N . ALA B 1 167 ? 0.514 -13.047 -7.27 1 98.81 167 ALA B N 1
ATOM 2977 C CA . ALA B 1 167 ? 1.758 -13.523 -6.672 1 98.81 167 ALA B CA 1
ATOM 2978 C C . ALA B 1 167 ? 1.485 -14.289 -5.379 1 98.81 167 ALA B C 1
ATOM 2980 O O . ALA B 1 167 ? 2.131 -15.297 -5.102 1 98.81 167 ALA B O 1
ATOM 2981 N N . TYR B 1 168 ? 0.52 -13.797 -4.656 1 98.81 168 TYR B N 1
ATOM 2982 C CA . TYR B 1 168 ? 0.233 -14.523 -3.422 1 98.81 168 TYR B CA 1
ATOM 2983 C C . TYR B 1 168 ? -1.069 -15.305 -3.543 1 98.81 168 TYR B C 1
ATOM 2985 O O . TYR B 1 168 ? -1.311 -16.234 -2.775 1 98.81 168 TYR B O 1
ATOM 2993 N N . THR B 1 169 ? -1.972 -14.922 -4.48 1 98.94 169 THR B N 1
ATOM 2994 C CA . THR B 1 169 ? -3.227 -15.648 -4.621 1 98.94 169 THR B CA 1
ATOM 2995 C C . THR B 1 169 ? -2.977 -17.062 -5.137 1 98.94 169 THR B C 1
ATOM 2997 O O . THR B 1 169 ? -3.59 -18.016 -4.66 1 98.94 169 THR B O 1
ATOM 3000 N N . HIS B 1 170 ? -2.072 -17.203 -6.051 1 98.5 170 HIS B N 1
ATOM 3001 C CA . HIS B 1 170 ? -1.873 -18.484 -6.695 1 98.5 170 HIS B CA 1
ATOM 3002 C C . HIS B 1 170 ? -1.268 -19.5 -5.727 1 98.5 170 HIS B C 1
ATOM 3004 O O . HIS B 1 170 ? -1.332 -20.703 -5.961 1 98.5 170 HIS B O 1
ATOM 3010 N N . VAL B 1 171 ? -0.649 -19.062 -4.609 1 98.25 171 VAL B N 1
ATOM 3011 C CA . VAL B 1 171 ? -0.09 -19.969 -3.613 1 98.25 171 VAL B CA 1
ATOM 3012 C C . VAL B 1 171 ? -0.868 -19.844 -2.307 1 98.25 171 VAL B C 1
ATOM 3014 O O . VAL B 1 171 ? -0.343 -20.156 -1.232 1 98.25 171 VAL B O 1
ATOM 3017 N N . ALA B 1 172 ? -2.074 -19.312 -2.344 1 98.75 172 ALA B N 1
ATOM 3018 C CA . ALA B 1 172 ? -2.889 -19.094 -1.15 1 98.75 172 ALA B CA 1
ATOM 3019 C C . ALA B 1 172 ? -3.111 -20.406 -0.396 1 98.75 172 ALA B C 1
ATOM 3021 O O . ALA B 1 172 ? -3.244 -20.406 0.831 1 98.75 172 ALA B O 1
ATOM 3022 N N . GLY B 1 173 ? -3.135 -21.531 -1.099 1 98.38 173 GLY B N 1
ATOM 3023 C CA . GLY B 1 173 ? -3.277 -22.828 -0.46 1 98.38 173 GLY B CA 1
ATOM 3024 C C . GLY B 1 173 ? -2.193 -23.109 0.562 1 98.38 173 GLY B C 1
ATOM 3025 O O . GLY B 1 173 ? -2.438 -23.797 1.56 1 98.38 173 GLY B O 1
ATOM 3026 N N . GLU B 1 174 ? -1.028 -22.578 0.355 1 98.12 174 GLU B N 1
ATOM 3027 C CA . GLU B 1 174 ? 0.091 -22.75 1.274 1 98.12 174 GLU B CA 1
ATOM 3028 C C . GLU B 1 174 ? -0.122 -21.969 2.562 1 98.12 174 GLU B C 1
ATOM 3030 O O . GLU B 1 174 ? 0.576 -22.188 3.555 1 98.12 174 GLU B O 1
ATOM 3035 N N . GLY B 1 175 ? -1.124 -21.062 2.541 1 98.25 175 GLY B N 1
ATOM 3036 C CA . GLY B 1 175 ? -1.526 -20.344 3.738 1 98.25 175 GLY B CA 1
ATOM 3037 C C . GLY B 1 175 ? -2.807 -20.875 4.352 1 98.25 175 GLY B C 1
ATOM 3038 O O . GLY B 1 175 ? -3.385 -20.234 5.238 1 98.25 175 GLY B O 1
ATOM 3039 N N . GLY B 1 176 ? -3.291 -21.969 3.752 1 98.44 176 GLY B N 1
ATOM 3040 C CA . GLY B 1 176 ? -4.461 -22.625 4.32 1 98.44 176 GLY B CA 1
ATOM 3041 C C . GLY B 1 176 ? -5.762 -22.188 3.676 1 98.44 176 GLY B C 1
ATOM 3042 O O . GLY B 1 176 ? -6.84 -22.422 4.219 1 98.44 176 GLY B O 1
ATOM 3043 N N . PHE B 1 177 ? -5.719 -21.562 2.611 1 98.88 177 PHE B N 1
ATOM 3044 C CA . PHE B 1 177 ? -6.922 -21.125 1.919 1 98.88 177 PHE B CA 1
ATOM 3045 C C . PHE B 1 177 ? -7.379 -22.172 0.905 1 98.88 177 PHE B C 1
ATOM 3047 O O . PHE B 1 177 ? -6.559 -22.75 0.186 1 98.88 177 PHE B O 1
ATOM 3054 N N . ASP B 1 178 ? -8.633 -22.422 0.853 1 98.81 178 ASP B N 1
ATOM 3055 C CA . ASP B 1 178 ? -9.25 -23.297 -0.145 1 98.81 178 ASP B CA 1
ATOM 3056 C C . ASP B 1 178 ? -9.898 -22.484 -1.261 1 98.81 178 ASP B C 1
ATOM 3058 O O . ASP B 1 178 ? -10.875 -21.766 -1.025 1 98.81 178 ASP B O 1
ATOM 3062 N N . LEU B 1 179 ? -9.367 -22.609 -2.457 1 98.75 179 LEU B N 1
ATOM 3063 C CA . LEU B 1 179 ? -9.867 -21.797 -3.568 1 98.75 179 LEU B CA 1
ATOM 3064 C C . LEU B 1 179 ? -10.742 -22.641 -4.496 1 98.75 179 LEU B C 1
ATOM 3066 O O . LEU B 1 179 ? -11.07 -22.203 -5.602 1 98.75 179 LEU B O 1
ATOM 3070 N N . SER B 1 180 ? -11.18 -23.766 -4.102 1 98.62 180 SER B N 1
ATOM 3071 C CA . SER B 1 180 ? -11.93 -24.672 -4.953 1 98.62 180 SER B CA 1
ATOM 3072 C C . SER B 1 180 ? -13.242 -24.047 -5.41 1 98.62 180 SER B C 1
ATOM 3074 O O . SER B 1 180 ? -13.727 -24.328 -6.508 1 98.62 180 SER B O 1
ATOM 3076 N N . ASN B 1 181 ? -13.812 -23.109 -4.605 1 97.81 181 ASN B N 1
ATOM 3077 C CA . ASN B 1 181 ? -15.102 -22.516 -4.938 1 97.81 181 ASN B CA 1
ATOM 3078 C C . ASN B 1 181 ? -14.938 -21.109 -5.508 1 97.81 181 ASN B C 1
ATOM 3080 O O . ASN B 1 181 ? -15.891 -20.328 -5.516 1 97.81 181 ASN B O 1
ATOM 3084 N N . TYR B 1 182 ? -13.781 -20.828 -5.922 1 98.81 182 TYR B N 1
ATOM 3085 C CA . TYR B 1 182 ? -13.508 -19.531 -6.52 1 98.81 182 TYR B CA 1
ATOM 3086 C C . TYR B 1 182 ? -13.281 -19.656 -8.023 1 98.81 182 TYR B C 1
ATOM 3088 O O . TYR B 1 182 ? -12.148 -19.531 -8.5 1 98.81 182 TYR B O 1
ATOM 3096 N N . ALA B 1 183 ? -14.359 -19.812 -8.766 1 98.81 183 ALA B N 1
ATOM 3097 C CA . ALA B 1 183 ? -14.297 -20.156 -10.18 1 98.81 183 ALA B CA 1
ATOM 3098 C C . ALA B 1 183 ? -13.672 -19.016 -10.984 1 98.81 183 ALA B C 1
ATOM 3100 O O . ALA B 1 183 ? -12.898 -19.25 -11.914 1 98.81 183 ALA B O 1
ATOM 3101 N N . ALA B 1 184 ? -14.047 -17.766 -10.656 1 98.88 184 ALA B N 1
ATOM 3102 C CA . ALA B 1 184 ? -13.523 -16.625 -11.406 1 98.88 184 ALA B CA 1
ATOM 3103 C C . ALA B 1 184 ? -12.023 -16.469 -11.172 1 98.88 184 ALA B C 1
ATOM 3105 O O . ALA B 1 184 ? -11.266 -16.203 -12.109 1 98.88 184 ALA B O 1
ATOM 3106 N N . ILE B 1 185 ? -11.555 -16.641 -9.938 1 98.94 185 ILE B N 1
ATOM 3107 C CA . ILE B 1 185 ? -10.133 -16.578 -9.617 1 98.94 185 ILE B CA 1
ATOM 3108 C C . ILE B 1 185 ? -9.383 -17.688 -10.352 1 98.94 185 ILE B C 1
ATOM 3110 O O . ILE B 1 185 ? -8.32 -17.453 -10.93 1 98.94 185 ILE B O 1
ATOM 3114 N N . ASN B 1 186 ? -9.938 -18.891 -10.328 1 98.88 186 ASN B N 1
ATOM 3115 C CA . ASN B 1 186 ? -9.273 -20 -10.984 1 98.88 186 ASN B CA 1
ATOM 3116 C C . ASN B 1 186 ? -9.18 -19.797 -12.492 1 98.88 186 ASN B C 1
ATOM 3118 O O . ASN B 1 186 ? -8.156 -20.109 -13.102 1 98.88 186 ASN B O 1
ATOM 3122 N N . ALA B 1 187 ? -10.234 -19.266 -13.102 1 98.88 187 ALA B N 1
ATOM 3123 C CA . ALA B 1 187 ? -10.172 -18.922 -14.523 1 98.88 187 ALA B CA 1
ATOM 3124 C C . ALA B 1 187 ? -9.109 -17.859 -14.781 1 98.88 187 ALA B C 1
ATOM 3126 O O . ALA B 1 187 ? -8.398 -17.922 -15.789 1 98.88 187 ALA B O 1
ATOM 3127 N N . TRP B 1 188 ? -9.039 -16.891 -13.922 1 98.88 188 TRP B N 1
ATOM 3128 C CA . TRP B 1 188 ? -8.039 -15.828 -13.984 1 98.88 188 TRP B CA 1
ATOM 3129 C C . TRP B 1 188 ? -6.629 -16.406 -13.891 1 98.88 188 TRP B C 1
ATOM 3131 O O . TRP B 1 188 ? -5.734 -15.977 -14.633 1 98.88 188 TRP B O 1
ATOM 3141 N N . PHE B 1 189 ? -6.367 -17.438 -13.031 1 98.81 189 PHE B N 1
ATOM 3142 C CA . PHE B 1 189 ? -5.09 -18.141 -12.984 1 98.81 189 PHE B CA 1
ATOM 3143 C C . PHE B 1 189 ? -4.715 -18.688 -14.352 1 98.81 189 PHE B C 1
ATOM 3145 O O . PHE B 1 189 ? -3.592 -18.5 -14.82 1 98.81 189 PHE B O 1
ATOM 3152 N N . GLU B 1 190 ? -5.652 -19.328 -14.922 1 98.69 190 GLU B N 1
ATOM 3153 C CA . GLU B 1 190 ? -5.395 -19.984 -16.203 1 98.69 190 GLU B CA 1
ATOM 3154 C C . GLU B 1 190 ? -5.043 -18.953 -17.281 1 98.69 190 GLU B C 1
ATOM 3156 O O . GLU B 1 190 ? -4.141 -19.188 -18.094 1 98.69 190 GLU B O 1
ATOM 3161 N N . ARG B 1 191 ? -5.758 -17.828 -17.297 1 98.75 191 ARG B N 1
ATOM 3162 C CA . ARG B 1 191 ? -5.461 -16.781 -18.266 1 98.75 191 ARG B CA 1
ATOM 3163 C C . ARG B 1 191 ? -4.039 -16.266 -18.078 1 98.75 191 ARG B C 1
ATOM 3165 O O . ARG B 1 191 ? -3.322 -16.047 -19.062 1 98.75 191 ARG B O 1
ATOM 3172 N N . ILE B 1 192 ? -3.621 -16.094 -16.828 1 98.81 192 ILE B N 1
ATOM 3173 C CA . ILE B 1 192 ? -2.289 -15.562 -16.562 1 98.81 192 ILE B CA 1
ATOM 3174 C C . ILE B 1 192 ? -1.234 -16.609 -16.922 1 98.81 192 ILE B C 1
ATOM 3176 O O . ILE B 1 192 ? -0.248 -16.297 -17.594 1 98.81 192 ILE B O 1
ATOM 3180 N N . ARG B 1 193 ? -1.457 -17.875 -16.578 1 98.56 193 ARG B N 1
ATOM 3181 C CA . ARG B 1 193 ? -0.501 -18.953 -16.812 1 98.56 193 ARG B CA 1
ATOM 3182 C C . ARG B 1 193 ? -0.361 -19.234 -18.312 1 98.56 193 ARG B C 1
ATOM 3184 O O . ARG B 1 193 ? 0.649 -19.781 -18.75 1 98.56 193 ARG B O 1
ATOM 3191 N N . SER B 1 194 ? -1.317 -18.812 -19.078 1 98.38 194 SER B N 1
ATOM 3192 C CA . SER B 1 194 ? -1.316 -19.078 -20.516 1 98.38 194 SER B CA 1
ATOM 3193 C C . SER B 1 194 ? -0.58 -17.984 -21.266 1 98.38 194 SER B C 1
ATOM 3195 O O . SER B 1 194 ? -0.363 -18.094 -22.484 1 98.38 194 SER B O 1
ATOM 3197 N N . ARG B 1 195 ? -0.206 -16.938 -20.641 1 98.38 195 ARG B N 1
ATOM 3198 C CA . ARG B 1 195 ? 0.525 -15.875 -21.312 1 98.38 195 ARG B CA 1
ATOM 3199 C C . ARG B 1 195 ? 1.894 -16.359 -21.781 1 98.38 195 ARG B C 1
ATOM 3201 O O . ARG B 1 195 ? 2.559 -17.125 -21.078 1 98.38 195 ARG B O 1
ATOM 3208 N N . PRO B 1 196 ? 2.373 -15.875 -22.891 1 97.94 196 PRO B N 1
ATOM 3209 C CA . PRO B 1 196 ? 3.609 -16.391 -23.484 1 97.94 196 PRO B CA 1
ATOM 3210 C C . PRO B 1 196 ? 4.828 -16.156 -22.594 1 97.94 196 PRO B C 1
ATOM 3212 O O . PRO B 1 196 ? 5.742 -16.984 -22.578 1 97.94 196 PRO B O 1
ATOM 3215 N N . ALA B 1 197 ? 4.82 -15.148 -21.859 1 97.75 197 ALA B N 1
ATOM 3216 C CA . ALA B 1 197 ? 6 -14.789 -21.078 1 97.75 197 ALA B CA 1
ATOM 3217 C C . ALA B 1 197 ? 5.895 -15.312 -19.656 1 97.75 197 ALA B C 1
ATOM 3219 O O . ALA B 1 197 ? 6.742 -15.008 -18.812 1 97.75 197 ALA B O 1
ATOM 3220 N N . PHE B 1 198 ? 4.906 -16.125 -19.406 1 98.31 198 PHE B N 1
ATOM 3221 C CA . PHE B 1 198 ? 4.664 -16.594 -18.047 1 98.31 198 PHE B CA 1
ATOM 3222 C C . PHE B 1 198 ? 5.84 -17.438 -17.547 1 98.31 198 PHE B C 1
ATOM 3224 O O . PHE B 1 198 ? 6.375 -18.266 -18.281 1 98.31 198 PHE B O 1
ATOM 3231 N N . VAL B 1 199 ? 6.262 -17.203 -16.25 1 97.94 199 VAL B N 1
ATOM 3232 C CA . VAL B 1 199 ? 7.234 -18.031 -15.539 1 97.94 199 VAL B CA 1
ATOM 3233 C C . VAL B 1 199 ? 6.699 -18.391 -14.164 1 97.94 199 VAL B C 1
ATOM 3235 O O . VAL B 1 199 ? 6.125 -17.547 -13.469 1 97.94 199 VAL B O 1
ATOM 3238 N N . PRO B 1 200 ? 6.773 -19.625 -13.734 1 97.38 200 PRO B N 1
ATOM 3239 C CA . PRO B 1 200 ? 6.32 -20.016 -12.398 1 97.38 200 PRO B CA 1
ATOM 3240 C C . PRO B 1 200 ? 7.246 -19.531 -11.289 1 97.38 200 PRO B C 1
ATOM 3242 O O . PRO B 1 200 ? 8.406 -19.203 -11.555 1 97.38 200 PRO B O 1
ATOM 3245 N N . MET B 1 201 ? 6.641 -19.438 -10.141 1 95.69 201 MET B N 1
ATOM 3246 C CA . MET B 1 201 ? 7.441 -19.094 -8.969 1 95.69 201 MET B CA 1
ATOM 3247 C C . MET B 1 201 ? 8.477 -20.172 -8.68 1 95.69 201 MET B C 1
ATOM 3249 O O . MET B 1 201 ? 8.156 -21.375 -8.703 1 95.69 201 MET B O 1
ATOM 3253 N N . SER 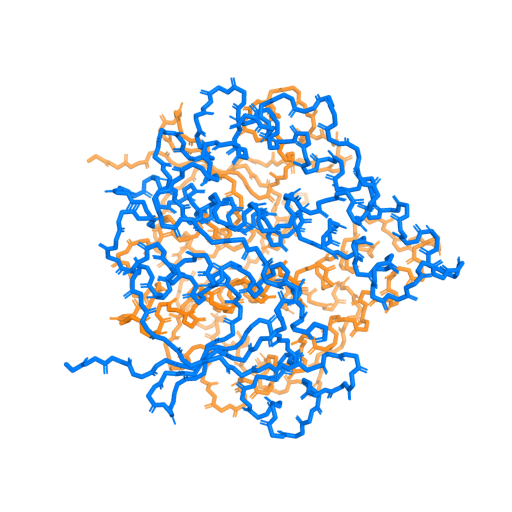B 1 202 ? 9.742 -19.75 -8.75 1 77.5 202 SER B N 1
ATOM 3254 C CA . SER B 1 202 ? 10.844 -20.688 -8.641 1 77.5 202 SER B CA 1
ATOM 3255 C C . SER B 1 202 ? 11.039 -21.141 -7.199 1 77.5 202 SER B C 1
ATOM 3257 O O . SER B 1 202 ? 11 -20.328 -6.273 1 77.5 202 SER B O 1
ATOM 3259 N N . ALA B 1 203 ? 10.844 -22.469 -6.867 1 61.66 203 ALA B N 1
ATOM 3260 C CA . ALA B 1 203 ? 11.32 -22.984 -5.582 1 61.66 203 ALA B CA 1
ATOM 3261 C C . ALA B 1 203 ? 12.844 -22.922 -5.504 1 61.66 203 ALA B C 1
ATOM 3263 O O . ALA B 1 203 ? 13.523 -22.953 -6.531 1 61.66 203 ALA B O 1
ATOM 3264 N N . PRO B 1 204 ? 13.305 -22.375 -4.191 1 49.12 204 PRO B N 1
ATOM 3265 C CA . PRO B 1 204 ? 14.766 -22.422 -4.113 1 49.12 204 PRO B CA 1
ATOM 3266 C C . PRO B 1 204 ? 15.344 -23.703 -4.727 1 49.12 204 PRO B C 1
ATOM 3268 O O . PRO B 1 204 ? 14.68 -24.734 -4.734 1 49.12 204 PRO B O 1
ATOM 3271 N N . ALA B 1 205 ? 16.234 -23.516 -5.785 1 41.88 205 ALA B N 1
ATOM 3272 C CA . ALA B 1 205 ? 16.969 -24.75 -6.094 1 41.88 205 ALA B CA 1
ATOM 3273 C C . ALA B 1 205 ? 17.219 -25.578 -4.836 1 41.88 205 ALA B C 1
ATOM 3275 O O . ALA B 1 205 ? 17.703 -25.047 -3.828 1 41.88 205 ALA B O 1
ATOM 3276 N N . THR B 1 206 ? 16.266 -26.578 -4.488 1 37.59 206 THR B N 1
ATOM 3277 C CA . THR B 1 206 ? 16.688 -27.531 -3.469 1 37.59 206 THR B CA 1
ATOM 3278 C C . THR B 1 206 ? 18.156 -27.891 -3.662 1 37.59 206 THR B C 1
ATOM 3280 O O . THR B 1 206 ? 18.641 -28 -4.797 1 37.59 206 THR B O 1
#

Organism: NCBI:txid1548547

Secondary structure (DSSP, 8-state):
-PPPEEEEE-TT-HHHHHHHHHHHHHT---EEEE--TTTTGGGSHHHHHH-TT--S-EEEETTTEEEESHHHHHHHHHTTSGGG-SSHHHHHHHHHHHHHIIIIIHHHHHHHHIIIIIT---GGGHHHHHHHHHHHHHHHHHHHHHHTS-SBTTBSS--HHHHHHHHHHTTGGGGT---TT-HHHHHHHHHHHTSTT---------/-PPPEEEEE-TT-HHHHHHHHHHHHHT---EEEE--TTTTGGGSHHHHHH-TT--S-EEEETTTEEEESHHHHHHHHHTTSGGG-SSHHHHHHHHHHHHHIIIIIHHHHHHHHIIIIIT---GGGHHHHHHHHHHHHHHHHHHHHHHTS-SBTTBSS--HHHHHHHHHHTTGGGGT---TT-HHHHHHHHHHHTSTT---------

Sequence (412 aa):
MHENLCVYGDSRSGNCYKLQLLCAELGLDYEWREVDILAGETHSKEFLRMNPNGKIPLLLVDNDYCLPESNAIMSYLAEGSALVGTDRRQRADVLSWMFFEQYSHEPYIGTARFIIKYLGNPPERRQALEEKQQGGYRALNILEQQLGTRDFMTGDAFTLADIALFAYTHVAGEGGFDLSNYAAINAWFERIRSRPAFVPMSAPATMHENLCVYGDSRSGNCYKLQLLCAELGLDYEWREVDILAGETHSKEFLRMNPNGKIPLLLVDNDYCLPESNAIMSYLAEGSALVGTDRRQRADVLSWMFFEQYSHEPYIGTARFIIKYLGNPPERRQALEEKQQGGYRALNILEQQLGTRDFMTGDAFTLADIALFAYTHVAGEGGFDLSNYAAINAWFERIRSRPAFVPMSAPAT

pLDDT: mean 96.63, std 7.89, range [36.88, 98.94]

Foldseek 3Di:
DAKAKEWEEALQALLSVLVVFLCLVVVHDYHYDYDDVVVPRLVDPVNCVLPVVSDDTWMDINNPDIDDDSLVVSCVVQPPHCQCPDDDVLNVQLVVLLVCLVPQACVQLVVLLCCCPVVPVDPVCVVVLVVSQVSNVVSLVVVLVQLVVALANSHPDNHSSRSSRCSRVVVSVSSVDDCVVSVSVVSSVVVQCPDPSGDDRDDPPD/DAKAKEWEEALLALLSVLVVFLCLVVVHDYHYDYDDVVVPRLVDPVNCVLPVVSDDTWMQINNPDIDDDSLVVSCVVQPPHCQCPDDDVLNVQLVVLLVCLVPQACVQLVVLLCCCPVVVVDPVCVVVLVVSQVSNVVSLVVQLVQLVVALANSHPDNHSSRSSRCSRVVVSVSSVDDCVVSVSVVSSVVVQCPDPSGDDRDDPPD

Nearest PDB structures (foldseek):
  3m3m-assembly1_A  TM=9.834E-01  e=3.804E-23  Pseudomonas protegens Pf-5
  3m8n-assembly2_D  TM=9.683E-01  e=1.678E-17  Rhodopseudomonas palustris
  3m8n-assembly1_A  TM=9.634E-01  e=4.311E-17  Rhodopseudomonas palustris
  4hz2-assembly1_A  TM=9.590E-01  e=4.311E-17  Xanthobacter autotrophicus Py2
  4kh7-assembly2_A  TM=8.504E-01  e=3.759E-11  Salmonella enterica subsp. enterica serovar Typhi

Solvent-accessible surface area (backbone atoms only — not comparable to full-atom values): 21744 Å² total; per-residue (Å²): 133,86,75,47,38,35,36,40,23,33,58,76,36,35,57,30,35,34,53,54,38,49,30,42,64,70,69,55,76,65,46,80,41,82,46,50,67,90,78,42,50,38,68,34,72,71,43,30,72,66,35,77,83,41,65,70,22,32,36,33,38,68,86,79,41,70,42,46,44,44,70,21,42,49,50,51,75,39,62,92,41,65,40,52,35,86,45,71,69,47,28,25,47,29,43,20,46,41,51,42,28,51,53,51,28,42,69,13,35,46,45,21,20,41,41,36,67,72,62,61,55,48,76,90,43,46,67,59,39,52,54,20,46,55,43,23,51,55,37,51,50,50,50,31,59,54,29,63,79,29,71,25,80,79,30,82,53,77,34,52,30,44,45,57,48,43,39,42,56,78,51,26,56,59,32,71,46,82,61,86,85,34,64,36,48,52,52,38,49,51,58,53,66,64,39,90,46,54,62,77,76,49,67,66,84,124,135,86,77,47,38,34,36,39,24,34,58,76,36,36,56,28,34,33,52,55,40,50,30,43,64,70,68,55,74,65,44,80,41,81,46,50,67,90,78,43,51,36,68,34,71,72,43,30,70,64,34,77,83,40,64,70,22,31,37,34,40,68,85,77,40,70,41,46,44,45,70,2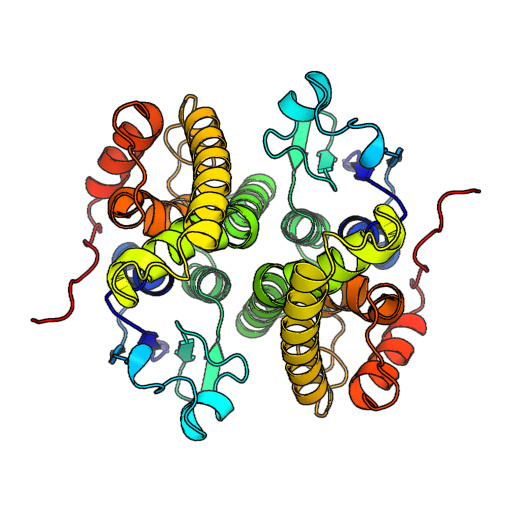2,42,50,50,52,75,39,62,92,41,65,40,52,35,86,46,71,67,47,30,26,47,29,42,21,46,42,51,42,29,49,53,51,28,41,68,13,37,47,46,21,21,40,42,36,67,72,61,62,55,49,76,90,46,46,68,60,39,53,53,19,47,55,44,22,50,55,36,50,50,52,50,30,59,55,30,63,79,28,71,23,80,79,31,84,53,77,33,51,31,43,45,58,48,43,39,42,57,79,51,26,57,59,32,72,45,82,62,86,85,34,62,37,47,52,52,39,49,51,58,55,67,64,39,89,47,55,63,78,78,49,66,64,83,125

Radius of gyration: 20.46 Å; Cα contacts (8 Å, |Δi|>4): 652; chains: 2; bounding box: 51×56×51 Å